Protein AF-A0AA36IZ52-F1 (afdb_monomer_lite)

Radius of gyration: 39.63 Å; chains: 1; bounding box: 119×107×111 Å

Organism: NCBI:txid2562239

Secondary structure (DSSP, 8-state):
------EEEEEEESSHHHHHGGG--TTSEEEEEEEEEESSGGG-EEEEEEEEEE-TTS-HHHHHHHHHHHHHHHHHHHTT-SS-S-SEEEEE-SGGG--HHHHHHHHGGG---SSS----HHHHHHHHHHHHHHHHHHTTTSS---------------SGGGGT----SSHHHHHHHHHSTT-S-SEEEEE-SSS-EEEEEESSHHHHHHHHHHH-TT-EEEEEEEEEESSGGG-EEEEEEEEEE-TT--HHHHHHHHTTHHHHHHHHHTTS-EEEEEEESSGGG--HHHHHHHHHHHT---HHHHTT-TTS--TT-HHHHHHHHHHHHHHHHHHHHHHHHHS---STTHHHHHSS-HHHHHHHHH-TT-S-SEEEEEE-HHHHHHHHHHHHHHTT------------------------------------------------------------------PPPP------------PPP-----------------------PPPP--------SSHHHHHHHHHHHSS------PPTTPPPPPP-EEEEEEEE-SSTT--EEEEEEEEETTEEEEESSGGGTTS--SEEEE-TT-EEEE-SSSEEEEE-SSSTT-EEEEES--HHHHHHTTPPP-SS-PPPHHHHHHHHHHHHHHHHHHHHHHHHHHHHHHHHHHHHHHH-

Structure (mmCIF, N/CA/C/O backbone):
data_AF-A0AA36IZ52-F1
#
_entry.id   AF-A0AA36IZ52-F1
#
loop_
_atom_site.group_PDB
_atom_site.id
_atom_site.type_symbol
_atom_site.label_atom_id
_atom_site.label_alt_id
_atom_site.label_comp_id
_atom_site.label_asym_id
_atom_site.label_entity_id
_atom_site.label_seq_id
_atom_site.pdbx_PDB_ins_code
_atom_site.Cartn_x
_atom_site.Cartn_y
_atom_site.Cartn_z
_atom_site.occupancy
_atom_site.B_iso_or_equiv
_atom_site.auth_seq_id
_atom_site.auth_comp_id
_atom_site.auth_asym_id
_atom_site.auth_atom_id
_atom_site.pdbx_PDB_model_num
ATOM 1 N N . MET A 1 1 ? 22.861 14.437 -36.946 1.00 50.12 1 MET A N 1
ATOM 2 C CA . MET A 1 1 ? 21.780 13.453 -36.730 1.00 50.12 1 MET A CA 1
ATOM 3 C C . MET A 1 1 ? 21.902 13.009 -35.288 1.00 50.12 1 MET A C 1
ATOM 5 O O . MET A 1 1 ? 22.989 12.574 -34.932 1.00 50.12 1 MET A O 1
ATOM 9 N N . ALA A 1 2 ? 20.878 13.218 -34.458 1.00 58.94 2 ALA A N 1
ATOM 10 C CA . ALA A 1 2 ? 20.906 12.754 -33.072 1.00 58.94 2 ALA A CA 1
ATOM 11 C C . ALA A 1 2 ? 21.004 11.221 -33.069 1.00 58.94 2 ALA A C 1
ATOM 13 O O . ALA A 1 2 ? 20.268 10.556 -33.804 1.00 58.94 2 ALA A O 1
ATOM 14 N N . VAL A 1 3 ? 21.963 10.672 -32.325 1.00 73.56 3 VAL A N 1
ATOM 15 C CA . VAL A 1 3 ? 22.099 9.223 -32.154 1.00 73.56 3 VAL A CA 1
ATOM 16 C C . VAL A 1 3 ? 20.942 8.787 -31.264 1.00 73.56 3 VAL A C 1
ATOM 18 O O . VAL A 1 3 ? 20.841 9.232 -30.128 1.00 73.56 3 VAL A O 1
ATOM 21 N N . ASN A 1 4 ? 20.034 7.971 -31.797 1.00 85.75 4 ASN A N 1
ATOM 22 C CA . ASN A 1 4 ? 18.935 7.424 -31.010 1.00 85.75 4 ASN A CA 1
ATOM 23 C C . ASN A 1 4 ? 19.501 6.339 -30.082 1.00 85.75 4 ASN A C 1
ATOM 25 O O . ASN A 1 4 ? 19.829 5.242 -30.546 1.00 85.75 4 ASN A O 1
ATOM 29 N N . VAL A 1 5 ? 19.685 6.678 -28.807 1.00 90.62 5 VAL A N 1
ATOM 30 C CA . VAL A 1 5 ? 20.206 5.753 -27.798 1.00 90.62 5 VAL A CA 1
ATOM 31 C C . VAL A 1 5 ? 19.049 4.852 -27.343 1.00 90.62 5 VAL A C 1
ATOM 33 O O . VAL A 1 5 ? 18.013 5.367 -26.927 1.00 90.62 5 VAL A O 1
ATOM 36 N N . PRO A 1 6 ? 19.184 3.518 -27.418 1.00 94.31 6 PRO A N 1
ATOM 37 C CA . PRO A 1 6 ? 18.093 2.572 -27.177 1.00 94.31 6 PRO A CA 1
ATOM 38 C C . PRO A 1 6 ? 17.816 2.406 -25.676 1.00 94.31 6 PRO A C 1
ATOM 40 O O . PRO A 1 6 ? 18.205 1.408 -25.063 1.00 94.31 6 PRO A O 1
ATOM 43 N N . VAL A 1 7 ? 17.171 3.402 -25.077 1.00 95.44 7 VAL A N 1
ATOM 44 C CA . VAL A 1 7 ? 16.873 3.481 -23.642 1.00 95.44 7 VAL A CA 1
ATOM 45 C C . VAL A 1 7 ? 15.382 3.721 -23.445 1.00 95.44 7 VAL A C 1
ATOM 47 O O . VAL A 1 7 ? 14.783 4.528 -24.149 1.00 95.44 7 VAL A O 1
ATOM 50 N N . GLU A 1 8 ? 14.793 3.041 -22.465 1.00 95.06 8 GLU A N 1
ATOM 51 C CA . GLU A 1 8 ? 13.398 3.208 -22.060 1.00 95.06 8 GLU A CA 1
ATOM 52 C C . GLU A 1 8 ? 13.282 3.667 -20.601 1.00 95.06 8 GLU A C 1
ATOM 54 O O . GLU A 1 8 ? 14.152 3.390 -19.767 1.00 95.06 8 GLU A O 1
ATOM 59 N N . VAL A 1 9 ? 12.202 4.390 -20.292 1.00 95.56 9 VAL A N 1
ATOM 60 C CA . VAL A 1 9 ? 11.879 4.829 -18.929 1.00 95.56 9 VAL A CA 1
ATOM 61 C C . VAL A 1 9 ? 11.205 3.676 -18.184 1.00 95.56 9 VAL A C 1
ATOM 63 O O . VAL A 1 9 ? 10.110 3.240 -18.540 1.00 95.56 9 VAL A O 1
ATOM 66 N N . VAL A 1 10 ? 11.861 3.198 -17.127 1.00 94.38 10 VAL A N 1
ATOM 67 C CA . VAL A 1 10 ? 11.378 2.107 -16.264 1.00 94.38 10 VAL A CA 1
ATOM 68 C C . VAL A 1 10 ? 10.447 2.638 -15.180 1.00 94.38 10 VAL A C 1
ATOM 70 O O . VAL A 1 10 ? 9.464 1.993 -14.824 1.00 94.38 10 VAL A O 1
ATOM 73 N N . GLY A 1 11 ? 10.760 3.814 -14.639 1.00 92.81 11 GLY A N 1
ATOM 74 C CA . GLY A 1 11 ? 9.974 4.437 -13.583 1.00 92.81 11 GLY A CA 1
ATOM 75 C C . GLY A 1 11 ? 10.424 5.862 -13.303 1.00 92.81 11 GLY A C 1
ATOM 76 O O . GLY A 1 11 ? 11.542 6.249 -13.632 1.00 92.81 11 GLY A O 1
ATOM 77 N N . ALA A 1 12 ? 9.549 6.643 -12.688 1.00 95.06 12 ALA A N 1
ATOM 78 C CA . ALA A 1 12 ? 9.847 7.982 -12.210 1.00 95.06 12 ALA A CA 1
ATOM 79 C C . ALA A 1 12 ? 8.944 8.301 -11.017 1.00 95.06 12 ALA A C 1
ATOM 81 O O . ALA A 1 12 ? 7.847 7.749 -10.905 1.00 95.06 12 ALA A O 1
ATOM 82 N N . GLY A 1 13 ? 9.387 9.194 -10.136 1.00 92.62 13 GLY A N 1
ATOM 83 C CA . GLY A 1 13 ? 8.596 9.569 -8.970 1.00 92.62 13 GLY A CA 1
ATOM 84 C C . GLY A 1 13 ? 9.159 10.748 -8.188 1.00 92.62 13 GLY A C 1
ATOM 85 O O . GLY A 1 13 ? 10.153 11.367 -8.572 1.00 92.62 13 GLY A O 1
ATOM 86 N N . SER A 1 14 ? 8.479 11.068 -7.087 1.00 92.56 14 SER A N 1
ATOM 87 C CA . SER A 1 14 ? 8.753 12.223 -6.217 1.00 92.56 14 SER A CA 1
ATOM 88 C C . SER A 1 14 ? 9.110 11.819 -4.776 1.00 92.56 14 SER A C 1
ATOM 90 O O . SER A 1 14 ? 9.342 12.661 -3.905 1.00 92.56 14 SER A O 1
ATOM 92 N N . GLY A 1 15 ? 9.106 10.522 -4.481 1.00 91.06 15 GLY A N 1
ATOM 93 C CA . GLY A 1 15 ? 9.368 9.915 -3.181 1.00 91.06 15 GLY A CA 1
ATOM 94 C C . GLY A 1 15 ? 10.845 9.661 -2.885 1.00 91.06 15 GLY A C 1
ATOM 95 O O . GLY A 1 15 ? 11.155 9.144 -1.812 1.00 91.06 15 GLY A O 1
ATOM 96 N N . GLY A 1 16 ? 11.744 10.048 -3.793 1.00 94.69 16 GLY A N 1
ATOM 97 C CA . GLY A 1 16 ? 13.189 9.959 -3.612 1.00 94.69 16 GLY A CA 1
ATOM 98 C C . GLY A 1 16 ? 13.753 8.531 -3.597 1.00 94.69 16 GLY A C 1
ATOM 99 O O . GLY A 1 16 ? 13.174 7.607 -4.156 1.00 94.69 16 GLY A O 1
ATOM 100 N N . ILE A 1 17 ? 14.899 8.349 -2.935 1.00 96.00 17 ILE A N 1
ATOM 101 C CA . ILE A 1 17 ? 15.672 7.105 -2.848 1.00 96.00 17 ILE A CA 1
ATOM 102 C C . ILE A 1 17 ? 14.835 5.953 -2.269 1.00 96.00 17 ILE A C 1
ATOM 104 O O . ILE A 1 17 ? 14.860 4.883 -2.871 1.00 96.00 17 ILE A O 1
ATOM 108 N N . PRO A 1 18 ? 14.040 6.132 -1.188 1.00 92.94 18 PRO A N 1
ATOM 109 C CA . PRO A 1 18 ? 13.196 5.052 -0.672 1.00 92.94 18 PRO A CA 1
ATOM 110 C C . PRO A 1 18 ? 12.128 4.585 -1.666 1.00 92.94 18 PRO A C 1
ATOM 112 O O . PRO A 1 18 ? 11.743 3.419 -1.650 1.00 92.94 18 PRO A O 1
ATOM 115 N N . GLU A 1 19 ? 11.634 5.488 -2.520 1.00 91.25 19 GLU A N 1
ATOM 116 C CA . GLU A 1 19 ? 10.692 5.121 -3.576 1.00 91.25 19 GLU A CA 1
ATOM 117 C C . GLU A 1 19 ? 11.402 4.459 -4.756 1.00 91.25 19 GLU A C 1
ATOM 119 O O . GLU A 1 19 ? 10.864 3.485 -5.263 1.00 91.25 19 GLU A O 1
ATOM 124 N N . LEU A 1 20 ? 12.592 4.929 -5.152 1.00 94.62 20 LEU A N 1
ATOM 125 C CA . LEU A 1 20 ? 13.409 4.360 -6.232 1.00 94.62 20 LEU A CA 1
ATOM 126 C C . LEU A 1 20 ? 13.902 2.938 -5.918 1.00 94.62 20 LEU A C 1
ATOM 128 O O . LEU A 1 20 ? 13.843 2.066 -6.781 1.00 94.62 20 LEU A O 1
ATOM 132 N N . GLN A 1 21 ? 14.399 2.697 -4.703 1.00 95.62 21 GLN A N 1
ATOM 133 C CA . GLN A 1 21 ? 15.048 1.444 -4.295 1.00 95.62 21 GLN A CA 1
ATOM 134 C C . GLN A 1 21 ? 14.290 0.161 -4.706 1.00 95.62 21 GLN A C 1
ATOM 136 O O . GLN A 1 21 ? 14.915 -0.729 -5.286 1.00 95.62 21 GLN A O 1
ATOM 141 N N . PRO A 1 22 ? 12.965 0.023 -4.484 1.00 89.94 22 PRO A N 1
ATOM 142 C CA . PRO A 1 22 ? 12.225 -1.177 -4.884 1.00 89.94 22 PRO A CA 1
ATOM 143 C C . PRO A 1 22 ? 12.062 -1.369 -6.402 1.00 89.94 22 PRO A C 1
ATOM 145 O O . PRO A 1 22 ? 11.641 -2.456 -6.804 1.00 89.94 22 PRO A O 1
ATOM 148 N N . TRP A 1 23 ? 12.355 -0.358 -7.230 1.00 91.12 23 TRP A N 1
ATOM 149 C CA . TRP A 1 23 ? 12.321 -0.453 -8.700 1.00 91.12 23 TRP A CA 1
ATOM 150 C C . TRP A 1 23 ? 13.611 -0.997 -9.304 1.00 91.12 23 TRP A C 1
ATOM 152 O O . TRP A 1 23 ? 13.655 -1.291 -10.499 1.00 91.12 23 TRP A O 1
ATOM 162 N N . ILE A 1 24 ? 14.653 -1.131 -8.488 1.00 95.44 24 ILE A N 1
ATOM 163 C CA . ILE A 1 24 ? 15.939 -1.636 -8.936 1.00 95.44 24 ILE A CA 1
ATOM 164 C C . ILE A 1 24 ? 15.824 -3.124 -9.251 1.00 95.44 24 ILE A C 1
ATOM 166 O O . ILE A 1 24 ? 15.463 -3.936 -8.396 1.00 95.44 24 ILE A O 1
ATOM 170 N N . ASP A 1 25 ? 16.172 -3.474 -10.484 1.00 93.88 25 ASP A N 1
ATOM 171 C CA . ASP A 1 25 ? 16.283 -4.853 -10.930 1.00 93.88 25 ASP A CA 1
ATOM 172 C C . ASP A 1 25 ? 17.750 -5.285 -10.929 1.00 93.88 25 ASP A C 1
ATOM 174 O O . ASP A 1 25 ? 18.542 -4.943 -11.804 1.00 93.88 25 ASP A O 1
ATOM 178 N N . GLU A 1 26 ? 18.111 -6.106 -9.947 1.00 96.44 26 GLU A N 1
ATOM 179 C CA . GLU A 1 26 ? 19.465 -6.644 -9.807 1.00 96.44 26 GLU A CA 1
ATOM 180 C C . GLU A 1 26 ? 19.853 -7.610 -10.941 1.00 96.44 26 GLU A C 1
ATOM 182 O O . GLU A 1 26 ? 21.019 -7.994 -11.040 1.00 96.44 26 GLU A O 1
ATOM 187 N N . ALA A 1 27 ? 18.907 -8.030 -11.791 1.00 94.69 27 ALA A N 1
ATOM 188 C CA . ALA A 1 27 ? 19.161 -8.876 -12.955 1.00 94.69 27 ALA A CA 1
ATOM 189 C C . ALA A 1 27 ? 19.466 -8.086 -14.245 1.00 94.69 27 ALA A C 1
ATOM 191 O O . ALA A 1 27 ? 19.781 -8.696 -15.274 1.00 94.69 27 ALA A O 1
ATOM 192 N N . SER A 1 28 ? 19.433 -6.752 -14.210 1.00 95.81 28 SER A N 1
ATOM 193 C CA . SER A 1 28 ? 19.731 -5.891 -15.357 1.00 95.81 28 SER A CA 1
ATOM 194 C C . SER A 1 28 ? 20.721 -4.773 -15.009 1.00 95.81 28 SER A C 1
ATOM 196 O O . SER A 1 28 ? 21.138 -4.602 -13.864 1.00 95.81 28 SER A O 1
ATOM 198 N N . VAL A 1 29 ? 21.183 -4.067 -16.043 1.00 97.81 29 VAL A N 1
ATOM 199 C CA . VAL A 1 29 ? 21.906 -2.801 -15.889 1.00 97.81 29 VAL A CA 1
ATOM 200 C C . VAL A 1 29 ? 20.894 -1.690 -16.102 1.00 97.81 29 VAL A C 1
ATOM 202 O O . VAL A 1 29 ? 20.170 -1.707 -17.098 1.00 97.81 29 VAL A O 1
ATOM 205 N N . GLN A 1 30 ? 20.845 -0.749 -15.170 1.00 98.06 30 GLN A N 1
ATOM 206 C CA . GLN A 1 30 ? 19.921 0.377 -15.188 1.00 98.06 30 GLN A CA 1
ATOM 207 C C . GLN A 1 30 ? 20.683 1.673 -14.898 1.00 98.06 30 GLN A C 1
ATOM 209 O O . GLN A 1 30 ? 21.801 1.665 -14.373 1.00 98.06 30 GLN A O 1
ATOM 214 N N . TRP A 1 31 ? 20.065 2.803 -15.211 1.00 98.31 31 TRP A N 1
ATOM 215 C CA . TRP A 1 31 ? 20.600 4.125 -14.896 1.00 98.31 31 TRP A CA 1
ATOM 216 C C . TRP A 1 31 ? 19.523 4.948 -14.222 1.00 98.31 31 TRP A C 1
ATOM 218 O O . TRP A 1 31 ? 18.383 4.920 -14.666 1.00 98.31 31 TRP A O 1
ATOM 228 N N . ALA A 1 32 ? 19.855 5.694 -13.178 1.00 98.00 32 ALA A N 1
ATOM 229 C CA . ALA A 1 32 ? 18.903 6.584 -12.535 1.00 98.00 32 ALA A CA 1
ATOM 230 C C . ALA A 1 32 ? 19.427 8.014 -12.461 1.00 98.00 32 ALA A C 1
ATOM 232 O O . ALA A 1 32 ? 20.626 8.252 -12.302 1.00 98.00 32 ALA A O 1
ATOM 233 N N . LEU A 1 33 ? 18.506 8.965 -12.543 1.00 97.44 33 LEU A N 1
ATOM 234 C CA . LEU A 1 33 ? 18.729 10.343 -12.142 1.00 97.44 33 LEU A CA 1
ATOM 235 C C . LEU A 1 33 ? 18.057 10.567 -10.795 1.00 97.44 33 LEU A C 1
ATOM 237 O O . LEU A 1 33 ? 16.925 10.140 -10.587 1.00 97.44 33 LEU A O 1
ATOM 241 N N . LEU A 1 34 ? 18.758 11.234 -9.885 1.00 96.75 34 LEU A N 1
ATOM 242 C CA . LEU A 1 34 ? 18.268 11.577 -8.552 1.00 96.75 34 LEU A CA 1
ATOM 243 C C . LEU A 1 34 ? 18.496 13.062 -8.299 1.00 96.75 34 LEU A C 1
ATOM 245 O O . LEU A 1 34 ? 19.601 13.550 -8.526 1.00 96.75 34 LEU A O 1
ATOM 249 N N . GLN A 1 35 ? 17.476 13.766 -7.816 1.00 94.88 35 GLN A N 1
ATOM 250 C CA . GLN A 1 35 ? 17.561 15.178 -7.462 1.00 94.88 35 GLN A CA 1
ATOM 251 C C . GLN A 1 35 ? 17.293 15.377 -5.972 1.00 94.88 35 GLN A C 1
ATOM 253 O O . GLN A 1 35 ? 16.331 14.848 -5.415 1.00 94.88 35 GLN A O 1
ATOM 258 N N . PHE A 1 36 ? 18.131 16.179 -5.325 1.00 93.50 36 PHE A N 1
ATOM 259 C CA . PHE A 1 36 ? 17.885 16.678 -3.974 1.00 93.50 36 PHE A CA 1
ATOM 260 C C . PHE A 1 36 ? 18.494 18.055 -3.787 1.00 93.50 36 PHE A C 1
ATOM 262 O O . PHE A 1 36 ? 19.393 18.461 -4.517 1.00 93.50 36 PHE A O 1
ATOM 269 N N . SER A 1 37 ? 17.992 18.784 -2.805 1.00 91.00 37 SER A N 1
ATOM 270 C CA . SER A 1 37 ? 18.479 20.108 -2.456 1.00 91.00 37 SER A CA 1
ATOM 271 C C . SER A 1 37 ? 19.480 20.007 -1.313 1.00 91.00 37 SER A C 1
ATOM 273 O O . SER A 1 37 ? 19.224 19.354 -0.305 1.00 91.00 37 SER A O 1
ATOM 275 N N . VAL A 1 38 ? 20.619 20.675 -1.469 1.00 89.12 38 VAL A N 1
ATOM 276 C CA . VAL A 1 38 ? 21.610 20.867 -0.406 1.00 89.12 38 VAL A CA 1
ATOM 277 C C . VAL A 1 38 ? 21.587 22.335 0.005 1.00 89.12 38 VAL A C 1
ATOM 279 O O . VAL A 1 38 ? 21.582 23.212 -0.859 1.00 89.12 38 VAL A O 1
ATOM 282 N N . GLY A 1 39 ? 21.573 22.602 1.311 1.00 86.50 39 GLY A N 1
ATOM 283 C CA . GLY A 1 39 ? 21.450 23.953 1.864 1.00 86.50 39 GLY A CA 1
ATOM 284 C C . GLY A 1 39 ? 20.000 24.375 2.130 1.00 86.50 39 GLY A C 1
ATOM 285 O O . GLY A 1 39 ? 19.054 23.671 1.784 1.00 86.50 39 GLY A O 1
ATOM 286 N N . GLN A 1 40 ? 19.832 25.541 2.753 1.00 79.75 40 GLN A N 1
ATOM 287 C CA . GLN A 1 40 ? 18.531 26.126 3.093 1.00 79.75 40 GLN A CA 1
ATOM 288 C C . GLN A 1 40 ? 18.404 27.553 2.545 1.00 79.75 40 GLN A C 1
ATOM 290 O O . GLN A 1 40 ? 19.399 28.216 2.246 1.00 79.75 40 GLN A O 1
ATOM 295 N N . GLY A 1 41 ? 17.166 28.037 2.413 1.00 85.62 41 GLY A N 1
ATOM 296 C CA . GLY A 1 41 ? 16.875 29.410 1.994 1.00 85.62 41 GLY A CA 1
ATOM 297 C C . GLY A 1 41 ? 17.461 29.757 0.622 1.00 85.62 41 GLY A C 1
ATOM 298 O O . GLY A 1 41 ? 17.374 28.979 -0.325 1.00 85.62 41 GLY A O 1
ATOM 299 N N . THR A 1 42 ? 18.092 30.927 0.514 1.00 83.69 42 THR A N 1
ATOM 300 C CA . THR A 1 42 ? 18.734 31.397 -0.729 1.00 83.69 42 THR A CA 1
ATOM 301 C C . THR A 1 42 ? 19.975 30.589 -1.113 1.00 83.69 42 THR A C 1
ATOM 303 O O . THR A 1 42 ? 20.491 30.746 -2.223 1.00 83.69 42 THR A O 1
ATOM 306 N N . TRP A 1 43 ? 20.461 29.722 -0.220 1.00 83.06 43 TRP A N 1
ATOM 307 C CA . TRP A 1 43 ? 21.614 28.846 -0.436 1.00 83.06 43 TRP A CA 1
ATOM 308 C C . TRP A 1 43 ? 21.202 27.423 -0.803 1.00 83.06 43 TRP A C 1
ATOM 310 O O . TRP A 1 43 ? 22.071 26.605 -1.090 1.00 83.06 43 TRP A O 1
ATOM 320 N N . ALA A 1 44 ? 19.899 27.121 -0.843 1.00 87.19 44 ALA A N 1
ATOM 321 C CA . ALA A 1 44 ? 19.423 25.856 -1.374 1.00 87.19 44 ALA A CA 1
ATOM 322 C C . ALA A 1 44 ? 19.867 25.724 -2.839 1.00 87.19 44 ALA A C 1
ATOM 324 O O . ALA A 1 44 ? 19.606 26.592 -3.682 1.00 87.19 44 ALA A O 1
ATOM 325 N N . ARG A 1 45 ? 20.589 24.649 -3.140 1.00 88.44 45 ARG A N 1
ATOM 326 C CA . ARG A 1 45 ? 21.030 24.297 -4.490 1.00 88.44 45 ARG A CA 1
ATOM 327 C C . ARG A 1 45 ? 20.538 22.900 -4.797 1.00 88.44 45 ARG A C 1
ATOM 329 O O . ARG A 1 45 ? 20.803 21.971 -4.038 1.00 88.44 45 ARG A O 1
ATOM 336 N N . GLN A 1 46 ? 19.834 22.755 -5.912 1.00 91.19 46 GLN A N 1
ATOM 337 C CA . GLN A 1 46 ? 19.489 21.438 -6.418 1.00 91.19 46 GLN A CA 1
ATOM 338 C C . GLN A 1 46 ? 20.743 20.758 -6.954 1.00 91.19 46 GLN A C 1
ATOM 340 O O . GLN A 1 46 ? 21.525 21.342 -7.704 1.00 91.19 46 GLN A O 1
ATOM 345 N N . ARG A 1 47 ? 20.930 19.514 -6.540 1.00 93.50 47 ARG A N 1
ATOM 346 C CA . ARG A 1 47 ? 22.018 18.640 -6.938 1.00 93.50 47 ARG A CA 1
ATOM 347 C C . ARG A 1 47 ? 21.415 17.437 -7.641 1.00 93.50 47 ARG A C 1
ATOM 349 O O . ARG A 1 47 ? 20.444 16.854 -7.166 1.00 93.50 47 ARG A O 1
ATOM 356 N N . THR A 1 48 ? 22.013 17.092 -8.770 1.00 95.25 48 THR A N 1
ATOM 357 C CA . THR A 1 48 ? 21.612 15.964 -9.614 1.00 95.25 48 THR A CA 1
ATOM 358 C C . THR A 1 48 ? 22.694 14.901 -9.567 1.00 95.25 48 THR A C 1
ATOM 360 O O . THR A 1 48 ? 23.855 15.197 -9.861 1.00 95.25 48 THR A O 1
ATOM 363 N N . LEU A 1 49 ? 22.315 13.673 -9.228 1.00 96.56 49 LEU A N 1
ATOM 364 C CA . LEU A 1 49 ? 23.176 12.500 -9.299 1.00 96.56 49 LEU A CA 1
ATOM 365 C C . LEU A 1 49 ? 22.813 11.636 -10.489 1.00 96.56 49 LEU A C 1
ATOM 367 O O . LEU A 1 49 ? 21.634 11.410 -10.761 1.00 96.56 49 LEU A O 1
ATOM 371 N N . PHE A 1 50 ? 23.844 11.081 -11.111 1.00 97.75 50 PHE A N 1
ATOM 372 C CA . PHE A 1 50 ? 23.721 9.945 -12.005 1.00 97.75 50 PHE A CA 1
ATOM 373 C C . PHE A 1 50 ? 24.076 8.667 -11.241 1.00 97.75 50 PHE A C 1
ATOM 375 O O . PHE A 1 50 ? 25.162 8.555 -10.670 1.00 97.75 50 PHE A O 1
ATOM 382 N N . LEU A 1 51 ? 23.166 7.700 -11.222 1.00 98.12 51 LEU A N 1
ATOM 383 C CA . LEU A 1 51 ? 23.360 6.409 -10.576 1.00 98.12 51 LEU A CA 1
ATOM 384 C C . LEU A 1 51 ? 23.434 5.318 -11.645 1.00 98.12 51 LEU A C 1
ATOM 386 O O . LEU A 1 51 ? 22.467 5.074 -12.356 1.00 98.12 51 LEU A O 1
ATOM 390 N N . HIS A 1 52 ? 24.578 4.655 -11.752 1.00 98.44 52 HIS A N 1
ATOM 391 C CA . HIS A 1 52 ? 24.786 3.487 -12.597 1.00 98.44 52 HIS A CA 1
ATOM 392 C C . HIS A 1 52 ? 24.538 2.223 -11.773 1.00 98.44 52 HIS A C 1
ATOM 394 O O . HIS A 1 52 ? 25.301 1.903 -10.861 1.00 98.44 52 HIS A O 1
ATOM 400 N N . ILE A 1 53 ? 23.455 1.518 -12.072 1.00 98.50 53 ILE A N 1
ATOM 401 C CA . ILE A 1 53 ? 23.030 0.331 -11.338 1.00 98.50 53 ILE A CA 1
ATOM 402 C C . ILE A 1 53 ? 23.481 -0.888 -12.134 1.00 98.50 53 ILE A C 1
ATOM 404 O O . ILE A 1 53 ? 22.896 -1.239 -13.156 1.00 98.50 53 ILE A O 1
ATOM 408 N N . ASN A 1 54 ? 24.545 -1.526 -11.669 1.00 98.06 54 ASN A N 1
ATOM 409 C CA . ASN A 1 54 ? 25.176 -2.662 -12.317 1.00 98.06 54 ASN A CA 1
ATOM 410 C C . ASN A 1 54 ? 24.783 -3.954 -11.591 1.00 98.06 54 ASN A C 1
ATOM 412 O O . ASN A 1 54 ? 25.577 -4.525 -10.838 1.00 98.06 54 ASN A O 1
ATOM 416 N N . GLY A 1 55 ? 23.528 -4.374 -11.790 1.00 97.38 55 GLY A N 1
ATOM 417 C CA . GLY A 1 55 ? 22.886 -5.451 -11.042 1.00 97.38 55 GLY A CA 1
ATOM 418 C C . GLY A 1 55 ? 23.748 -6.710 -10.938 1.00 97.38 55 GLY A C 1
ATOM 419 O O . GLY A 1 55 ? 24.184 -7.275 -11.949 1.00 97.38 55 GLY A O 1
ATOM 420 N N . GLU A 1 56 ? 24.006 -7.174 -9.714 1.00 96.94 56 GLU A N 1
ATOM 421 C CA . GLU A 1 56 ? 24.923 -8.294 -9.463 1.00 96.94 56 GLU A CA 1
ATOM 422 C C . GLU A 1 56 ? 24.447 -9.617 -10.093 1.00 96.94 56 GLU A C 1
ATOM 424 O O . GLU A 1 56 ? 25.267 -10.418 -10.555 1.00 96.94 56 GLU A O 1
ATOM 429 N N . LYS A 1 57 ? 23.128 -9.800 -10.226 1.00 96.12 57 LYS A N 1
ATOM 430 C CA . LYS A 1 57 ? 22.494 -10.968 -10.863 1.00 96.12 57 LYS A CA 1
ATOM 431 C C . LYS A 1 57 ? 22.412 -10.842 -12.391 1.00 96.12 57 LYS A C 1
ATOM 433 O O . LYS A 1 57 ? 21.966 -11.779 -13.053 1.00 96.12 57 LYS A O 1
ATOM 438 N N . CYS A 1 58 ? 22.845 -9.719 -12.972 1.00 96.25 58 CYS A N 1
ATOM 439 C CA . CYS A 1 58 ? 22.856 -9.526 -14.418 1.00 96.25 58 CYS A CA 1
ATOM 440 C C . CYS A 1 58 ? 23.885 -10.447 -15.108 1.00 96.25 58 CYS A C 1
ATOM 442 O O . CYS A 1 58 ? 25.070 -10.418 -14.760 1.00 96.25 58 CYS A O 1
ATOM 444 N N . PRO A 1 59 ? 23.496 -11.245 -16.123 1.00 95.75 59 PRO A N 1
ATOM 445 C CA . PRO A 1 59 ? 24.436 -12.096 -16.848 1.00 95.75 59 PRO A CA 1
ATOM 446 C C . PRO A 1 59 ? 25.581 -11.288 -17.470 1.00 95.75 59 PRO A C 1
ATOM 448 O O . PRO A 1 59 ? 25.338 -10.29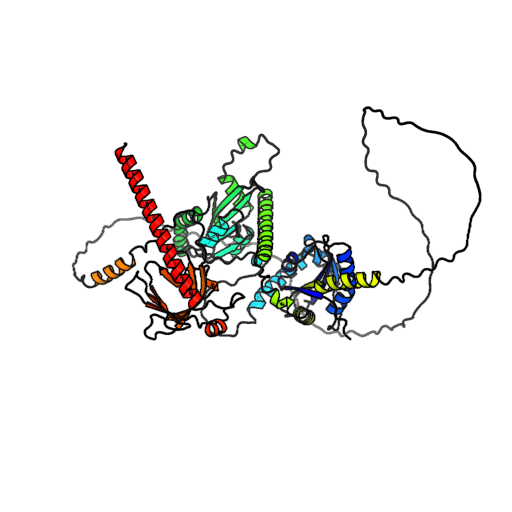1 -18.146 1.00 95.75 59 PRO A O 1
ATOM 451 N N . ALA A 1 60 ? 26.827 -11.755 -17.330 1.00 96.31 60 ALA A N 1
ATOM 452 C CA . ALA A 1 60 ? 28.029 -11.004 -17.723 1.00 96.31 60 ALA A CA 1
ATOM 453 C C . ALA A 1 60 ? 27.993 -10.449 -19.163 1.00 96.31 60 ALA A C 1
ATOM 455 O O . ALA A 1 60 ? 28.402 -9.317 -19.408 1.00 96.31 60 ALA A O 1
ATOM 456 N N . VAL A 1 61 ? 27.461 -11.219 -20.120 1.00 94.00 61 VAL A N 1
ATOM 457 C CA . VAL A 1 61 ? 27.331 -10.780 -21.522 1.00 94.00 61 VAL A CA 1
ATOM 458 C C . VAL A 1 61 ? 26.268 -9.691 -21.686 1.00 94.00 61 VAL A C 1
ATOM 460 O O . VAL A 1 61 ? 26.474 -8.754 -22.455 1.00 94.00 61 VAL A O 1
ATOM 463 N N . ALA A 1 62 ? 25.131 -9.806 -20.994 1.00 92.81 62 ALA A N 1
ATOM 464 C CA . ALA A 1 62 ? 24.081 -8.788 -21.021 1.00 92.81 62 ALA A CA 1
ATOM 465 C C . ALA A 1 62 ? 24.576 -7.494 -20.361 1.00 92.81 62 ALA A C 1
ATOM 467 O O . ALA A 1 62 ? 24.464 -6.426 -20.958 1.00 92.81 62 ALA A O 1
ATOM 468 N N . ARG A 1 63 ? 25.234 -7.626 -19.203 1.00 96.19 63 ARG A N 1
ATOM 469 C CA . ARG A 1 63 ? 25.895 -6.542 -18.474 1.00 96.19 63 ARG A CA 1
ATOM 470 C C . ARG A 1 63 ? 26.910 -5.798 -19.339 1.00 96.19 63 ARG A C 1
ATOM 472 O O . ARG A 1 63 ? 26.818 -4.586 -19.473 1.00 96.19 63 ARG A O 1
ATOM 479 N N . GLY A 1 64 ? 27.837 -6.515 -19.980 1.00 96.62 64 GLY A N 1
ATOM 480 C CA . GLY A 1 64 ? 28.847 -5.905 -20.850 1.00 96.62 64 GLY A CA 1
ATOM 481 C C . GLY A 1 64 ? 28.230 -5.095 -21.993 1.00 96.62 64 GLY A C 1
ATOM 482 O O . GLY A 1 64 ? 28.661 -3.980 -22.252 1.00 96.62 64 GLY A O 1
ATOM 483 N N . ARG A 1 65 ? 27.167 -5.614 -22.623 1.00 93.50 65 ARG A N 1
ATOM 484 C CA . ARG A 1 65 ? 26.453 -4.906 -23.699 1.00 93.50 65 ARG A CA 1
ATOM 485 C C . ARG A 1 65 ? 25.723 -3.664 -23.213 1.00 93.50 65 ARG A C 1
ATOM 487 O O . ARG A 1 65 ? 25.729 -2.669 -23.921 1.00 93.50 65 ARG A O 1
ATOM 494 N N . ALA A 1 66 ? 25.063 -3.733 -22.062 1.00 95.56 66 ALA A N 1
ATOM 495 C CA . ALA A 1 66 ? 24.383 -2.573 -21.507 1.00 95.56 66 ALA A CA 1
ATOM 496 C C . ALA A 1 66 ? 25.394 -1.503 -21.067 1.00 95.56 66 ALA A C 1
ATOM 498 O O . ALA A 1 66 ? 25.203 -0.335 -21.374 1.00 95.56 66 ALA A O 1
ATOM 499 N N . ASN A 1 67 ? 26.525 -1.901 -20.475 1.00 97.31 67 ASN A N 1
ATOM 500 C CA . ASN A 1 67 ? 27.594 -0.979 -20.089 1.00 97.31 67 ASN A CA 1
ATOM 501 C C . ASN A 1 67 ? 28.228 -0.243 -21.285 1.00 97.31 67 ASN A C 1
ATOM 503 O O . ASN A 1 67 ? 28.689 0.882 -21.114 1.00 97.31 67 ASN A O 1
ATOM 507 N N . GLU A 1 68 ? 28.227 -0.830 -22.492 1.00 95.81 68 GLU A N 1
ATOM 508 C CA . GLU A 1 68 ? 28.631 -0.121 -23.722 1.00 95.81 68 GLU A CA 1
ATOM 509 C C . GLU A 1 68 ? 27.754 1.117 -23.989 1.00 95.81 68 GLU A C 1
ATOM 511 O O . GLU A 1 68 ? 28.243 2.085 -24.564 1.00 95.81 68 GLU A O 1
ATOM 516 N N . LEU A 1 69 ? 26.489 1.115 -23.547 1.00 96.25 69 LEU A N 1
ATOM 517 C CA . LEU A 1 69 ? 25.568 2.241 -23.716 1.00 96.25 69 LEU A CA 1
ATOM 518 C C . LEU A 1 69 ? 25.772 3.340 -22.670 1.00 96.25 69 LEU A C 1
ATOM 520 O O . LEU A 1 69 ? 25.309 4.454 -22.884 1.00 96.25 69 LEU A O 1
ATOM 524 N N . THR A 1 70 ? 26.458 3.082 -21.550 1.00 96.94 70 THR A N 1
ATOM 525 C CA . THR A 1 70 ? 26.505 4.015 -20.408 1.00 96.94 70 THR A CA 1
ATOM 526 C C . THR A 1 70 ? 27.017 5.407 -20.792 1.00 96.94 70 THR A C 1
ATOM 528 O O . THR A 1 70 ? 26.483 6.400 -20.303 1.00 96.94 70 THR A O 1
ATOM 531 N N . ALA A 1 71 ? 28.007 5.509 -21.685 1.00 95.81 71 ALA A N 1
ATOM 532 C CA . ALA A 1 71 ? 28.513 6.803 -22.154 1.00 95.81 71 ALA A CA 1
ATOM 533 C C . ALA A 1 71 ? 27.471 7.569 -22.990 1.00 95.81 71 ALA A C 1
ATOM 535 O O . ALA A 1 71 ? 27.286 8.771 -22.795 1.00 95.81 71 ALA A O 1
ATOM 536 N N . GLU A 1 72 ? 26.757 6.865 -23.870 1.00 95.06 72 GLU A N 1
ATOM 537 C CA . GLU A 1 72 ? 25.688 7.428 -24.701 1.00 95.06 72 GLU A CA 1
ATOM 538 C C . GLU A 1 72 ? 24.478 7.831 -23.849 1.00 95.06 72 GLU A C 1
ATOM 540 O O . GLU A 1 72 ? 23.942 8.922 -24.026 1.00 95.06 72 GLU A O 1
ATOM 545 N N . VAL A 1 73 ? 24.094 7.005 -22.865 1.00 95.88 73 VAL A N 1
ATOM 546 C CA . VAL A 1 73 ? 23.032 7.328 -21.900 1.00 95.88 73 VAL A CA 1
ATOM 547 C C . VAL A 1 73 ? 23.413 8.557 -21.090 1.00 95.88 73 VAL A C 1
ATOM 549 O O . VAL A 1 73 ? 22.600 9.464 -20.951 1.00 95.88 73 VAL A O 1
ATOM 552 N N . GLN A 1 74 ? 24.648 8.633 -20.580 1.00 95.69 74 GLN A N 1
ATOM 553 C CA . GLN A 1 74 ? 25.103 9.837 -19.895 1.00 95.69 74 GLN A CA 1
ATOM 554 C C . GLN A 1 74 ? 24.960 11.044 -20.813 1.00 95.69 74 GLN A C 1
ATOM 556 O O . GLN A 1 74 ? 24.309 11.995 -20.408 1.00 95.69 74 GLN A O 1
ATOM 561 N N . GLN A 1 75 ? 25.493 11.004 -22.036 1.00 93.44 75 GLN A N 1
ATOM 562 C CA . GLN A 1 75 ? 25.388 12.120 -22.974 1.00 93.44 75 GLN A CA 1
ATOM 563 C C . GLN A 1 75 ? 23.931 12.536 -23.227 1.00 93.44 75 GLN A C 1
ATOM 565 O O . GLN A 1 75 ? 23.614 13.710 -23.050 1.00 93.44 75 GLN A O 1
ATOM 570 N N . LEU A 1 76 ? 23.041 11.589 -23.538 1.00 93.44 76 LEU A N 1
ATOM 571 C CA . LEU A 1 76 ? 21.609 11.839 -23.735 1.00 93.44 76 LEU A CA 1
ATOM 572 C C . LEU A 1 76 ? 20.988 12.539 -22.518 1.00 93.44 76 LEU A C 1
ATOM 574 O O . LEU A 1 76 ? 20.302 13.550 -22.642 1.00 93.44 76 LEU A O 1
ATOM 578 N N . LEU A 1 77 ? 21.285 12.040 -21.318 1.00 93.94 77 LEU A N 1
ATOM 579 C CA . LEU A 1 77 ? 20.787 12.598 -20.063 1.00 93.94 77 LEU A CA 1
ATOM 580 C C . LEU A 1 77 ? 21.476 13.918 -19.667 1.00 93.94 77 LEU A C 1
ATOM 582 O O . LEU A 1 77 ? 21.010 14.569 -18.729 1.00 93.94 77 LEU A O 1
ATOM 586 N N . ARG A 1 78 ? 22.548 14.340 -20.359 1.00 91.81 78 ARG A N 1
ATOM 587 C CA . ARG A 1 78 ? 23.177 15.670 -20.226 1.00 91.81 78 ARG A CA 1
ATOM 588 C C . ARG A 1 78 ? 22.653 16.683 -21.240 1.00 91.81 78 ARG A C 1
ATOM 590 O O . ARG A 1 78 ? 22.630 17.872 -20.934 1.00 91.81 78 ARG A O 1
ATOM 597 N N . GLU A 1 79 ? 22.250 16.241 -22.429 1.00 84.62 79 GLU A N 1
ATOM 598 C CA . GLU A 1 79 ? 21.843 17.127 -23.523 1.00 84.62 79 GLU A CA 1
ATOM 599 C C . GLU A 1 79 ? 20.666 18.038 -23.115 1.00 84.62 79 GLU A C 1
ATOM 601 O O . GLU A 1 79 ? 19.755 17.633 -22.385 1.00 84.62 79 GLU A O 1
ATOM 606 N N . GLY A 1 80 ? 20.714 19.309 -23.538 1.00 72.25 80 GLY A N 1
ATOM 607 C CA . GLY A 1 80 ? 19.684 20.319 -23.255 1.00 72.25 80 GLY A CA 1
ATOM 608 C C . GLY A 1 80 ? 19.886 21.178 -21.995 1.00 72.25 80 GLY A C 1
ATOM 609 O O . GLY A 1 80 ? 18.919 21.790 -21.546 1.00 72.25 80 GLY A O 1
ATOM 610 N N . PHE A 1 81 ? 21.092 21.236 -21.414 1.00 70.62 81 PHE A N 1
ATOM 611 C CA . PHE A 1 81 ? 21.405 22.125 -20.284 1.00 70.62 81 PHE A CA 1
ATOM 612 C C . PHE A 1 81 ? 22.738 22.868 -20.478 1.00 70.62 81 PHE A C 1
ATOM 614 O O . PHE A 1 81 ? 23.745 22.266 -20.848 1.00 70.62 81 PHE A O 1
ATOM 621 N N . GLU A 1 82 ? 22.751 24.173 -20.200 1.00 63.53 82 GLU A N 1
ATOM 622 C CA . GLU A 1 82 ? 23.961 25.003 -20.168 1.00 63.53 82 GLU A CA 1
ATOM 623 C C . GLU A 1 82 ? 24.614 24.891 -18.773 1.00 63.53 82 GLU A C 1
ATOM 625 O O . GLU A 1 82 ? 24.397 25.730 -17.902 1.00 63.53 82 GLU A O 1
ATOM 630 N N . GLY A 1 83 ? 25.360 23.810 -18.506 1.00 71.69 83 GLY A N 1
ATOM 631 C CA . GLY A 1 83 ? 26.067 23.621 -17.227 1.00 71.69 83 GLY A CA 1
ATOM 632 C C . GLY A 1 83 ? 26.576 22.198 -16.961 1.00 71.69 83 GLY A C 1
ATOM 633 O O . GLY A 1 83 ? 26.415 21.300 -17.789 1.00 71.69 83 GLY A O 1
ATOM 634 N N . GLU A 1 84 ? 27.192 21.979 -15.790 1.00 67.31 84 GLU A N 1
ATOM 635 C CA . GLU A 1 84 ? 27.566 20.639 -15.311 1.00 67.31 84 GLU A CA 1
ATOM 636 C C . GLU A 1 84 ? 26.305 19.797 -15.080 1.00 67.31 84 GLU A C 1
ATOM 638 O O . GLU A 1 84 ? 25.553 19.992 -14.128 1.00 67.31 84 GLU A O 1
ATOM 643 N N . ALA A 1 85 ? 26.050 18.862 -15.991 1.00 72.94 85 ALA A N 1
ATOM 644 C CA . ALA A 1 85 ? 24.794 18.124 -16.030 1.00 72.94 85 ALA A CA 1
ATOM 645 C C . ALA A 1 85 ? 24.581 17.159 -14.845 1.00 72.94 85 ALA A C 1
ATOM 647 O O . ALA A 1 85 ? 23.440 16.928 -14.443 1.00 72.94 85 ALA A O 1
ATOM 648 N N . PHE A 1 86 ? 25.657 16.626 -14.257 1.00 92.56 86 PHE A N 1
ATOM 649 C CA . PHE A 1 86 ? 25.611 15.804 -13.045 1.00 92.56 86 PHE A CA 1
ATOM 650 C C . PHE A 1 86 ? 26.657 16.303 -12.058 1.00 92.56 86 PHE A C 1
ATOM 652 O O . PHE A 1 86 ? 27.794 16.555 -12.443 1.00 92.56 86 PHE A O 1
ATOM 659 N N . HIS A 1 87 ? 26.285 16.379 -10.786 1.00 93.25 87 HIS A N 1
ATOM 660 C CA . HIS A 1 87 ? 27.192 16.795 -9.718 1.00 93.25 87 HIS A CA 1
ATOM 661 C C . HIS A 1 87 ? 28.061 15.638 -9.222 1.00 93.25 87 HIS A C 1
ATOM 663 O O . HIS A 1 87 ? 29.188 15.843 -8.789 1.00 93.25 87 HIS A O 1
ATOM 669 N N . ALA A 1 88 ? 27.538 14.413 -9.290 1.00 95.19 88 ALA A N 1
ATOM 670 C CA . ALA A 1 88 ? 28.305 13.202 -9.051 1.00 95.19 88 ALA A CA 1
ATOM 671 C C . ALA A 1 88 ? 27.716 12.024 -9.835 1.00 95.19 88 ALA A C 1
ATOM 673 O O . ALA A 1 88 ? 26.529 11.999 -10.175 1.00 95.19 88 ALA A O 1
ATOM 674 N N . SER A 1 89 ? 28.574 11.043 -10.104 1.00 96.62 89 SER A N 1
ATOM 675 C CA . SER A 1 89 ? 28.230 9.775 -10.740 1.00 96.62 89 SER A CA 1
ATOM 676 C C . SER A 1 89 ? 28.625 8.642 -9.802 1.00 96.62 89 SER A C 1
ATOM 678 O O . SER A 1 89 ? 29.792 8.538 -9.427 1.00 96.62 89 SER A O 1
ATOM 680 N N . LEU A 1 90 ? 27.674 7.792 -9.429 1.00 97.62 90 LEU A N 1
ATOM 681 C CA . LEU A 1 90 ? 27.900 6.667 -8.524 1.00 97.62 90 LEU A CA 1
ATOM 682 C C . LEU A 1 90 ? 27.572 5.347 -9.214 1.00 97.62 90 LEU A C 1
ATOM 684 O O . LEU A 1 90 ? 26.601 5.268 -9.956 1.00 97.62 90 LEU A O 1
ATOM 688 N N . GLU A 1 91 ? 28.350 4.305 -8.928 1.00 98.00 91 GLU A N 1
ATOM 689 C CA . GLU A 1 91 ? 28.022 2.925 -9.303 1.00 98.00 91 GLU A CA 1
ATOM 690 C C . GLU A 1 91 ? 27.588 2.129 -8.068 1.00 98.00 91 GLU A C 1
ATOM 692 O O . GLU A 1 91 ? 28.221 2.238 -7.007 1.00 98.00 91 GLU A O 1
ATOM 697 N N . VAL A 1 92 ? 26.514 1.352 -8.218 1.00 98.12 92 VAL A N 1
ATOM 698 C CA . VAL A 1 92 ? 25.931 0.454 -7.206 1.00 98.12 92 VAL A CA 1
ATOM 699 C C . VAL A 1 92 ? 25.586 -0.893 -7.837 1.00 98.12 92 VAL A C 1
ATOM 701 O O . VAL A 1 92 ? 25.279 -0.948 -9.027 1.00 98.12 92 VAL A O 1
ATOM 704 N N . LYS A 1 93 ? 25.636 -1.984 -7.067 1.00 97.56 93 LYS A N 1
ATOM 705 C CA . LYS A 1 93 ? 25.399 -3.350 -7.586 1.00 97.56 93 LYS A CA 1
ATOM 706 C C . LYS A 1 93 ? 24.120 -4.006 -7.087 1.00 97.56 93 LYS A C 1
ATOM 708 O O . LYS A 1 93 ? 23.566 -4.872 -7.767 1.00 97.56 93 LYS A O 1
ATOM 713 N N . THR A 1 94 ? 23.669 -3.612 -5.905 1.00 96.62 94 THR A N 1
ATOM 714 C CA . THR A 1 94 ? 22.517 -4.203 -5.223 1.00 96.62 94 THR A CA 1
ATOM 715 C C . THR A 1 94 ? 21.520 -3.120 -4.842 1.00 96.62 94 THR A C 1
ATOM 717 O O . THR A 1 94 ? 21.876 -1.951 -4.673 1.00 96.62 94 THR A O 1
ATOM 720 N N . SER A 1 95 ? 20.252 -3.499 -4.695 1.00 96.06 95 SER A N 1
ATOM 721 C CA . SER A 1 95 ? 19.228 -2.574 -4.198 1.00 96.06 95 SER A CA 1
ATOM 722 C C . SER A 1 95 ? 19.513 -2.131 -2.754 1.00 96.06 95 SER A C 1
ATOM 724 O O . SER A 1 95 ? 19.206 -1.001 -2.382 1.00 96.06 95 SER A O 1
ATOM 726 N N . GLU A 1 96 ? 20.175 -2.971 -1.955 1.00 95.62 96 GLU A N 1
ATOM 727 C CA . GLU A 1 96 ? 20.582 -2.685 -0.571 1.00 95.62 96 GLU A CA 1
ATOM 728 C C . GLU A 1 96 ? 21.635 -1.571 -0.467 1.00 95.62 96 GLU A C 1
ATOM 730 O O . GLU A 1 96 ? 21.665 -0.839 0.519 1.00 95.62 96 GLU A O 1
ATOM 735 N N . GLU A 1 97 ? 22.462 -1.379 -1.499 1.00 96.81 97 GLU A N 1
ATOM 736 C CA . GLU A 1 97 ? 23.400 -0.253 -1.568 1.00 96.81 97 GLU A CA 1
ATOM 737 C C . GLU A 1 97 ? 22.697 1.089 -1.829 1.00 96.81 97 GLU A C 1
ATOM 739 O O . GLU A 1 97 ? 23.272 2.148 -1.560 1.00 96.81 97 GLU A O 1
ATOM 744 N N . VAL A 1 98 ? 21.465 1.074 -2.344 1.00 97.12 98 VAL A N 1
ATOM 745 C CA . VAL A 1 98 ? 20.702 2.277 -2.703 1.00 97.12 98 VAL A CA 1
ATOM 746 C C . VAL A 1 98 ? 19.871 2.751 -1.517 1.00 97.12 98 VAL A C 1
ATOM 748 O O . VAL A 1 98 ? 18.643 2.736 -1.521 1.00 97.12 98 VAL A O 1
ATOM 751 N N . THR A 1 99 ? 20.577 3.188 -0.477 1.00 96.75 99 THR A N 1
ATOM 752 C CA . THR A 1 99 ? 19.997 3.839 0.703 1.00 96.75 99 THR A CA 1
ATOM 753 C C . THR A 1 99 ? 20.366 5.316 0.742 1.00 96.75 99 THR A C 1
ATOM 755 O O . THR A 1 99 ? 21.405 5.733 0.224 1.00 96.75 99 THR A O 1
ATOM 758 N N . THR A 1 100 ? 19.515 6.122 1.383 1.00 95.56 100 THR A N 1
ATOM 759 C CA . THR A 1 100 ? 19.755 7.559 1.581 1.00 95.56 100 THR A CA 1
ATOM 760 C C . THR A 1 100 ? 21.117 7.810 2.225 1.00 95.56 100 THR A C 1
ATOM 762 O O . THR A 1 100 ? 21.897 8.613 1.721 1.00 95.56 100 THR A O 1
ATOM 765 N N . GLU A 1 101 ? 21.430 7.079 3.296 1.00 94.88 101 GLU A N 1
ATOM 766 C CA . GLU A 1 101 ? 22.689 7.219 4.026 1.00 94.88 101 GLU A CA 1
ATOM 767 C C . GLU A 1 101 ? 23.901 6.890 3.144 1.00 94.88 101 GLU A C 1
ATOM 769 O O . GLU A 1 101 ? 24.826 7.698 3.045 1.00 94.88 101 GLU A O 1
ATOM 774 N N . ASN A 1 102 ? 23.889 5.739 2.462 1.00 96.56 102 ASN A N 1
ATOM 775 C CA . ASN A 1 102 ? 25.030 5.301 1.660 1.00 96.56 102 ASN A CA 1
ATOM 776 C C . ASN A 1 102 ? 25.285 6.240 0.474 1.00 96.56 102 ASN A C 1
ATOM 778 O O . ASN A 1 102 ? 26.429 6.624 0.219 1.00 96.56 102 ASN A O 1
ATOM 782 N N . LEU A 1 103 ? 24.227 6.659 -0.230 1.00 96.50 103 LEU A N 1
ATOM 783 C CA . LEU A 1 103 ? 24.369 7.583 -1.352 1.00 96.50 103 LEU A CA 1
ATOM 784 C C . LEU A 1 103 ? 24.852 8.957 -0.879 1.00 96.50 103 LEU A C 1
ATOM 786 O O . LEU A 1 103 ? 25.857 9.440 -1.391 1.00 96.50 103 LEU A O 1
ATOM 790 N N . LEU A 1 104 ? 24.226 9.565 0.133 1.00 94.31 104 LEU A N 1
ATOM 791 C CA . LEU A 1 104 ? 24.641 10.887 0.620 1.00 94.31 104 LEU A CA 1
ATOM 792 C C . LEU A 1 104 ? 26.072 10.879 1.166 1.00 94.31 104 LEU A C 1
ATOM 794 O O . LEU A 1 104 ? 26.838 11.796 0.874 1.00 94.31 104 LEU A O 1
ATOM 798 N N . LYS A 1 105 ? 26.472 9.816 1.872 1.00 94.75 105 LYS A N 1
ATOM 799 C CA . LYS A 1 105 ? 27.850 9.633 2.348 1.00 94.75 105 LYS A CA 1
ATOM 800 C C . LYS A 1 105 ? 28.862 9.610 1.201 1.00 94.75 105 LYS A C 1
ATOM 802 O O . LYS A 1 105 ? 29.933 10.198 1.328 1.00 94.75 105 LYS A O 1
ATOM 807 N N . ARG A 1 106 ? 28.535 8.956 0.080 1.00 95.62 106 ARG A N 1
ATOM 808 C CA . ARG A 1 106 ? 29.410 8.883 -1.106 1.00 95.62 106 ARG A CA 1
ATOM 809 C C . ARG A 1 106 ? 29.451 10.183 -1.901 1.00 95.62 106 ARG A C 1
ATOM 811 O O . ARG A 1 106 ? 30.449 10.436 -2.566 1.00 95.62 106 ARG A O 1
ATOM 818 N N . VAL A 1 107 ? 28.392 10.989 -1.849 1.00 93.88 107 VAL A N 1
ATOM 819 C CA . VAL A 1 107 ? 28.318 12.255 -2.593 1.00 93.88 107 VAL A CA 1
ATOM 820 C C . VAL A 1 107 ? 28.911 13.423 -1.809 1.00 93.88 107 VAL A C 1
ATOM 822 O O . VAL A 1 107 ? 29.429 14.350 -2.419 1.00 93.88 107 VAL A O 1
ATOM 825 N N . LEU A 1 108 ? 28.897 13.370 -0.475 1.00 91.25 108 LEU A N 1
ATOM 826 C CA . LEU A 1 108 ? 29.404 14.436 0.394 1.00 91.25 108 LEU A CA 1
ATOM 827 C C . LEU A 1 108 ? 30.759 15.032 -0.052 1.00 91.25 108 LEU A C 1
ATOM 829 O O . LEU A 1 108 ? 30.851 16.257 -0.102 1.00 91.25 108 LEU A O 1
ATOM 833 N N . PRO A 1 109 ? 31.780 14.240 -0.451 1.00 90.81 109 PRO A N 1
ATOM 834 C CA . PRO A 1 109 ? 33.075 14.787 -0.872 1.00 90.81 109 PRO A CA 1
ATOM 835 C C . PRO A 1 109 ? 33.021 15.650 -2.141 1.00 90.81 109 PRO A C 1
ATOM 837 O O . PRO A 1 109 ? 33.929 16.439 -2.379 1.00 90.81 109 PRO A O 1
ATOM 840 N N . PHE A 1 110 ? 31.978 15.503 -2.960 1.00 88.44 110 PHE A N 1
ATOM 841 C CA . PHE A 1 110 ? 31.780 16.276 -4.187 1.00 88.44 110 PHE A CA 1
ATOM 842 C C . PHE A 1 110 ? 31.095 17.625 -3.933 1.00 88.44 110 PHE A C 1
ATOM 844 O O . PHE A 1 110 ? 31.008 18.453 -4.838 1.00 88.44 110 PHE A O 1
ATOM 851 N N . PHE A 1 111 ? 30.606 17.873 -2.714 1.00 84.75 111 PHE A N 1
ATOM 852 C CA . PHE A 1 111 ? 30.002 19.144 -2.336 1.00 84.75 111 PHE A CA 1
ATOM 853 C C . PHE A 1 111 ? 31.003 19.988 -1.546 1.00 84.75 111 PHE A C 1
ATOM 855 O O . PHE A 1 111 ? 31.021 19.974 -0.318 1.00 84.75 111 PHE A O 1
ATOM 862 N N . THR A 1 112 ? 31.829 20.756 -2.256 1.00 73.69 112 THR A N 1
ATOM 863 C CA . THR A 1 112 ? 32.585 21.852 -1.645 1.00 73.69 112 THR A CA 1
ATOM 864 C C . THR A 1 112 ? 31.616 22.965 -1.260 1.00 73.69 112 THR A C 1
ATOM 866 O O . THR A 1 112 ? 30.899 23.506 -2.104 1.00 73.69 112 THR A O 1
ATOM 869 N N . VAL A 1 113 ? 31.564 23.287 0.031 1.00 67.94 113 VAL A N 1
ATOM 870 C CA . VAL A 1 113 ? 30.838 24.455 0.528 1.00 67.94 113 VAL A CA 1
ATOM 871 C C . VAL A 1 113 ? 31.840 25.401 1.158 1.00 67.94 113 VAL A C 1
ATOM 873 O O . VAL A 1 113 ? 32.587 25.033 2.064 1.00 67.94 113 VAL A O 1
ATOM 876 N N . ASP A 1 114 ? 31.866 26.619 0.626 1.00 63.62 114 ASP A N 1
ATOM 877 C CA . ASP A 1 114 ? 32.718 27.703 1.088 1.00 63.62 114 ASP A CA 1
ATOM 878 C C . ASP A 1 114 ? 32.188 28.209 2.441 1.00 63.62 114 ASP A C 1
ATOM 880 O O . ASP A 1 114 ? 31.358 29.111 2.515 1.00 63.62 114 ASP A O 1
ATOM 884 N N . GLY A 1 115 ? 32.608 27.558 3.526 1.00 63.28 115 GLY A N 1
ATOM 885 C CA . GLY A 1 115 ? 32.197 27.873 4.896 1.00 63.28 115 GLY A CA 1
ATOM 886 C C . GLY A 1 115 ? 32.335 26.639 5.782 1.00 63.28 115 GLY A C 1
ATOM 887 O O . GLY A 1 115 ? 31.633 25.655 5.589 1.00 63.28 115 GLY A O 1
ATOM 888 N N . SER A 1 116 ? 33.296 26.661 6.704 1.00 48.22 116 SER A N 1
ATOM 889 C CA . SER A 1 116 ? 33.939 25.492 7.321 1.00 48.22 116 SER A CA 1
ATOM 890 C C . SER A 1 116 ? 33.124 24.734 8.381 1.00 48.22 116 SER A C 1
ATOM 892 O O . SER A 1 116 ? 33.651 24.421 9.450 1.00 48.22 116 SER A O 1
ATOM 894 N N . GLU A 1 117 ? 31.874 24.387 8.104 1.00 66.38 117 GLU A N 1
ATOM 895 C CA . GLU A 1 117 ? 31.145 23.405 8.906 1.00 66.38 117 GLU A CA 1
ATOM 896 C C . GLU A 1 117 ? 30.876 22.176 8.042 1.00 66.38 117 GLU A C 1
ATOM 898 O O . GLU A 1 117 ? 30.105 22.208 7.084 1.00 66.38 117 GLU A O 1
ATOM 903 N N . ALA A 1 118 ? 31.582 21.082 8.339 1.00 70.44 118 ALA A N 1
ATOM 904 C CA . ALA A 1 118 ? 31.398 19.818 7.643 1.00 70.44 118 ALA A CA 1
ATOM 905 C C . ALA A 1 118 ? 29.950 19.347 7.836 1.00 70.44 118 ALA A C 1
ATOM 907 O O . ALA A 1 118 ? 29.562 18.971 8.943 1.00 70.44 118 ALA A O 1
ATOM 908 N N . TYR A 1 119 ? 29.149 19.357 6.767 1.00 82.50 119 TYR A N 1
ATOM 909 C CA . TYR A 1 119 ? 27.810 18.776 6.810 1.00 82.50 119 TYR A CA 1
ATOM 910 C C . TYR A 1 119 ? 27.911 17.317 7.249 1.00 82.50 119 TYR A C 1
ATOM 912 O O . TYR A 1 119 ? 28.564 16.498 6.599 1.00 82.50 119 TYR A O 1
ATOM 920 N N . SER A 1 120 ? 27.255 16.976 8.355 1.00 89.06 120 SER A N 1
ATOM 921 C CA . SER A 1 120 ? 27.122 15.579 8.742 1.00 89.06 120 SER A CA 1
ATOM 922 C C . SER A 1 120 ? 26.153 14.875 7.787 1.00 89.06 120 SER A C 1
ATOM 924 O O . SER A 1 120 ? 25.188 15.466 7.292 1.00 89.06 120 SER A O 1
ATOM 926 N N . VAL A 1 121 ? 26.379 13.582 7.543 1.00 88.94 121 VAL A N 1
ATOM 927 C CA . VAL A 1 121 ? 25.462 12.749 6.742 1.00 88.94 121 VAL A CA 1
ATOM 928 C C . VAL A 1 121 ? 24.045 12.782 7.329 1.00 88.94 121 VAL A C 1
ATOM 930 O O . VAL A 1 121 ? 23.073 12.860 6.583 1.00 88.94 121 VAL A O 1
ATOM 933 N N . GLN A 1 122 ? 23.929 12.819 8.660 1.00 87.69 122 GLN A N 1
ATOM 934 C CA . GLN A 1 122 ? 22.654 12.919 9.375 1.00 87.69 122 GLN A CA 1
ATOM 935 C C . GLN A 1 122 ? 21.900 14.216 9.058 1.00 87.69 122 GLN A C 1
ATOM 937 O O . GLN A 1 122 ? 20.685 14.193 8.864 1.00 87.69 122 GLN A O 1
ATOM 942 N N . TRP A 1 123 ? 22.607 15.348 8.967 1.00 88.81 123 TRP A N 1
ATOM 943 C CA . TRP A 1 123 ? 21.987 16.622 8.612 1.00 88.81 123 TRP A CA 1
ATOM 944 C C . TRP A 1 123 ? 21.432 16.589 7.184 1.00 88.81 123 TRP A C 1
ATOM 946 O O . TRP A 1 123 ? 20.274 16.949 6.965 1.00 88.81 123 TRP A O 1
ATOM 956 N N . LEU A 1 124 ? 22.219 16.084 6.224 1.00 89.38 124 LEU A N 1
ATOM 957 C CA . LEU A 1 124 ? 21.762 15.925 4.839 1.00 89.38 124 LEU A CA 1
ATOM 958 C C . LEU A 1 124 ? 20.575 14.966 4.739 1.00 89.38 124 LEU A C 1
ATOM 960 O O . LEU A 1 124 ? 19.636 15.237 3.995 1.00 89.38 124 LEU A O 1
ATOM 964 N N . GLN A 1 125 ? 20.590 13.877 5.506 1.00 91.38 125 GLN A N 1
ATOM 965 C CA . GLN A 1 125 ? 19.483 12.931 5.555 1.00 91.38 125 GLN A CA 1
ATOM 966 C C . GLN A 1 125 ? 18.199 13.596 6.067 1.00 91.38 125 GLN A C 1
ATOM 968 O O . GLN A 1 125 ? 17.152 13.457 5.438 1.00 91.38 125 GLN A O 1
ATOM 973 N N . SER A 1 126 ? 18.278 14.381 7.144 1.00 89.75 126 SER A N 1
ATOM 974 C CA . SER A 1 126 ? 17.117 15.108 7.668 1.00 89.75 126 SER A CA 1
ATOM 975 C C . SER A 1 126 ? 16.560 16.114 6.654 1.00 89.75 126 SER A C 1
ATOM 977 O O . SER A 1 126 ? 15.348 16.182 6.444 1.00 89.75 126 SER A O 1
ATOM 979 N N . GLN A 1 127 ? 17.431 16.865 5.970 1.00 88.56 127 GLN A N 1
ATOM 980 C CA . GLN A 1 127 ? 17.015 17.787 4.906 1.00 88.56 127 GLN A CA 1
ATOM 981 C C . GLN A 1 127 ? 16.354 17.058 3.734 1.00 88.56 127 GLN A C 1
ATOM 983 O O . GLN A 1 127 ? 15.324 17.497 3.220 1.00 88.56 127 GLN A O 1
ATOM 988 N N . TYR A 1 128 ? 16.908 15.914 3.345 1.00 92.62 128 TYR A N 1
ATOM 989 C CA . TYR A 1 128 ? 16.365 15.085 2.282 1.00 92.62 128 TYR A CA 1
ATOM 990 C C . TYR A 1 128 ? 14.958 14.559 2.609 1.00 92.62 128 TYR A C 1
ATOM 992 O O . TYR A 1 128 ? 14.042 14.646 1.790 1.00 92.62 128 TYR A O 1
ATOM 1000 N N . GLU A 1 129 ? 14.750 14.077 3.834 1.00 91.00 129 GLU A N 1
ATOM 1001 C CA . GLU A 1 129 ? 13.446 13.609 4.317 1.00 91.00 129 GLU A CA 1
ATOM 1002 C C . GLU A 1 129 ? 12.406 14.741 4.375 1.00 91.00 129 GLU A C 1
ATOM 1004 O O . GLU A 1 129 ? 11.246 14.549 3.982 1.00 91.00 129 GLU A O 1
ATOM 1009 N N . GLN A 1 130 ? 12.817 15.942 4.800 1.00 90.12 130 GLN A N 1
ATOM 1010 C CA . GLN A 1 130 ? 11.972 17.140 4.771 1.00 90.12 130 GLN A CA 1
ATOM 1011 C C . GLN A 1 130 ? 11.565 17.501 3.335 1.00 90.12 130 GLN A C 1
ATOM 1013 O O . GLN A 1 130 ? 10.388 17.766 3.081 1.00 90.12 130 GLN A O 1
ATOM 1018 N N . GLN A 1 131 ? 12.500 17.446 2.381 1.00 89.44 131 GLN A N 1
ATOM 1019 C CA . GLN A 1 131 ? 12.226 17.729 0.971 1.00 89.44 131 GLN A CA 1
ATOM 1020 C C . GLN A 1 131 ? 11.220 16.742 0.368 1.00 89.44 131 GLN A C 1
ATOM 1022 O O . GLN A 1 131 ? 10.265 17.166 -0.284 1.00 89.44 131 GLN A O 1
ATOM 1027 N N . ILE A 1 132 ? 11.391 15.438 0.607 1.00 89.81 132 ILE A N 1
ATOM 1028 C CA . ILE A 1 132 ? 10.441 14.418 0.136 1.00 89.81 132 ILE A CA 1
ATOM 1029 C C . ILE A 1 132 ? 9.051 14.670 0.730 1.00 89.81 132 ILE A C 1
ATOM 1031 O O . ILE A 1 132 ? 8.041 14.587 0.028 1.00 89.81 132 ILE A O 1
ATOM 1035 N N . SER A 1 133 ? 8.988 15.013 2.016 1.00 85.69 133 SER A N 1
ATOM 1036 C CA . SER A 1 133 ? 7.725 15.302 2.702 1.00 85.69 133 SER A CA 1
ATOM 1037 C C . SER A 1 133 ? 7.021 16.535 2.118 1.00 85.69 133 SER A C 1
ATOM 1039 O O . SER A 1 133 ? 5.800 16.528 1.940 1.00 85.69 133 SER A O 1
ATOM 1041 N N . ALA A 1 134 ? 7.778 17.578 1.764 1.00 85.88 134 ALA A N 1
ATOM 1042 C CA . ALA A 1 134 ? 7.257 18.792 1.137 1.00 85.88 134 ALA A CA 1
ATOM 1043 C C . ALA A 1 134 ? 6.790 18.565 -0.314 1.00 85.88 134 ALA A C 1
ATOM 1045 O O . ALA A 1 134 ? 5.711 19.022 -0.691 1.00 85.88 134 ALA A O 1
ATOM 1046 N N . ALA A 1 135 ? 7.541 17.808 -1.121 1.00 81.19 135 ALA A N 1
ATOM 1047 C CA . ALA A 1 135 ? 7.157 17.489 -2.502 1.00 81.19 135 ALA A CA 1
ATOM 1048 C C . ALA A 1 135 ? 5.805 16.751 -2.564 1.00 81.19 135 ALA A C 1
ATOM 1050 O O . ALA A 1 135 ? 4.953 17.013 -3.420 1.00 81.19 135 ALA A O 1
ATOM 1051 N N . LYS A 1 136 ? 5.560 15.876 -1.585 1.00 75.25 136 LYS A N 1
ATOM 1052 C CA . LYS A 1 136 ? 4.312 15.113 -1.479 1.00 75.25 136 LYS A CA 1
ATOM 1053 C C . LYS A 1 136 ? 3.109 15.957 -1.078 1.00 75.25 136 LYS A C 1
ATOM 1055 O O . LYS A 1 136 ? 1.999 15.687 -1.532 1.00 75.25 136 LYS A O 1
ATOM 1060 N N . THR A 1 137 ? 3.302 16.985 -0.254 1.00 79.19 137 THR A N 1
ATOM 1061 C CA . THR A 1 137 ? 2.213 17.908 0.101 1.00 79.19 137 THR A CA 1
ATOM 1062 C C . THR A 1 137 ? 1.931 18.913 -1.017 1.00 79.19 137 THR A C 1
ATOM 1064 O O . THR A 1 137 ? 0.766 19.212 -1.280 1.00 79.19 137 THR A O 1
ATOM 1067 N N . GLY A 1 138 ? 2.964 19.375 -1.730 1.00 70.31 138 GLY A N 1
ATOM 1068 C CA . GLY A 1 138 ? 2.840 20.336 -2.832 1.00 70.31 138 GLY A CA 1
ATOM 1069 C C . GLY A 1 138 ? 2.061 19.810 -4.042 1.00 70.31 138 GLY A C 1
ATOM 1070 O O . GLY A 1 138 ? 1.216 20.523 -4.582 1.00 70.31 138 GLY A O 1
ATOM 1071 N N . THR A 1 139 ? 2.260 18.539 -4.408 1.00 60.69 139 THR A N 1
ATOM 1072 C CA . THR A 1 139 ? 1.642 17.914 -5.599 1.00 60.69 139 THR A CA 1
ATOM 1073 C C . THR A 1 139 ? 0.105 17.895 -5.549 1.00 60.69 139 THR A C 1
ATOM 1075 O O . THR A 1 139 ? -0.556 17.842 -6.581 1.00 60.69 139 THR A O 1
ATOM 1078 N N . ARG A 1 140 ? -0.501 18.009 -4.360 1.00 53.59 140 ARG A N 1
ATOM 1079 C CA . ARG A 1 140 ? -1.966 18.051 -4.214 1.00 53.59 140 ARG A CA 1
ATOM 1080 C C . ARG A 1 140 ? -2.580 19.436 -4.360 1.00 53.59 140 ARG A C 1
ATOM 1082 O O . ARG A 1 140 ? -3.787 19.535 -4.555 1.00 53.59 140 ARG A O 1
ATOM 1089 N N . LYS A 1 141 ? -1.787 20.502 -4.238 1.00 51.78 141 LYS A N 1
ATOM 1090 C CA . LYS A 1 141 ? -2.313 21.873 -4.194 1.00 51.78 141 LYS A CA 1
ATOM 1091 C C . LYS A 1 141 ? -2.384 22.536 -5.575 1.00 51.78 141 LYS A C 1
ATOM 1093 O O . LYS A 1 141 ? -3.106 23.513 -5.721 1.00 51.78 141 LYS A O 1
ATOM 1098 N N . SER A 1 142 ? -1.679 22.017 -6.584 1.00 49.06 142 SER A N 1
ATOM 1099 C CA . SER A 1 142 ? -1.551 22.658 -7.904 1.00 49.06 142 SER A CA 1
ATOM 1100 C C . SER A 1 142 ? -2.571 22.214 -8.965 1.00 49.06 142 SER A C 1
ATOM 1102 O O . SER A 1 142 ? -2.628 22.835 -10.022 1.00 49.06 142 SER A O 1
ATOM 1104 N N . THR A 1 143 ? -3.410 21.203 -8.709 1.00 44.59 143 THR A N 1
ATOM 1105 C CA . THR A 1 143 ? -4.416 20.713 -9.682 1.00 44.59 143 THR A CA 1
ATOM 1106 C C . THR A 1 143 ? -5.874 20.955 -9.276 1.00 44.59 143 THR A C 1
ATOM 1108 O O . THR A 1 143 ? -6.782 20.602 -10.029 1.00 44.59 143 THR A O 1
ATOM 1111 N N . ALA A 1 144 ? -6.133 21.602 -8.136 1.00 38.38 144 ALA A N 1
ATOM 1112 C CA . ALA A 1 144 ? -7.485 21.958 -7.710 1.00 38.38 144 ALA A CA 1
ATOM 1113 C C . ALA A 1 144 ? -7.852 23.386 -8.155 1.00 38.38 144 ALA A C 1
ATOM 1115 O O . ALA A 1 144 ? -7.385 24.371 -7.583 1.00 38.38 144 ALA A O 1
ATOM 1116 N N . ALA A 1 145 ? -8.708 23.496 -9.174 1.00 34.59 145 ALA A N 1
ATOM 1117 C CA . ALA A 1 145 ? -9.419 24.734 -9.494 1.00 34.59 145 ALA A CA 1
ATOM 1118 C C . ALA A 1 145 ? -10.367 25.128 -8.333 1.00 34.59 145 ALA A C 1
ATOM 1120 O O . ALA A 1 145 ? -10.911 24.240 -7.671 1.00 34.59 145 ALA A O 1
ATOM 1121 N N . PRO A 1 146 ? -10.593 26.429 -8.066 1.00 46.59 146 PRO A N 1
ATOM 1122 C CA . PRO A 1 146 ? -11.367 26.870 -6.909 1.00 46.59 146 PRO A CA 1
ATOM 1123 C C . PRO A 1 146 ? -12.878 26.714 -7.151 1.00 46.59 146 PRO A C 1
ATOM 1125 O O . PRO A 1 146 ? -13.460 27.454 -7.942 1.00 46.59 146 PRO A O 1
ATOM 1128 N N . ALA A 1 147 ? -13.531 25.788 -6.443 1.00 39.56 147 ALA A N 1
ATOM 1129 C CA . ALA A 1 147 ? -14.990 25.736 -6.333 1.00 39.56 147 ALA A CA 1
ATOM 1130 C C . ALA A 1 147 ? -15.434 25.303 -4.919 1.00 39.56 147 ALA A C 1
ATOM 1132 O O . ALA A 1 147 ? -15.148 24.191 -4.492 1.00 39.56 147 ALA A O 1
ATOM 1133 N N . SER A 1 148 ? -16.110 26.245 -4.246 1.00 40.97 148 SER A N 1
ATOM 1134 C CA . SER A 1 148 ? -17.003 26.203 -3.067 1.00 40.97 148 SER A CA 1
ATOM 1135 C C . SER A 1 148 ? -16.728 25.266 -1.878 1.00 40.97 148 SER A C 1
ATOM 1137 O O . SER A 1 148 ? -16.669 24.046 -1.995 1.00 40.97 148 SER A O 1
ATOM 1139 N N . GLU A 1 149 ? -16.720 25.891 -0.701 1.00 42.19 149 GLU A N 1
ATOM 1140 C CA . GLU A 1 149 ? -16.519 25.351 0.644 1.00 42.19 149 GLU A CA 1
ATOM 1141 C C . GLU A 1 149 ? -17.655 24.436 1.152 1.00 42.19 149 GLU A C 1
ATOM 1143 O O . GLU A 1 149 ? -18.819 24.829 1.182 1.00 42.19 149 GLU A O 1
ATOM 1148 N N . ALA A 1 150 ? -17.277 23.259 1.664 1.00 32.66 150 ALA A N 1
ATOM 1149 C CA . ALA A 1 150 ? -17.832 22.627 2.867 1.00 32.66 150 ALA A CA 1
ATOM 1150 C C . ALA A 1 150 ? -16.774 21.655 3.451 1.00 32.66 150 ALA A C 1
ATOM 1152 O O . ALA A 1 150 ? -16.065 21.009 2.674 1.00 32.66 150 ALA A O 1
ATOM 1153 N N . PRO A 1 151 ? -16.612 21.544 4.786 1.00 48.16 151 PRO A N 1
ATOM 1154 C CA . PRO A 1 151 ? -15.517 20.788 5.390 1.00 48.16 151 PRO A CA 1
ATOM 1155 C C . PRO A 1 151 ? -15.941 19.348 5.708 1.00 48.16 151 PRO A C 1
ATOM 1157 O O . PRO A 1 151 ? -17.034 19.162 6.224 1.00 48.16 151 PRO A O 1
ATOM 1160 N N . ILE A 1 152 ? -15.078 18.358 5.433 1.00 30.12 152 ILE A N 1
ATOM 1161 C CA . ILE A 1 152 ? -14.828 17.129 6.225 1.00 30.12 152 ILE A CA 1
ATOM 1162 C C . ILE A 1 152 ? -13.675 16.318 5.572 1.00 30.12 152 ILE A C 1
ATOM 1164 O O . ILE A 1 152 ? -13.766 15.890 4.426 1.00 30.12 152 ILE A O 1
ATOM 1168 N N . SER A 1 153 ? -12.646 16.063 6.395 1.00 37.50 153 SER A N 1
ATOM 1169 C CA . SER A 1 153 ? -11.808 14.847 6.514 1.00 37.50 153 SER A CA 1
ATOM 1170 C C . SER A 1 153 ? -10.540 14.585 5.664 1.00 37.50 153 SER A C 1
ATOM 1172 O O . SER A 1 153 ? -10.559 14.463 4.442 1.00 37.50 153 SER A O 1
ATOM 1174 N N . ALA A 1 154 ? -9.464 14.351 6.439 1.00 38.66 154 ALA A N 1
ATOM 1175 C CA . ALA A 1 154 ? -8.276 13.506 6.242 1.00 38.66 154 ALA A CA 1
ATOM 1176 C C . ALA A 1 154 ? -7.260 13.856 5.135 1.00 38.66 154 ALA A C 1
ATOM 1178 O O . ALA A 1 154 ? -7.215 13.296 4.036 1.00 38.66 154 ALA A O 1
ATOM 1179 N N . THR A 1 155 ? -6.318 14.722 5.509 1.00 33.38 155 THR A N 1
ATOM 1180 C CA . THR A 1 155 ? -5.139 15.115 4.728 1.00 33.38 155 THR A CA 1
ATOM 1181 C C . THR A 1 155 ? -4.040 14.040 4.796 1.00 33.38 155 THR A C 1
ATOM 1183 O O . THR A 1 155 ? -3.202 14.044 5.693 1.00 33.38 155 THR A O 1
ATOM 1186 N N . LYS A 1 156 ? -4.015 13.114 3.828 1.00 39.53 156 LYS A N 1
ATOM 1187 C CA . LYS A 1 156 ? -3.030 12.009 3.748 1.00 39.53 156 LYS A CA 1
ATOM 1188 C C . LYS A 1 156 ? -1.583 12.525 3.570 1.00 39.53 156 LYS A C 1
ATOM 1190 O O . LYS A 1 156 ? -1.336 13.283 2.632 1.00 39.53 156 LYS A O 1
ATOM 1195 N N . ARG A 1 157 ? -0.620 12.098 4.395 1.00 36.78 157 ARG A N 1
ATOM 1196 C CA . ARG A 1 157 ? 0.822 12.420 4.269 1.00 36.78 157 ARG A CA 1
ATOM 1197 C C . ARG A 1 157 ? 1.586 11.198 3.738 1.00 36.78 157 ARG A C 1
ATOM 1199 O O . ARG A 1 157 ? 1.570 10.151 4.368 1.00 36.78 157 ARG A O 1
ATOM 1206 N N . GLY A 1 158 ? 2.271 11.319 2.599 1.00 32.06 158 GLY A N 1
ATOM 1207 C CA . GLY A 1 158 ? 2.987 10.196 1.984 1.00 32.06 158 GLY A CA 1
ATOM 1208 C C . GLY A 1 158 ? 4.396 10.003 2.558 1.00 32.06 158 GLY A C 1
ATOM 1209 O O . GLY A 1 158 ? 5.249 10.878 2.509 1.00 32.06 158 GLY A O 1
ATOM 1210 N N . THR A 1 159 ? 4.709 8.814 3.043 1.00 35.91 159 THR A N 1
ATOM 1211 C CA . THR A 1 159 ? 6.085 8.322 3.279 1.00 35.91 159 THR A CA 1
ATOM 1212 C C . THR A 1 159 ? 6.120 6.863 2.747 1.00 35.91 159 THR A C 1
ATOM 1214 O O . THR A 1 159 ? 5.174 6.492 2.058 1.00 35.91 159 THR A O 1
ATOM 1217 N N . MET A 1 160 ? 7.154 6.035 2.973 1.00 40.44 160 MET A N 1
ATOM 1218 C CA . MET A 1 160 ? 7.232 4.611 2.520 1.00 40.44 160 MET A CA 1
ATOM 1219 C C . MET A 1 160 ? 5.944 3.776 2.783 1.00 40.44 160 MET A C 1
ATOM 1221 O O . MET A 1 160 ? 5.672 2.778 2.122 1.00 40.44 160 MET A O 1
ATOM 1225 N N . TYR A 1 161 ? 5.127 4.267 3.712 1.00 49.12 161 TYR A N 1
ATOM 1226 C CA . TYR A 1 161 ? 3.739 3.958 4.052 1.00 49.12 161 TYR A CA 1
ATOM 1227 C C . TYR A 1 161 ? 2.739 3.903 2.866 1.00 49.12 161 TYR A C 1
ATOM 1229 O O . TYR A 1 161 ? 1.783 3.134 2.924 1.00 49.12 161 TYR A O 1
ATOM 1237 N N . GLU A 1 162 ? 2.947 4.617 1.750 1.00 50.25 162 GLU A N 1
ATOM 1238 C CA . GLU A 1 162 ? 1.966 4.661 0.639 1.00 50.25 162 GLU A CA 1
ATOM 1239 C C . GLU A 1 162 ? 1.892 3.368 -0.194 1.00 50.25 162 GLU A C 1
ATOM 1241 O O . GLU A 1 162 ? 0.849 3.075 -0.775 1.00 50.25 162 GLU A O 1
ATOM 1246 N N . LEU A 1 163 ? 2.940 2.536 -0.193 1.00 48.94 163 LEU A N 1
ATOM 1247 C CA . LEU A 1 163 ? 2.887 1.216 -0.840 1.00 48.94 163 LEU A CA 1
ATOM 1248 C C . LEU A 1 163 ? 1.974 0.227 -0.090 1.00 48.94 163 LEU A C 1
ATOM 1250 O O . LEU A 1 163 ? 1.614 -0.808 -0.649 1.00 48.94 163 LEU A O 1
ATOM 1254 N N . CYS A 1 164 ? 1.598 0.538 1.157 1.00 50.28 164 CYS A N 1
ATOM 1255 C CA . CYS A 1 164 ? 0.878 -0.369 2.057 1.00 50.28 164 CYS A CA 1
ATOM 1256 C C . CYS A 1 164 ? -0.477 0.175 2.536 1.00 50.28 164 CYS A C 1
ATOM 1258 O O . CYS A 1 164 ? -1.183 -0.519 3.270 1.00 50.28 164 CYS A O 1
ATOM 1260 N N . HIS A 1 165 ? -0.886 1.371 2.097 1.00 58.59 165 HIS A N 1
ATOM 1261 C CA . HIS A 1 165 ? -2.251 1.857 2.300 1.00 58.59 165 HIS A CA 1
ATOM 1262 C C . HIS A 1 165 ? -3.203 1.146 1.338 1.00 58.59 165 HIS A C 1
ATOM 1264 O O . HIS A 1 165 ? -3.731 1.711 0.380 1.00 58.59 165 HIS A O 1
ATOM 1270 N N . THR A 1 166 ? -3.451 -0.128 1.618 1.00 63.75 166 THR A N 1
ATOM 1271 C CA . THR A 1 166 ? -4.690 -0.762 1.197 1.00 63.75 166 THR A CA 1
ATOM 1272 C C . THR A 1 166 ? -5.835 0.009 1.836 1.00 63.75 166 THR A C 1
ATOM 1274 O O . THR A 1 166 ? -6.034 -0.050 3.046 1.00 63.75 166 THR A O 1
ATOM 1277 N N . SER A 1 167 ? -6.570 0.778 1.035 1.00 76.31 167 SER A N 1
ATOM 1278 C CA . SER A 1 167 ? -7.804 1.392 1.506 1.00 76.31 167 SER A CA 1
ATOM 1279 C C . SER A 1 167 ? -8.832 0.290 1.740 1.00 76.31 167 SER A C 1
ATOM 1281 O O . SER A 1 167 ? -9.220 -0.406 0.798 1.00 76.31 167 SER A O 1
ATOM 1283 N N . PHE A 1 168 ? -9.275 0.134 2.981 1.00 86.31 168 PHE A N 1
ATOM 1284 C CA . PHE A 1 168 ? -10.350 -0.786 3.323 1.00 86.31 168 PHE A CA 1
ATOM 1285 C C . PHE A 1 168 ? -11.707 -0.116 3.130 1.00 86.31 168 PHE A C 1
ATOM 1287 O O . PHE A 1 168 ? -11.867 1.075 3.385 1.00 86.31 168 PHE A O 1
ATOM 1294 N N . LYS A 1 169 ? -12.692 -0.885 2.659 1.00 81.12 169 LYS A N 1
ATOM 1295 C CA . LYS A 1 169 ? -14.044 -0.370 2.390 1.00 81.12 169 LYS A CA 1
ATOM 1296 C C . LYS A 1 169 ? -14.834 -0.126 3.671 1.00 81.12 169 LYS A C 1
ATOM 1298 O O . LYS A 1 169 ? -15.729 0.709 3.688 1.00 81.12 169 LYS A O 1
ATOM 1303 N N . SER A 1 170 ? -14.514 -0.878 4.718 1.00 93.31 170 SER A N 1
ATOM 1304 C CA . SER A 1 170 ? -15.148 -0.796 6.027 1.00 93.31 170 SER A CA 1
ATOM 1305 C C . SER A 1 170 ? -14.112 -0.983 7.132 1.00 93.31 170 SER A C 1
ATOM 1307 O O . SER A 1 170 ? -13.078 -1.625 6.920 1.00 93.31 170 SER A O 1
ATOM 1309 N N . GLY A 1 171 ? -14.403 -0.502 8.345 1.00 94.06 171 GLY A N 1
ATOM 1310 C CA . GLY A 1 171 ? -13.531 -0.788 9.485 1.00 94.06 171 GLY A CA 1
ATOM 1311 C C . GLY A 1 171 ? -13.479 -2.260 9.858 1.00 94.06 171 GLY A C 1
ATOM 1312 O O . GLY A 1 171 ? -12.471 -2.707 10.390 1.00 94.06 171 GLY A O 1
ATOM 1313 N N . ARG A 1 172 ? -14.495 -3.054 9.499 1.00 95.69 172 ARG A N 1
ATOM 1314 C CA . ARG A 1 172 ? -14.439 -4.513 9.665 1.00 95.69 172 ARG A CA 1
ATOM 1315 C C . ARG A 1 172 ? -13.391 -5.157 8.760 1.00 95.69 172 ARG A C 1
ATOM 1317 O O . ARG A 1 172 ? -12.740 -6.102 9.191 1.00 95.69 172 ARG A O 1
ATOM 1324 N N . ASP A 1 173 ? -13.210 -4.660 7.538 1.00 95.56 173 ASP A N 1
ATOM 1325 C CA . ASP A 1 173 ? -12.185 -5.185 6.629 1.00 95.56 173 ASP A CA 1
ATOM 1326 C C . ASP A 1 173 ? -10.780 -4.806 7.112 1.00 95.56 173 ASP A C 1
ATOM 1328 O O . ASP A 1 173 ? -9.889 -5.652 7.118 1.00 95.56 173 ASP A O 1
ATOM 1332 N N . ALA A 1 174 ? -10.607 -3.576 7.609 1.00 96.19 174 ALA A N 1
ATOM 1333 C CA . ALA A 1 174 ? -9.363 -3.151 8.254 1.00 96.19 174 ALA A CA 1
ATOM 1334 C C . ALA A 1 174 ? -9.053 -3.983 9.508 1.00 96.19 174 ALA A C 1
ATOM 1336 O O . ALA A 1 174 ? -7.931 -4.449 9.687 1.00 96.19 174 ALA A O 1
ATOM 1337 N N . LEU A 1 175 ? -10.059 -4.234 10.351 1.00 97.31 175 LEU A N 1
ATOM 1338 C CA . LEU A 1 175 ? -9.924 -5.079 11.535 1.00 97.31 175 LEU A CA 1
ATOM 1339 C C . LEU A 1 175 ? -9.500 -6.504 11.169 1.00 97.31 175 LEU A C 1
ATOM 1341 O O . LEU A 1 175 ? -8.578 -7.044 11.777 1.00 97.31 175 LEU A O 1
ATOM 1345 N N . LYS A 1 176 ? -10.125 -7.099 10.146 1.00 97.12 176 LYS A N 1
ATOM 1346 C CA . LYS A 1 176 ? -9.727 -8.413 9.625 1.00 97.12 176 LYS A CA 1
ATOM 1347 C C . LYS A 1 176 ? -8.290 -8.408 9.113 1.00 97.12 176 LYS A C 1
ATOM 1349 O O . LYS A 1 176 ? -7.560 -9.348 9.400 1.00 97.12 176 LYS A O 1
ATOM 1354 N N . ALA A 1 177 ? -7.873 -7.352 8.419 1.00 95.88 177 ALA A N 1
ATOM 1355 C CA . ALA A 1 177 ? -6.510 -7.234 7.913 1.00 95.88 177 ALA A CA 1
ATOM 1356 C C . ALA A 1 177 ? -5.454 -7.152 9.026 1.00 95.88 177 ALA A C 1
ATOM 1358 O O . ALA A 1 177 ? -4.350 -7.661 8.847 1.00 95.88 177 ALA A O 1
ATOM 1359 N N . VAL A 1 178 ? -5.787 -6.551 10.174 1.00 97.56 178 VAL A N 1
ATOM 1360 C CA . VAL A 1 178 ? -4.931 -6.587 11.372 1.00 97.56 178 VAL A CA 1
ATOM 1361 C C . VAL A 1 178 ? -4.974 -7.963 12.038 1.00 97.56 178 VAL A C 1
ATOM 1363 O O . VAL A 1 178 ? -3.937 -8.483 12.447 1.00 97.56 178 VAL A O 1
ATOM 1366 N N . ALA A 1 179 ? -6.158 -8.569 12.136 1.00 97.69 179 ALA A N 1
ATOM 1367 C CA . ALA A 1 179 ? -6.371 -9.852 12.799 1.00 97.69 179 ALA A CA 1
ATOM 1368 C C . ALA A 1 179 ? -5.751 -11.045 12.054 1.00 97.69 179 ALA A C 1
ATOM 1370 O O . ALA A 1 179 ? -5.323 -12.000 12.695 1.00 97.69 179 ALA A O 1
ATOM 1371 N N . GLU A 1 180 ? -5.666 -11.014 10.728 1.00 96.44 180 GLU A N 1
ATOM 1372 C CA . GLU A 1 180 ? -5.089 -12.100 9.936 1.00 96.44 180 GLU A CA 1
ATOM 1373 C C . GLU A 1 180 ? -3.591 -12.295 10.250 1.00 96.44 180 GLU A C 1
ATOM 1375 O O . GLU A 1 180 ? -2.849 -11.315 10.356 1.00 96.44 180 GLU A O 1
ATOM 1380 N N . PRO A 1 181 ? -3.091 -13.533 10.415 1.00 93.56 181 PRO A N 1
ATOM 1381 C CA . PRO A 1 181 ? -1.657 -13.777 10.538 1.00 93.56 181 PRO A CA 1
ATOM 1382 C C . PRO A 1 181 ? -0.916 -13.285 9.291 1.00 93.56 181 PRO A C 1
ATOM 1384 O O . PRO A 1 181 ? -1.232 -13.704 8.184 1.00 93.56 181 PRO A O 1
ATOM 1387 N N . MET A 1 182 ? 0.073 -12.403 9.467 1.00 92.56 182 MET A N 1
ATOM 1388 C CA . MET A 1 182 ? 0.766 -11.727 8.354 1.00 92.56 182 MET A CA 1
ATOM 1389 C C . MET A 1 182 ? -0.167 -10.928 7.426 1.00 92.56 182 MET A C 1
ATOM 1391 O O . MET A 1 182 ? 0.173 -10.669 6.274 1.00 92.56 182 MET A O 1
ATOM 1395 N N . GLY A 1 183 ? -1.329 -10.514 7.937 1.00 93.75 183 GLY A N 1
ATOM 1396 C CA . GLY A 1 183 ? -2.269 -9.680 7.207 1.00 93.75 183 GLY A CA 1
ATOM 1397 C C . GLY A 1 183 ? -1.675 -8.330 6.807 1.00 93.75 183 GLY A C 1
ATOM 1398 O O . GLY A 1 183 ? -0.642 -7.892 7.331 1.00 93.75 183 GLY A O 1
ATOM 1399 N N . ALA A 1 184 ? -2.363 -7.666 5.876 1.00 91.38 184 ALA A N 1
ATOM 1400 C CA . ALA A 1 184 ? -1.888 -6.459 5.203 1.00 91.38 184 ALA A CA 1
ATOM 1401 C C . ALA A 1 184 ? -1.515 -5.313 6.154 1.00 91.38 184 ALA A C 1
ATOM 1403 O O . ALA A 1 184 ? -0.634 -4.532 5.806 1.00 91.38 184 ALA A O 1
ATOM 1404 N N . TRP A 1 185 ? -2.157 -5.230 7.324 1.00 95.44 185 TRP A N 1
ATOM 1405 C CA . TRP A 1 185 ? -1.827 -4.300 8.406 1.00 95.44 185 TRP A CA 1
ATOM 1406 C C . TRP A 1 185 ? -1.437 -5.074 9.662 1.00 95.44 185 TRP A C 1
ATOM 1408 O O . TRP A 1 185 ? -1.901 -6.189 9.873 1.00 95.44 185 TRP A O 1
ATOM 1418 N N . ASN A 1 186 ? -0.595 -4.487 10.509 1.00 97.25 186 ASN A N 1
ATOM 1419 C CA . ASN A 1 186 ? -0.300 -4.995 11.849 1.00 97.25 186 ASN A CA 1
ATOM 1420 C C . ASN A 1 186 ? -0.772 -4.051 12.957 1.00 97.25 186 ASN A C 1
ATOM 1422 O O . ASN A 1 186 ? -0.640 -4.387 14.128 1.00 97.25 186 ASN A O 1
ATOM 1426 N N . TRP A 1 187 ? -1.365 -2.909 12.619 1.00 98.25 187 TRP A N 1
ATOM 1427 C CA . TRP A 1 187 ? -2.065 -2.063 13.575 1.00 98.25 187 TRP A CA 1
ATOM 1428 C C . TRP A 1 187 ? -3.185 -1.279 12.886 1.00 98.25 187 TRP A C 1
ATOM 1430 O O . TRP A 1 187 ? -3.119 -1.024 11.682 1.00 98.25 187 TRP A O 1
ATOM 1440 N N . ALA A 1 188 ? -4.206 -0.897 13.650 1.00 98.06 188 ALA A N 1
ATOM 1441 C CA . ALA A 1 188 ? -5.214 0.073 13.230 1.00 98.06 188 ALA A CA 1
ATOM 1442 C C . ALA A 1 188 ? -5.829 0.779 14.442 1.00 98.06 188 ALA A C 1
ATOM 1444 O O . ALA A 1 188 ? -5.944 0.174 15.512 1.00 98.06 188 ALA A O 1
ATOM 1445 N N . PHE A 1 189 ? -6.258 2.027 14.251 1.00 98.25 189 PHE A N 1
ATOM 1446 C CA . PHE A 1 189 ? -7.102 2.780 15.175 1.00 98.25 189 PHE A CA 1
ATOM 1447 C C . PHE A 1 189 ? -8.507 2.981 14.613 1.00 98.25 189 PHE A C 1
ATOM 1449 O O . PHE A 1 189 ? -8.707 3.164 13.412 1.00 98.25 189 PHE A O 1
ATOM 1456 N N . PHE A 1 190 ? -9.478 2.998 15.518 1.00 98.12 190 PHE A N 1
ATOM 1457 C CA . PHE A 1 190 ? -10.893 3.160 15.238 1.00 98.12 190 PHE A CA 1
ATOM 1458 C C . PHE A 1 190 ? -11.525 4.160 16.208 1.00 98.12 190 PHE A C 1
ATOM 1460 O O . PHE A 1 190 ? -11.108 4.257 17.363 1.00 98.12 190 PHE A O 1
ATOM 1467 N N . THR A 1 191 ? -12.571 4.857 15.774 1.00 96.88 191 THR A N 1
ATOM 1468 C CA . THR A 1 191 ? -13.453 5.604 16.683 1.00 96.88 191 THR A CA 1
ATOM 1469 C C . THR A 1 191 ? -14.634 4.742 17.124 1.00 96.88 191 THR A C 1
ATOM 1471 O O . THR A 1 191 ? -15.042 3.806 16.429 1.00 96.88 191 THR A O 1
ATOM 1474 N N . ALA A 1 192 ? -15.195 5.046 18.298 1.00 92.62 192 ALA A N 1
ATOM 1475 C CA . ALA A 1 192 ? -16.456 4.447 18.726 1.00 92.62 192 ALA A CA 1
ATOM 1476 C C . ALA A 1 192 ? -17.634 5.067 17.962 1.00 92.62 192 ALA A C 1
ATOM 1478 O O . ALA A 1 192 ? -17.729 6.287 17.815 1.00 92.62 192 ALA A O 1
ATOM 1479 N N . GLY A 1 193 ? -18.553 4.217 17.514 1.00 89.56 193 GLY A N 1
ATOM 1480 C CA . GLY A 1 193 ? -19.753 4.603 16.782 1.00 89.56 193 GLY A CA 1
ATOM 1481 C C . GLY A 1 193 ? -20.706 3.423 16.606 1.00 89.56 193 GLY A C 1
ATOM 1482 O O . GLY A 1 193 ? -20.469 2.326 17.117 1.00 89.56 193 GLY A O 1
ATOM 1483 N N . THR A 1 194 ? -21.800 3.642 15.877 1.00 84.81 194 THR A N 1
ATOM 1484 C CA . THR A 1 194 ? -22.669 2.548 15.405 1.00 84.81 194 THR A CA 1
ATOM 1485 C C . THR A 1 194 ? -21.930 1.645 14.417 1.00 84.81 194 THR A C 1
ATOM 1487 O O . THR A 1 194 ? -22.136 0.433 14.408 1.00 84.81 194 THR A O 1
ATOM 1490 N N . GLU A 1 195 ? -21.026 2.233 13.632 1.00 91.38 195 GLU A N 1
ATOM 1491 C CA . GLU A 1 195 ? -20.145 1.545 12.698 1.00 91.38 195 GLU A CA 1
ATOM 1492 C C . GLU A 1 195 ? -18.676 1.742 13.083 1.00 91.38 195 GLU A C 1
ATOM 1494 O O . GLU A 1 195 ? -18.262 2.815 13.529 1.00 91.38 195 GLU A O 1
ATOM 1499 N N . LEU A 1 196 ? -17.881 0.686 12.888 1.00 94.69 196 LEU A N 1
ATOM 1500 C CA . LEU A 1 196 ? -16.445 0.709 13.136 1.00 94.69 196 LEU A CA 1
ATOM 1501 C C . LEU A 1 196 ? -15.777 1.585 12.068 1.00 94.69 196 LEU A C 1
ATOM 1503 O O . LEU A 1 196 ? -15.612 1.156 10.924 1.00 94.69 196 LEU A O 1
ATOM 1507 N N . THR A 1 197 ? -15.425 2.813 12.438 1.00 95.69 197 THR A N 1
ATOM 1508 C CA . THR A 1 197 ? -14.805 3.785 11.531 1.00 95.69 197 THR A CA 1
ATOM 1509 C C . THR A 1 197 ? -13.298 3.764 11.733 1.00 95.69 197 THR A C 1
ATOM 1511 O O . THR A 1 197 ? -12.826 3.947 12.852 1.00 95.69 197 THR A O 1
ATOM 1514 N N . VAL A 1 198 ? -12.546 3.514 10.660 1.00 96.69 198 VAL A N 1
ATOM 1515 C CA . VAL A 1 198 ? -11.075 3.518 10.689 1.00 96.69 198 VAL A CA 1
ATOM 1516 C C . VAL A 1 198 ? -10.587 4.955 10.775 1.00 96.69 198 VAL A C 1
ATOM 1518 O O . VAL A 1 198 ? -10.981 5.779 9.952 1.00 96.69 198 VAL A O 1
ATOM 1521 N N . VAL A 1 199 ? -9.712 5.227 11.736 1.00 95.94 199 VAL A N 1
ATOM 1522 C CA . VAL A 1 199 ? -8.950 6.478 11.794 1.00 95.94 199 VAL A CA 1
ATOM 1523 C C . VAL A 1 199 ? -7.715 6.346 10.918 1.00 95.94 199 VAL A C 1
ATOM 1525 O O . VAL A 1 199 ? -7.560 7.095 9.959 1.00 95.94 199 VAL A O 1
ATOM 1528 N N . ASP A 1 200 ? -6.889 5.335 11.193 1.00 95.38 200 ASP A N 1
ATOM 1529 C CA . ASP A 1 200 ? -5.712 5.004 10.390 1.00 95.38 200 ASP A CA 1
ATOM 1530 C C . ASP A 1 200 ? -5.243 3.563 10.675 1.00 95.38 200 ASP A C 1
ATOM 1532 O O . ASP A 1 200 ? -5.734 2.910 11.603 1.00 95.38 200 ASP A O 1
ATOM 1536 N N . GLY A 1 201 ? -4.301 3.058 9.882 1.00 95.62 201 GLY A N 1
ATOM 1537 C CA . GLY A 1 201 ? -3.673 1.755 10.078 1.00 95.62 201 GLY A CA 1
ATOM 1538 C C . GLY A 1 201 ? -2.568 1.466 9.065 1.00 95.62 201 GLY A C 1
ATOM 1539 O O . GLY A 1 201 ? -2.500 2.067 7.989 1.00 95.62 201 GLY A O 1
ATOM 1540 N N . GLY A 1 202 ? -1.691 0.521 9.404 1.00 94.00 202 GLY A N 1
ATOM 1541 C CA . GLY A 1 202 ? -0.491 0.274 8.612 1.00 94.00 202 GLY A CA 1
ATOM 1542 C C . GLY A 1 202 ? 0.344 -0.921 9.063 1.00 94.00 202 GLY A C 1
ATOM 1543 O O . GLY A 1 202 ? -0.121 -1.808 9.779 1.00 94.00 202 GLY A O 1
ATOM 1544 N N . ILE A 1 203 ? 1.596 -0.957 8.595 1.00 93.50 203 ILE A N 1
ATOM 1545 C CA . ILE A 1 203 ? 2.576 -2.039 8.834 1.00 93.50 203 ILE A CA 1
ATOM 1546 C C . ILE A 1 203 ? 3.767 -1.602 9.702 1.00 93.50 203 ILE A C 1
ATOM 1548 O O . ILE A 1 203 ? 4.670 -2.391 9.992 1.00 93.50 203 ILE A O 1
ATOM 1552 N N . GLY A 1 204 ? 3.820 -0.328 10.081 1.00 90.75 204 GLY A N 1
ATOM 1553 C CA . GLY A 1 204 ? 4.879 0.286 10.874 1.00 90.75 204 GLY A CA 1
ATOM 1554 C C . GLY A 1 204 ? 4.795 -0.011 12.370 1.00 90.75 204 GLY A C 1
ATOM 1555 O O . GLY A 1 204 ? 5.689 0.400 13.105 1.00 90.75 204 GLY A O 1
ATOM 1556 N N . SER A 1 205 ? 3.792 -0.777 12.810 1.00 96.69 205 SER A N 1
ATOM 1557 C CA . SER A 1 205 ? 3.602 -1.194 14.200 1.00 96.69 205 SER A CA 1
ATOM 1558 C C . SER A 1 205 ? 3.583 0.000 15.176 1.00 96.69 205 SER A C 1
ATOM 1560 O O . SER A 1 205 ? 2.965 1.022 14.885 1.00 96.69 205 SER A O 1
ATOM 1562 N N . VAL A 1 206 ? 4.228 -0.125 16.340 1.00 97.38 206 VAL A N 1
ATOM 1563 C CA . VAL A 1 206 ? 4.134 0.823 17.463 1.00 97.38 206 VAL A CA 1
ATOM 1564 C C . VAL A 1 206 ? 4.509 2.258 17.082 1.00 97.38 206 VAL A C 1
ATOM 1566 O O . VAL A 1 206 ? 3.834 3.184 17.520 1.00 97.38 206 VAL A O 1
ATOM 1569 N N . ASP A 1 207 ? 5.551 2.470 16.276 1.00 95.25 207 ASP A N 1
ATOM 1570 C CA . ASP A 1 207 ? 6.015 3.829 15.962 1.00 95.25 207 ASP A CA 1
ATOM 1571 C C . ASP A 1 207 ? 5.051 4.577 15.034 1.00 95.25 207 ASP A C 1
ATOM 1573 O O . ASP A 1 207 ? 4.781 5.761 15.236 1.00 95.25 207 ASP A O 1
ATOM 1577 N N . GLU A 1 208 ? 4.478 3.880 14.050 1.00 93.94 208 GLU A N 1
ATOM 1578 C CA . GLU A 1 208 ? 3.457 4.454 13.170 1.00 93.94 208 GLU A CA 1
ATOM 1579 C C . GLU A 1 208 ? 2.151 4.702 13.935 1.00 93.94 208 GLU A C 1
ATOM 1581 O O . GLU A 1 208 ? 1.569 5.783 13.839 1.00 93.94 208 GLU A O 1
ATOM 1586 N N . MET A 1 209 ? 1.747 3.745 14.774 1.00 97.69 209 MET A N 1
ATOM 1587 C CA . MET A 1 209 ? 0.580 3.881 15.639 1.00 97.69 209 MET A CA 1
ATOM 1588 C C . MET A 1 209 ? 0.730 5.059 16.617 1.00 97.69 209 MET A C 1
ATOM 1590 O O . MET A 1 209 ? -0.205 5.841 16.784 1.00 97.69 209 MET A O 1
ATOM 1594 N N . ARG A 1 210 ? 1.915 5.256 17.215 1.00 97.81 210 ARG A N 1
ATOM 1595 C CA . ARG A 1 210 ? 2.219 6.415 18.074 1.00 97.81 210 ARG A CA 1
ATOM 1596 C C . ARG A 1 210 ? 2.046 7.729 17.325 1.00 97.81 210 ARG A C 1
ATOM 1598 O O . ARG A 1 210 ? 1.370 8.621 17.827 1.00 97.81 210 ARG A O 1
ATOM 1605 N N . LYS A 1 211 ? 2.603 7.828 16.118 1.00 93.50 211 LYS A N 1
ATOM 1606 C CA . LYS A 1 211 ? 2.477 9.024 15.280 1.00 93.50 211 LYS A CA 1
ATOM 1607 C C . LYS A 1 211 ? 1.017 9.327 14.932 1.00 93.50 211 LYS A C 1
ATOM 1609 O O . LYS A 1 211 ? 0.598 10.477 15.011 1.00 93.50 211 LYS A O 1
ATOM 1614 N N . CYS A 1 212 ? 0.224 8.302 14.612 1.00 95.88 212 CYS A N 1
ATOM 1615 C CA . CYS A 1 212 ? -1.214 8.471 14.408 1.00 95.88 212 CYS A CA 1
ATOM 1616 C C . CYS A 1 212 ? -1.889 9.035 15.665 1.00 95.88 212 CYS A C 1
ATOM 1618 O O . CYS A 1 212 ? -2.698 9.950 15.565 1.00 95.88 212 CYS A O 1
ATOM 1620 N N . TYR A 1 213 ? -1.556 8.531 16.852 1.00 97.62 213 TYR A N 1
ATOM 1621 C CA . TYR A 1 213 ? -2.126 9.048 18.094 1.00 97.62 213 TYR A CA 1
ATOM 1622 C C . TYR A 1 213 ? -1.747 10.523 18.348 1.00 97.62 213 TYR A C 1
ATOM 1624 O O . TYR A 1 213 ? -2.603 11.313 18.743 1.00 97.62 213 TYR A O 1
ATOM 1632 N N . GLU A 1 214 ? -0.510 10.928 18.040 1.00 96.12 214 GLU A N 1
ATOM 1633 C CA . GLU A 1 214 ? -0.049 12.329 18.128 1.00 96.12 214 GLU A CA 1
ATOM 1634 C C . GLU A 1 214 ? -0.817 13.277 17.204 1.00 96.12 214 GLU A C 1
ATOM 1636 O O . GLU A 1 214 ? -1.124 14.407 17.590 1.00 96.12 214 GLU A O 1
ATOM 1641 N N . ASP A 1 215 ? -1.154 12.812 16.000 1.00 95.00 215 ASP A N 1
ATOM 1642 C CA . ASP A 1 215 ? -1.917 13.582 15.017 1.00 95.00 215 ASP A CA 1
ATOM 1643 C C . ASP A 1 215 ? -3.412 13.740 15.415 1.00 95.00 215 ASP A C 1
ATOM 1645 O O . ASP A 1 215 ? -4.101 14.589 14.845 1.00 95.00 215 ASP A O 1
ATOM 1649 N N . HIS A 1 216 ? -3.907 13.010 16.431 1.00 96.81 216 HIS A N 1
ATOM 1650 C CA . HIS A 1 216 ? -5.314 13.025 16.882 1.00 96.81 216 HIS A CA 1
ATOM 1651 C C . HIS A 1 216 ? -5.480 13.386 18.378 1.00 96.81 216 HIS A C 1
ATOM 1653 O O . HIS A 1 216 ? -6.117 12.659 19.146 1.00 96.81 216 HIS A O 1
ATOM 1659 N N . PRO A 1 217 ? -4.985 14.554 18.837 1.00 97.44 217 PRO A N 1
ATOM 1660 C CA . PRO A 1 217 ? -5.007 14.913 20.256 1.00 97.44 217 PRO A CA 1
ATOM 1661 C C . PRO A 1 217 ? -6.419 15.188 20.802 1.00 97.44 217 PRO A C 1
ATOM 1663 O O . PRO A 1 217 ? -6.588 15.290 22.013 1.00 97.44 217 PRO A O 1
ATOM 1666 N N . GLY A 1 218 ? -7.424 15.363 19.938 1.00 96.94 218 GLY A N 1
ATOM 1667 C CA . GLY A 1 218 ? -8.808 15.684 20.306 1.00 96.94 218 GLY A CA 1
ATOM 1668 C C . GLY A 1 218 ? -9.770 14.496 20.304 1.00 96.94 218 GLY A C 1
ATOM 1669 O O . GLY A 1 218 ? -10.971 14.711 20.459 1.00 96.94 218 GLY A O 1
ATOM 1670 N N . GLU A 1 219 ? -9.279 13.268 20.123 1.00 97.75 219 GLU A N 1
ATOM 1671 C CA . GLU A 1 219 ? -10.118 12.083 19.913 1.00 97.75 219 GLU A CA 1
ATOM 1672 C C . GLU A 1 219 ? -9.860 10.980 20.950 1.00 97.75 219 GLU A C 1
ATOM 1674 O O . GLU A 1 219 ? -8.807 10.928 21.586 1.00 97.75 219 GLU A O 1
ATOM 1679 N N . VAL A 1 220 ? -10.844 10.093 21.134 1.00 98.00 220 VAL A N 1
ATOM 1680 C CA . VAL A 1 220 ? -10.673 8.826 21.862 1.00 98.00 220 VAL A CA 1
ATOM 1681 C C . VAL A 1 220 ? -10.637 7.709 20.831 1.00 98.00 220 VAL A C 1
ATOM 1683 O O . VAL A 1 220 ? -11.591 7.535 20.070 1.00 98.00 220 VAL A O 1
ATOM 1686 N N . LEU A 1 221 ? -9.529 6.978 20.809 1.00 98.25 221 LEU A N 1
ATOM 1687 C CA . LEU A 1 221 ? -9.218 5.963 19.817 1.00 98.25 221 LEU A CA 1
ATOM 1688 C C . LEU A 1 221 ? -9.194 4.576 20.460 1.00 98.25 221 LEU A C 1
ATOM 1690 O O . LEU A 1 221 ? -8.676 4.379 21.561 1.00 98.25 221 LEU A O 1
ATOM 1694 N N . PHE A 1 222 ? -9.705 3.599 19.723 1.00 98.56 222 PHE A N 1
ATOM 1695 C CA . PHE A 1 222 ? -9.665 2.182 20.057 1.00 98.56 222 PHE A CA 1
ATOM 1696 C C . PHE A 1 222 ? -8.803 1.481 19.023 1.00 98.56 222 PHE A C 1
ATOM 1698 O O . PHE A 1 222 ? -9.078 1.563 17.832 1.00 98.56 222 PHE A O 1
ATOM 1705 N N . GLY A 1 223 ? -7.732 0.837 19.457 1.00 98.31 223 GLY A N 1
ATOM 1706 C CA . GLY A 1 223 ? -6.725 0.263 18.585 1.00 98.31 223 GLY A CA 1
ATOM 1707 C C . GLY A 1 223 ? -6.579 -1.234 18.769 1.00 98.31 223 GLY A C 1
ATOM 1708 O O . GLY A 1 223 ? -6.741 -1.759 19.872 1.00 98.31 223 GLY A O 1
ATOM 1709 N N . LEU A 1 224 ? -6.221 -1.909 17.683 1.00 98.56 224 LEU A N 1
ATOM 1710 C CA . LEU A 1 224 ? -5.734 -3.281 17.714 1.00 98.56 224 LEU A CA 1
ATOM 1711 C C . LEU A 1 224 ? -4.319 -3.299 17.139 1.00 98.56 224 LEU A C 1
ATOM 1713 O O . LEU A 1 224 ? -4.100 -2.816 16.030 1.00 98.56 224 LEU A O 1
ATOM 1717 N N . LEU A 1 225 ? -3.377 -3.864 17.889 1.00 98.50 225 LEU A N 1
ATOM 1718 C CA . LEU A 1 225 ? -1.975 -4.004 17.500 1.00 98.50 225 LEU A CA 1
ATOM 1719 C C . LEU A 1 225 ? -1.593 -5.486 17.474 1.00 98.50 225 LEU A C 1
ATOM 1721 O O . LEU A 1 225 ? -1.716 -6.177 18.483 1.00 98.50 225 LEU A O 1
ATOM 1725 N N . ARG A 1 226 ? -1.104 -5.967 16.332 1.00 98.31 226 ARG A N 1
ATOM 1726 C CA . ARG A 1 226 ? -0.559 -7.312 16.126 1.00 98.31 226 ARG A CA 1
ATOM 1727 C C . ARG A 1 226 ? 0.960 -7.293 16.303 1.00 98.31 226 ARG A C 1
ATOM 1729 O O . ARG A 1 226 ? 1.661 -6.500 15.680 1.00 98.31 226 ARG A O 1
ATOM 1736 N N . LEU A 1 227 ? 1.471 -8.223 17.103 1.00 97.81 227 LEU A N 1
ATOM 1737 C CA . LEU A 1 227 ? 2.897 -8.426 17.357 1.00 97.81 227 LEU A CA 1
ATOM 1738 C C . LEU A 1 227 ? 3.269 -9.870 17.017 1.00 97.81 227 LEU A C 1
ATOM 1740 O O . LEU A 1 227 ? 2.655 -10.806 17.532 1.00 97.81 227 LEU A O 1
ATOM 1744 N N . GLY A 1 228 ? 4.265 -10.052 16.152 1.00 96.56 228 GLY A N 1
ATOM 1745 C CA . GLY A 1 228 ? 4.841 -11.360 15.839 1.00 96.56 228 GLY A CA 1
ATOM 1746 C C . GLY A 1 228 ? 6.101 -11.632 16.658 1.00 96.56 228 GLY A C 1
ATOM 1747 O O . GLY A 1 228 ? 6.894 -10.723 16.886 1.00 96.56 228 GLY A O 1
ATOM 1748 N N . PHE A 1 229 ? 6.299 -12.884 17.064 1.00 95.25 229 PHE A N 1
ATOM 1749 C CA . PHE A 1 229 ? 7.484 -13.357 17.781 1.00 95.25 229 PHE A CA 1
ATOM 1750 C C . PHE A 1 229 ? 7.981 -14.665 17.180 1.00 95.25 229 PHE A C 1
ATOM 1752 O O . PHE A 1 229 ? 7.206 -15.611 17.063 1.00 95.25 229 PHE A O 1
ATOM 1759 N N . GLY A 1 230 ? 9.267 -14.739 16.843 1.00 91.19 230 GLY A N 1
ATOM 1760 C CA . GLY A 1 230 ? 9.839 -15.892 16.144 1.00 91.19 230 GLY A CA 1
ATOM 1761 C C . GLY A 1 230 ? 9.573 -15.870 14.635 1.00 91.19 230 GLY A C 1
ATOM 1762 O O . GLY A 1 230 ? 8.954 -14.946 14.114 1.00 91.19 230 GLY A O 1
ATOM 1763 N N . GLU A 1 231 ? 10.065 -16.895 13.942 1.00 87.38 231 GLU A N 1
ATOM 1764 C CA . GLU A 1 231 ? 10.090 -16.979 12.475 1.00 87.38 231 GLU A CA 1
ATOM 1765 C C . GLU A 1 231 ? 9.435 -18.284 11.993 1.00 87.38 231 GLU A C 1
ATOM 1767 O O . GLU A 1 231 ? 9.441 -19.310 12.692 1.00 87.38 231 GLU A O 1
ATOM 1772 N N . GLY A 1 232 ? 8.862 -18.256 10.786 1.00 88.50 232 GLY A N 1
ATOM 1773 C CA . GLY A 1 232 ? 8.273 -19.432 10.145 1.00 88.50 232 GLY A CA 1
ATOM 1774 C C . GLY A 1 232 ? 7.252 -20.175 11.019 1.00 88.50 232 GLY A C 1
ATOM 1775 O O . GLY A 1 232 ? 6.271 -19.607 11.492 1.00 88.50 232 GLY A O 1
ATOM 1776 N N . ARG A 1 233 ? 7.467 -21.481 11.236 1.00 86.75 233 ARG A N 1
ATOM 1777 C CA . ARG A 1 233 ? 6.518 -22.357 11.958 1.00 86.75 233 ARG A CA 1
ATOM 1778 C C . ARG A 1 233 ? 6.458 -22.121 13.468 1.00 86.75 233 ARG A C 1
ATOM 1780 O O . ARG A 1 233 ? 5.507 -22.564 14.101 1.00 86.75 233 ARG A O 1
ATOM 1787 N N . LEU A 1 234 ? 7.469 -21.472 14.043 1.00 87.19 234 LEU A N 1
ATOM 1788 C CA . LEU A 1 234 ? 7.521 -21.162 15.475 1.00 87.19 234 LEU A CA 1
ATOM 1789 C C . LEU A 1 234 ? 7.003 -19.751 15.776 1.00 87.19 234 LEU A C 1
ATOM 1791 O O . LEU A 1 234 ? 7.075 -19.305 16.922 1.00 87.19 234 LEU A O 1
ATOM 1795 N N . ARG A 1 235 ? 6.476 -19.054 14.760 1.00 92.06 235 ARG A N 1
ATOM 1796 C CA . ARG A 1 235 ? 5.922 -17.714 14.896 1.00 92.06 235 ARG A CA 1
ATOM 1797 C C . ARG A 1 235 ? 4.70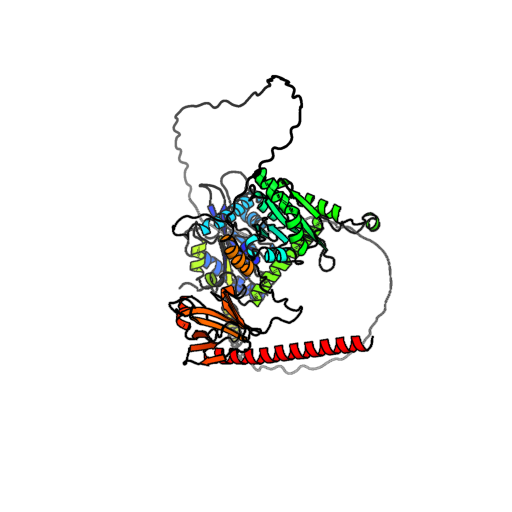4 -17.728 15.818 1.00 92.06 235 ARG A C 1
ATOM 1799 O O . ARG A 1 235 ? 3.743 -18.463 15.602 1.00 92.06 235 ARG A O 1
ATOM 1806 N N . ARG A 1 236 ? 4.735 -16.883 16.844 1.00 94.31 236 ARG A N 1
ATOM 1807 C CA . ARG A 1 236 ? 3.629 -16.633 17.770 1.00 94.31 236 ARG A CA 1
ATOM 1808 C C . ARG A 1 236 ? 3.115 -15.225 17.545 1.00 94.31 236 ARG A C 1
ATOM 1810 O O . ARG A 1 236 ? 3.897 -14.279 17.533 1.00 94.31 236 ARG A O 1
ATOM 1817 N N . THR A 1 237 ? 1.804 -15.092 17.412 1.00 97.00 237 THR A N 1
ATOM 1818 C CA . THR A 1 237 ? 1.150 -13.795 17.249 1.00 97.00 237 THR A CA 1
ATOM 1819 C C . THR A 1 237 ? 0.440 -13.419 18.541 1.00 97.00 237 THR A C 1
ATOM 1821 O O . THR A 1 237 ? -0.279 -14.235 19.119 1.00 97.00 237 THR A O 1
ATOM 1824 N N . LYS A 1 238 ? 0.655 -12.192 19.006 1.00 97.75 238 LYS A N 1
ATOM 1825 C CA . LYS A 1 238 ? -0.034 -11.603 20.156 1.00 97.75 238 LYS A CA 1
ATOM 1826 C C . LYS A 1 238 ? -0.751 -10.340 19.708 1.00 97.75 238 LYS A C 1
ATOM 1828 O O . LYS A 1 238 ? -0.236 -9.605 18.869 1.00 97.75 238 LYS A O 1
ATOM 1833 N N . TYR A 1 239 ? -1.925 -10.102 20.277 1.00 98.38 239 TYR A N 1
ATOM 1834 C CA . TYR A 1 239 ? -2.723 -8.917 19.982 1.00 98.38 239 TYR A CA 1
ATOM 1835 C C . TYR A 1 239 ? -2.852 -8.058 21.231 1.00 98.38 239 TYR A C 1
ATOM 1837 O O . TYR A 1 239 ? -3.092 -8.582 22.320 1.00 98.38 239 TYR A O 1
ATOM 1845 N N . VAL A 1 240 ? -2.691 -6.751 21.073 1.00 98.56 240 VAL A N 1
ATOM 1846 C CA . VAL A 1 240 ? -2.840 -5.774 22.150 1.00 98.56 240 VAL A CA 1
ATOM 1847 C C . VAL A 1 240 ? -4.013 -4.868 21.816 1.00 98.56 240 VAL A C 1
ATOM 1849 O O . VAL A 1 240 ? -4.037 -4.249 20.751 1.00 98.56 240 VAL A O 1
ATOM 1852 N N . PHE A 1 241 ? -4.987 -4.810 22.720 1.00 98.62 241 PHE A N 1
ATOM 1853 C CA . PHE A 1 241 ? -6.056 -3.824 22.663 1.00 98.62 241 PHE A CA 1
ATOM 1854 C C . PHE A 1 241 ? -5.560 -2.516 23.278 1.00 98.62 241 PHE A C 1
ATOM 1856 O O . PHE A 1 241 ? -5.008 -2.503 24.380 1.00 98.62 241 PHE A O 1
ATOM 1863 N N . ILE A 1 242 ? -5.726 -1.417 22.549 1.00 98.62 242 ILE A N 1
ATOM 1864 C CA . ILE A 1 242 ? -5.237 -0.097 22.943 1.00 98.62 242 ILE A CA 1
ATOM 1865 C C . ILE A 1 242 ? -6.430 0.844 23.079 1.00 98.62 242 ILE A C 1
ATOM 1867 O O . ILE A 1 242 ? -7.161 1.067 22.123 1.00 98.62 242 ILE A O 1
ATOM 1871 N N . HIS A 1 243 ? -6.605 1.438 24.253 1.00 98.50 243 HIS A N 1
ATOM 1872 C CA . HIS A 1 243 ? -7.562 2.511 24.494 1.00 98.50 243 HIS A CA 1
ATOM 1873 C C . HIS A 1 243 ? -6.790 3.816 24.706 1.00 98.50 243 HIS A C 1
ATOM 1875 O O . HIS A 1 243 ? -6.185 4.020 25.758 1.00 98.50 243 HIS A O 1
ATOM 1881 N N . ALA A 1 244 ? -6.772 4.684 23.696 1.00 98.38 244 ALA A N 1
ATOM 1882 C CA . ALA A 1 244 ? -6.003 5.922 23.710 1.00 98.38 244 ALA A CA 1
ATOM 1883 C C . ALA A 1 244 ? -6.929 7.136 23.826 1.00 98.38 244 ALA A C 1
ATOM 1885 O O . ALA A 1 244 ? -7.842 7.315 23.026 1.00 98.38 244 ALA A O 1
ATOM 1886 N N . THR A 1 245 ? -6.695 7.985 24.823 1.00 98.38 245 THR A N 1
ATOM 1887 C CA . THR A 1 245 ? -7.450 9.225 25.033 1.00 98.38 245 THR A CA 1
ATOM 1888 C C . THR A 1 245 ? -6.561 10.413 24.701 1.00 98.38 245 THR A C 1
ATOM 1890 O O . THR A 1 245 ? -5.554 10.631 25.368 1.00 98.38 245 THR A O 1
ATOM 1893 N N . GLY A 1 246 ? -6.910 11.195 23.682 1.00 97.19 246 GLY A N 1
ATOM 1894 C CA . GLY A 1 246 ? -6.170 12.402 23.324 1.00 97.19 246 GLY A CA 1
ATOM 1895 C C . GLY A 1 246 ? -6.162 13.449 24.446 1.00 97.19 246 GLY A C 1
ATOM 1896 O O . GLY A 1 246 ? -7.158 13.656 25.147 1.00 97.19 246 GLY A O 1
ATOM 1897 N N . GLU A 1 247 ? -5.038 14.149 24.607 1.00 97.19 247 GLU A N 1
ATOM 1898 C CA . GLU A 1 247 ? -4.834 15.134 25.681 1.00 97.19 247 GLU A CA 1
ATOM 1899 C C . GLU A 1 247 ? -5.837 16.300 25.639 1.00 97.19 247 GLU A C 1
ATOM 1901 O O . GLU A 1 247 ? -6.185 16.870 26.675 1.00 97.19 247 GLU A O 1
ATOM 1906 N N . LYS A 1 248 ? -6.342 16.635 24.446 1.00 97.50 248 LYS A N 1
ATOM 1907 C CA . LYS A 1 248 ? -7.300 17.722 24.199 1.00 97.50 248 LYS A CA 1
ATOM 1908 C C . LYS A 1 248 ? -8.760 17.257 24.235 1.00 97.50 248 LYS A C 1
ATOM 1910 O O . LYS A 1 248 ? -9.654 18.065 23.992 1.00 97.50 248 LYS A O 1
ATOM 1915 N N . VAL A 1 249 ? -9.037 15.987 24.550 1.00 97.56 249 VAL A N 1
ATOM 1916 C CA . VAL A 1 249 ? -10.414 15.498 24.724 1.00 97.56 249 VAL A CA 1
ATOM 1917 C C . VAL A 1 249 ? -11.003 16.089 26.007 1.00 97.56 249 VAL A C 1
ATOM 1919 O O . VAL A 1 249 ? -10.518 15.815 27.111 1.00 97.56 249 VAL A O 1
ATOM 1922 N N . GLY A 1 250 ? -12.085 16.860 25.870 1.00 97.69 250 GLY A N 1
ATOM 1923 C CA . GLY A 1 250 ? -12.816 17.436 27.001 1.00 97.69 250 GLY A CA 1
ATOM 1924 C C . GLY A 1 250 ? -13.400 16.371 27.938 1.00 97.69 250 GLY A C 1
ATOM 1925 O O . GLY A 1 250 ? -13.788 15.289 27.498 1.00 97.69 250 GLY A O 1
ATOM 1926 N N . ALA A 1 251 ? -13.500 16.683 29.234 1.00 97.50 251 ALA A N 1
ATOM 1927 C CA . ALA A 1 251 ? -13.872 15.722 30.281 1.00 97.50 251 ALA A CA 1
ATOM 1928 C C . ALA A 1 251 ? -15.198 14.979 30.012 1.00 97.50 251 ALA A C 1
ATOM 1930 O O . ALA A 1 251 ? -15.276 13.768 30.211 1.00 97.50 251 ALA A O 1
ATOM 1931 N N . VAL A 1 252 ? -16.219 15.676 29.499 1.00 96.81 252 VAL A N 1
ATOM 1932 C CA . VAL A 1 252 ? -17.527 15.074 29.179 1.00 96.81 252 VAL A CA 1
ATOM 1933 C C . VAL A 1 252 ? -17.423 14.087 28.012 1.00 96.81 252 VAL A C 1
ATOM 1935 O O . VAL A 1 252 ? -17.901 12.958 28.109 1.00 96.81 252 VAL A O 1
ATOM 1938 N N . ALA A 1 253 ? -16.763 14.484 26.917 1.00 96.00 253 ALA A N 1
ATOM 1939 C CA . ALA A 1 253 ? -16.552 13.611 25.761 1.00 96.00 253 ALA A CA 1
ATOM 1940 C C . ALA A 1 253 ? -15.706 12.385 26.134 1.00 96.00 253 ALA A C 1
ATOM 1942 O O . ALA A 1 253 ? -16.030 11.273 25.723 1.00 96.00 253 ALA A O 1
ATOM 1943 N N . ARG A 1 254 ? -14.683 12.585 26.976 1.00 96.88 254 ARG A N 1
ATOM 1944 C CA . ARG A 1 254 ? -13.841 11.525 27.536 1.00 96.88 254 ARG A CA 1
ATOM 1945 C C . ARG A 1 254 ? -14.663 10.513 28.325 1.00 96.88 254 ARG A C 1
ATOM 1947 O O . ARG A 1 254 ? -14.562 9.329 28.045 1.00 96.88 254 ARG A O 1
ATOM 1954 N N . GLY A 1 255 ? -15.498 10.967 29.263 1.00 96.81 255 GLY A N 1
ATOM 1955 C CA . GLY A 1 255 ? -16.346 10.081 30.067 1.00 96.81 255 GLY A CA 1
ATOM 1956 C C . GLY A 1 255 ? -17.321 9.266 29.214 1.00 96.81 255 GLY A C 1
ATOM 1957 O O . GLY A 1 255 ? -17.431 8.056 29.392 1.00 96.81 255 GLY A O 1
ATOM 1958 N N . ARG A 1 256 ? -17.971 9.908 28.233 1.00 97.12 256 ARG A N 1
ATOM 1959 C CA . ARG A 1 256 ? -18.910 9.237 27.322 1.00 97.12 256 ARG A CA 1
ATOM 1960 C C . ARG A 1 256 ? -18.224 8.188 26.446 1.00 97.12 256 ARG A C 1
ATOM 1962 O O . ARG A 1 256 ? -18.725 7.080 26.333 1.00 97.12 256 ARG A O 1
ATOM 1969 N N . LEU A 1 257 ? -17.097 8.528 25.818 1.00 95.75 257 LEU A N 1
ATOM 1970 C CA . LEU A 1 257 ? -16.398 7.609 24.915 1.00 95.75 257 LEU A CA 1
ATOM 1971 C C . LEU A 1 257 ? -15.659 6.502 25.678 1.00 95.75 257 LEU A C 1
ATOM 1973 O O . LEU A 1 257 ? -15.641 5.369 25.214 1.00 95.75 257 LEU A O 1
ATOM 1977 N N . ALA A 1 258 ? -15.134 6.776 26.876 1.00 95.50 258 ALA A N 1
ATOM 1978 C CA . ALA A 1 258 ? -14.548 5.743 27.732 1.00 95.50 258 ALA A CA 1
ATOM 1979 C C . ALA A 1 258 ? -15.576 4.673 28.146 1.00 95.50 258 ALA A C 1
ATOM 1981 O O . ALA A 1 258 ? -15.208 3.511 28.318 1.00 95.50 258 ALA A O 1
ATOM 1982 N N . ALA A 1 259 ? -16.862 5.030 28.253 1.00 96.94 259 ALA A N 1
ATOM 1983 C CA . ALA A 1 259 ? -17.937 4.074 28.524 1.00 96.94 259 ALA A CA 1
ATOM 1984 C C . ALA A 1 259 ? -18.176 3.080 27.367 1.00 96.94 259 ALA A C 1
ATOM 1986 O O . ALA A 1 259 ? -18.664 1.979 27.611 1.00 96.94 259 ALA A O 1
ATOM 1987 N N . GLU A 1 260 ? -17.779 3.409 26.131 1.00 97.75 260 GLU A N 1
ATOM 1988 C CA . GLU A 1 260 ? -17.866 2.493 24.980 1.00 97.75 260 GLU A CA 1
ATOM 1989 C C . GLU A 1 260 ? -16.743 1.441 24.970 1.00 97.75 260 GLU A C 1
ATOM 1991 O O . GLU A 1 260 ? -16.776 0.511 24.163 1.00 97.75 260 GLU A O 1
ATOM 1996 N N . ARG A 1 261 ? -15.750 1.538 25.867 1.00 97.69 261 ARG A N 1
ATOM 1997 C CA . ARG A 1 261 ? -14.590 0.637 25.876 1.00 97.69 261 ARG A CA 1
ATOM 1998 C C . ARG A 1 261 ? -14.953 -0.851 25.913 1.00 97.69 261 ARG A C 1
ATOM 2000 O O . ARG A 1 261 ? -14.422 -1.555 25.059 1.00 97.69 261 ARG A O 1
ATOM 2007 N N . PRO A 1 262 ? -15.807 -1.362 26.827 1.00 98.19 262 PRO A N 1
ATOM 2008 C CA . PRO A 1 262 ? -16.073 -2.802 26.898 1.00 98.19 262 PRO A CA 1
ATOM 2009 C C . PRO A 1 262 ? -16.650 -3.349 25.589 1.00 98.19 262 PRO A C 1
ATOM 2011 O O . PRO A 1 262 ? -16.254 -4.411 25.119 1.00 98.19 262 PRO A O 1
ATOM 2014 N N . LYS A 1 263 ? -17.529 -2.570 24.954 1.00 97.69 263 LYS A N 1
ATOM 2015 C CA . LYS A 1 263 ? -18.131 -2.894 23.660 1.00 97.69 263 LYS A CA 1
ATOM 2016 C C . LYS A 1 263 ? -17.098 -2.878 22.532 1.00 97.69 263 LYS A C 1
ATOM 2018 O O . LYS A 1 263 ? -17.110 -3.757 21.678 1.00 97.69 263 LYS A O 1
ATOM 2023 N N . MET A 1 264 ? -16.187 -1.905 22.521 1.00 98.06 264 MET A N 1
ATOM 2024 C CA . MET A 1 264 ? -15.106 -1.861 21.531 1.00 98.06 264 MET A CA 1
ATOM 2025 C C . MET A 1 264 ? -14.107 -3.009 21.718 1.00 98.06 264 MET A C 1
ATOM 2027 O O . MET A 1 264 ? -13.671 -3.599 20.732 1.00 98.06 264 MET A O 1
ATOM 2031 N N . GLU A 1 265 ? -13.784 -3.363 22.961 1.00 98.25 265 GLU A N 1
ATOM 2032 C CA . GLU A 1 265 ? -12.932 -4.508 23.296 1.00 98.25 265 GLU A CA 1
ATOM 2033 C C . GLU A 1 265 ? -13.575 -5.830 22.844 1.00 98.25 265 GLU A C 1
ATOM 2035 O O . GLU A 1 265 ? -12.899 -6.653 22.231 1.00 98.25 265 GLU A O 1
ATOM 2040 N N . GLU A 1 266 ? -14.891 -5.996 23.020 1.00 97.88 266 GLU A N 1
ATOM 2041 C CA . GLU A 1 266 ? -15.654 -7.138 22.494 1.00 97.88 266 GLU A CA 1
ATOM 2042 C C . GLU A 1 266 ? -15.633 -7.191 20.955 1.00 97.88 266 GLU A C 1
ATOM 2044 O O . GLU A 1 266 ? -15.342 -8.235 20.365 1.00 97.88 266 GLU A O 1
ATOM 2049 N N . VAL A 1 267 ? -15.887 -6.062 20.282 1.00 97.19 267 VAL A N 1
ATOM 2050 C CA . VAL A 1 267 ? -15.886 -5.988 18.811 1.00 97.19 267 VAL A CA 1
ATOM 2051 C C . VAL A 1 267 ? -14.512 -6.339 18.242 1.00 97.19 267 VAL A C 1
ATOM 2053 O O . VAL A 1 267 ? -14.428 -7.148 17.317 1.00 97.19 267 VAL A O 1
ATOM 2056 N N . LEU A 1 268 ? -13.431 -5.777 18.786 1.00 97.50 268 LEU A N 1
ATOM 2057 C CA . LEU A 1 268 ? -12.069 -6.069 18.328 1.00 97.50 268 LEU A CA 1
ATOM 2058 C C . LEU A 1 268 ? -11.642 -7.498 18.708 1.00 97.50 268 LEU A C 1
ATOM 2060 O O . LEU A 1 268 ? -11.037 -8.199 17.893 1.00 97.50 268 LEU A O 1
ATOM 2064 N N . GLY A 1 269 ? -12.034 -7.956 19.899 1.00 97.50 269 GLY A N 1
ATOM 2065 C CA . GLY A 1 269 ? -11.795 -9.309 20.402 1.00 97.50 269 GLY A CA 1
ATOM 2066 C C . GLY A 1 269 ? -12.516 -10.404 19.611 1.00 97.50 269 GLY A C 1
ATOM 2067 O O . GLY A 1 269 ? -12.044 -11.536 19.552 1.00 97.50 269 GLY A O 1
ATOM 2068 N N . SER A 1 270 ? -13.614 -10.074 18.922 1.00 96.94 270 SER A N 1
ATOM 2069 C CA . SER A 1 270 ? -14.329 -11.024 18.057 1.00 96.94 270 SER A CA 1
ATOM 2070 C C . SER A 1 270 ? -13.505 -11.509 16.854 1.00 96.94 270 SER A C 1
ATOM 2072 O O . SER A 1 270 ? -13.789 -12.574 16.305 1.00 96.94 270 SER A O 1
ATOM 2074 N N . CYS A 1 271 ? -12.490 -10.740 16.438 1.00 95.81 271 CYS A N 1
ATOM 2075 C CA . CYS A 1 271 ? -11.617 -11.075 15.310 1.00 95.81 271 CYS A CA 1
ATOM 2076 C C . CYS A 1 271 ? -10.244 -11.604 15.748 1.00 95.81 271 CYS A C 1
ATOM 2078 O O . CYS A 1 271 ? -9.595 -12.300 14.969 1.00 95.81 271 CYS A O 1
ATOM 2080 N N . ALA A 1 272 ? -9.788 -11.283 16.962 1.00 96.88 272 ALA A N 1
ATOM 2081 C CA . ALA A 1 272 ? -8.458 -11.639 17.444 1.00 96.88 272 ALA A CA 1
ATOM 2082 C C . ALA A 1 272 ? -8.436 -11.905 18.957 1.00 96.88 272 ALA A C 1
ATOM 2084 O O . ALA A 1 272 ? -9.070 -11.201 19.736 1.00 96.88 272 ALA A O 1
ATOM 2085 N N . SER A 1 273 ? -7.631 -12.880 19.391 1.00 96.94 273 SER A N 1
ATOM 2086 C CA . SER A 1 273 ? -7.438 -13.175 20.817 1.00 96.94 273 SER A CA 1
ATOM 2087 C C . SER A 1 273 ? -6.560 -12.106 21.477 1.00 96.94 273 SER A C 1
ATOM 2089 O O . SER A 1 273 ? 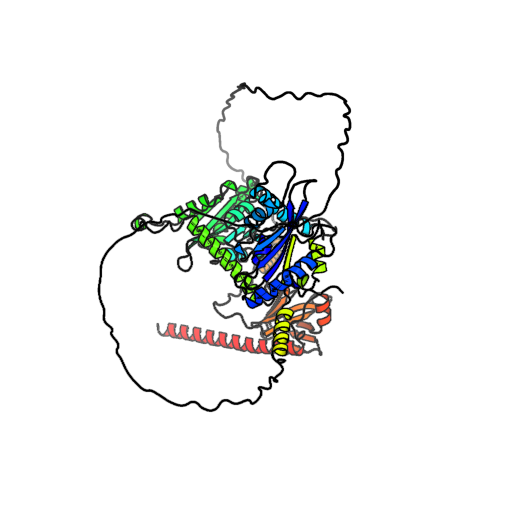-5.327 -12.177 21.417 1.00 96.94 273 SER A O 1
ATOM 2091 N N . ILE A 1 274 ? -7.194 -11.126 22.124 1.00 97.94 274 ILE A N 1
ATOM 2092 C CA . ILE A 1 274 ? -6.512 -10.054 22.858 1.00 97.94 274 ILE A CA 1
ATOM 2093 C C . ILE A 1 274 ? -5.676 -10.673 23.982 1.00 97.94 274 ILE A C 1
ATOM 2095 O O . ILE A 1 274 ? -6.180 -11.368 24.857 1.00 97.94 274 ILE A O 1
ATOM 2099 N N . SER A 1 275 ? -4.366 -10.459 23.910 1.00 97.00 275 SER A N 1
ATOM 2100 C CA . SER A 1 275 ? -3.385 -10.973 24.866 1.00 97.00 275 SER A CA 1
ATOM 2101 C C . SER A 1 275 ? -3.101 -9.976 25.982 1.00 97.00 275 SER A C 1
ATOM 2103 O O . SER A 1 275 ? -2.779 -10.390 27.084 1.00 97.00 275 SER A O 1
ATOM 2105 N N . ALA A 1 276 ? -3.188 -8.676 25.702 1.00 97.75 276 ALA A N 1
ATOM 2106 C CA . ALA A 1 276 ? -2.986 -7.618 26.683 1.00 97.75 276 ALA A CA 1
ATOM 2107 C C . ALA A 1 276 ? -3.840 -6.395 26.335 1.00 97.75 276 ALA A C 1
ATOM 2109 O O . ALA A 1 276 ? -4.137 -6.153 25.164 1.00 97.75 276 ALA A O 1
ATOM 2110 N N . THR A 1 277 ? -4.159 -5.599 27.352 1.00 98.25 277 THR A N 1
ATOM 2111 C CA . THR A 1 277 ? -4.890 -4.336 27.209 1.00 98.25 277 THR A CA 1
ATOM 2112 C C . THR A 1 277 ? -4.036 -3.187 27.746 1.00 98.25 277 THR A C 1
ATOM 2114 O O . THR A 1 277 ? -3.405 -3.307 28.802 1.00 98.25 277 THR A O 1
ATOM 2117 N N . MET A 1 278 ? -3.989 -2.078 27.008 1.00 98.31 278 MET A N 1
ATOM 2118 C CA . MET A 1 278 ? -3.243 -0.868 27.353 1.00 98.31 278 MET A CA 1
ATOM 2119 C C . MET A 1 278 ? -4.141 0.363 27.288 1.00 98.31 278 MET A C 1
ATOM 2121 O O . MET A 1 278 ? -4.922 0.529 26.355 1.00 98.31 278 MET A O 1
ATOM 2125 N N . GLU A 1 279 ? -3.986 1.246 28.269 1.00 98.19 279 GLU A N 1
ATOM 2126 C CA . GLU A 1 279 ? -4.663 2.539 28.332 1.00 98.19 279 GLU A CA 1
ATOM 2127 C C . GLU A 1 279 ? -3.620 3.643 28.227 1.00 98.19 279 GLU A C 1
ATOM 2129 O O . GLU A 1 279 ? -2.629 3.624 28.956 1.00 98.19 279 GLU A O 1
ATOM 2134 N N . LEU A 1 280 ? -3.838 4.583 27.311 1.00 98.06 280 LEU A N 1
ATOM 2135 C CA . LEU A 1 280 ? -2.890 5.645 26.996 1.00 98.06 280 LEU A CA 1
ATOM 2136 C C . LEU A 1 280 ? -3.550 7.006 27.190 1.00 98.06 280 LEU A C 1
ATOM 2138 O O . LEU A 1 280 ? -4.666 7.238 26.718 1.00 98.06 280 LEU A O 1
ATOM 2142 N N . MET A 1 281 ? -2.834 7.904 27.862 1.00 97.38 281 MET A N 1
ATOM 2143 C CA . MET A 1 281 ? -3.228 9.308 28.024 1.00 97.38 281 MET A CA 1
ATOM 2144 C C . MET A 1 281 ? -2.276 10.258 27.292 1.00 97.38 281 MET A C 1
ATOM 2146 O O . MET A 1 281 ? -2.645 11.403 27.041 1.00 97.38 281 MET A O 1
ATOM 2150 N N . ARG A 1 282 ? -1.064 9.792 26.960 1.00 96.94 282 ARG A N 1
ATOM 2151 C CA . ARG A 1 282 ? -0.045 10.525 26.202 1.00 96.94 282 ARG A CA 1
ATOM 2152 C C . ARG A 1 282 ? 0.588 9.621 25.157 1.00 96.94 282 ARG A C 1
ATOM 2154 O O . ARG A 1 282 ? 0.755 8.422 25.386 1.00 96.94 282 ARG A O 1
ATOM 2161 N N . SER A 1 283 ? 1.000 10.183 24.023 1.00 97.00 283 SER A N 1
ATOM 2162 C CA . SER A 1 283 ? 1.681 9.407 22.976 1.00 97.00 283 SER A CA 1
ATOM 2163 C C . SER A 1 283 ? 3.030 8.850 23.430 1.00 97.00 283 SER A C 1
ATOM 2165 O O . SER A 1 283 ? 3.426 7.769 22.993 1.00 97.00 283 SER A O 1
ATOM 2167 N N . SER A 1 284 ? 3.693 9.537 24.367 1.00 97.06 284 SER A N 1
ATOM 2168 C CA . SER A 1 284 ? 4.942 9.099 24.997 1.00 97.06 284 SER A CA 1
ATOM 2169 C C . SER A 1 284 ? 4.832 7.741 25.680 1.00 97.06 284 SER A C 1
ATOM 2171 O O . SER A 1 284 ? 5.840 7.058 25.820 1.00 97.06 284 SER A O 1
ATOM 2173 N N . ASP A 1 285 ? 3.627 7.344 26.093 1.00 97.00 285 ASP A N 1
ATOM 2174 C CA . ASP A 1 285 ? 3.395 6.097 26.822 1.00 97.00 285 ASP A CA 1
ATOM 2175 C C . ASP A 1 285 ? 3.317 4.895 25.862 1.00 97.00 285 ASP A C 1
ATOM 2177 O O . ASP A 1 285 ? 3.531 3.748 26.256 1.00 97.00 285 ASP A O 1
ATOM 2181 N N . LEU A 1 286 ? 3.063 5.141 24.570 1.00 97.94 286 LEU A N 1
ATOM 2182 C CA . LEU A 1 286 ? 3.008 4.113 23.533 1.00 97.94 286 LEU A CA 1
ATOM 2183 C C . LEU A 1 286 ? 4.413 3.781 23.022 1.00 97.94 286 LEU A C 1
ATOM 2185 O O . LEU A 1 286 ? 4.726 4.000 21.854 1.00 97.94 286 LEU A O 1
ATOM 2189 N N . THR A 1 287 ? 5.292 3.276 23.886 1.00 97.62 287 THR A N 1
ATOM 2190 C CA . THR A 1 287 ? 6.637 2.823 23.490 1.00 97.62 287 THR A CA 1
ATOM 2191 C C . THR A 1 287 ? 6.665 1.334 23.168 1.00 97.62 287 THR A C 1
ATOM 2193 O O . THR A 1 287 ? 5.878 0.556 23.706 1.00 97.62 287 THR A O 1
ATOM 2196 N N . LEU A 1 288 ? 7.592 0.914 22.298 1.00 96.69 288 LEU A N 1
ATOM 2197 C CA . LEU A 1 288 ? 7.771 -0.510 21.999 1.00 96.69 288 LEU A CA 1
ATOM 2198 C C . LEU A 1 288 ? 8.093 -1.302 23.273 1.00 96.69 288 LEU A C 1
ATOM 2200 O O . LEU A 1 288 ? 7.557 -2.386 23.470 1.00 96.69 288 LEU A O 1
ATOM 2204 N N . GLN A 1 289 ? 8.919 -0.732 24.152 1.00 95.75 289 GLN A N 1
ATOM 2205 C CA . GLN A 1 289 ? 9.296 -1.348 25.420 1.00 95.75 289 GLN A CA 1
ATOM 2206 C C . GLN A 1 289 ? 8.077 -1.578 26.325 1.00 95.75 289 GLN A C 1
ATOM 2208 O O . GLN A 1 289 ? 7.871 -2.693 26.798 1.00 95.75 289 GLN A O 1
ATOM 2213 N N . GLU A 1 290 ? 7.222 -0.566 26.491 1.00 97.25 290 GLU A N 1
ATOM 2214 C CA . GLU A 1 290 ? 6.042 -0.665 27.356 1.00 97.25 290 GLU A CA 1
ATOM 2215 C C . GLU A 1 290 ? 5.024 -1.683 26.815 1.00 97.25 290 GLU A C 1
ATOM 2217 O O . GLU A 1 290 ? 4.476 -2.489 27.570 1.00 97.25 290 GLU A O 1
ATOM 2222 N N . VAL A 1 291 ? 4.822 -1.710 25.492 1.00 97.44 291 VAL A N 1
ATOM 2223 C CA . VAL A 1 291 ? 3.991 -2.722 24.818 1.00 97.44 291 VAL A CA 1
ATOM 2224 C C . VAL A 1 291 ? 4.547 -4.129 25.057 1.00 97.44 291 VAL A C 1
ATOM 2226 O O . VAL A 1 291 ? 3.804 -5.044 25.420 1.00 97.44 291 VAL A O 1
ATOM 2229 N N . MET A 1 292 ? 5.857 -4.308 24.893 1.00 95.62 292 MET A N 1
ATOM 2230 C CA . MET A 1 292 ? 6.538 -5.586 25.097 1.00 95.62 292 MET A CA 1
ATOM 2231 C C . MET A 1 292 ? 6.420 -6.083 26.538 1.00 95.62 292 MET A C 1
ATOM 2233 O O . MET A 1 292 ? 6.094 -7.250 26.765 1.00 95.62 292 MET A O 1
ATOM 2237 N N . ASP A 1 293 ? 6.613 -5.202 27.514 1.00 94.31 293 ASP A N 1
ATOM 2238 C CA . ASP A 1 293 ? 6.522 -5.552 28.929 1.00 94.31 293 ASP A CA 1
ATOM 2239 C C . ASP A 1 293 ? 5.087 -5.913 29.338 1.00 94.31 293 ASP A C 1
ATOM 2241 O O . ASP A 1 293 ? 4.874 -6.826 30.141 1.00 94.31 293 ASP A O 1
ATOM 2245 N N . ARG A 1 294 ? 4.075 -5.281 28.730 1.00 95.81 294 ARG A N 1
ATOM 2246 C CA . ARG A 1 294 ? 2.660 -5.653 28.904 1.00 95.81 294 ARG A CA 1
ATOM 2247 C C . ARG A 1 294 ? 2.357 -7.040 28.348 1.00 95.81 294 ARG A C 1
ATOM 2249 O O . ARG A 1 294 ? 1.701 -7.830 29.026 1.00 95.81 294 ARG A O 1
ATOM 2256 N N . VAL A 1 295 ? 2.856 -7.348 27.153 1.00 95.44 295 VAL A N 1
ATOM 2257 C CA . VAL A 1 295 ? 2.673 -8.665 26.527 1.00 95.44 295 VAL A CA 1
ATOM 2258 C C . VAL A 1 295 ? 3.364 -9.760 27.333 1.00 95.44 295 VAL A C 1
ATOM 2260 O O . VAL A 1 295 ? 2.756 -10.802 27.552 1.00 95.44 295 VAL A O 1
ATOM 2263 N N . ARG A 1 296 ? 4.587 -9.525 27.828 1.00 92.62 296 ARG A N 1
ATOM 2264 C CA . ARG A 1 296 ? 5.309 -10.480 28.688 1.00 92.62 296 ARG A CA 1
ATOM 2265 C C . ARG A 1 296 ? 4.527 -10.812 29.951 1.00 92.62 296 ARG A C 1
ATOM 2267 O O . ARG A 1 296 ? 4.294 -11.983 30.223 1.00 92.62 296 ARG A O 1
ATOM 2274 N N . ARG A 1 297 ? 4.062 -9.784 30.673 1.00 92.50 297 ARG A N 1
ATOM 2275 C CA . ARG A 1 297 ? 3.271 -9.963 31.903 1.00 92.50 297 ARG A CA 1
ATOM 2276 C C . ARG A 1 297 ? 1.998 -10.772 31.667 1.00 92.50 297 ARG A C 1
ATOM 2278 O O . ARG A 1 297 ? 1.619 -11.568 32.515 1.00 92.50 297 ARG A O 1
ATOM 2285 N N . ALA A 1 298 ? 1.342 -10.571 30.527 1.00 92.94 298 ALA A N 1
ATOM 2286 C CA . ALA A 1 298 ? 0.096 -11.260 30.215 1.00 92.94 298 ALA A CA 1
ATOM 2287 C C . ALA A 1 298 ? 0.294 -12.657 29.604 1.00 92.94 298 ALA A C 1
ATOM 2289 O O . ALA A 1 298 ? -0.615 -13.481 29.641 1.00 92.94 298 ALA A O 1
ATOM 2290 N N . ALA A 1 299 ? 1.466 -12.943 29.033 1.00 88.00 299 ALA A N 1
ATOM 2291 C CA . ALA A 1 299 ? 1.721 -14.205 28.351 1.00 88.00 299 ALA A CA 1
ATOM 2292 C C . ALA A 1 299 ? 1.936 -15.399 29.293 1.00 88.00 299 ALA A C 1
ATOM 2294 O O . ALA A 1 299 ? 2.044 -16.494 28.746 1.00 88.00 299 ALA A O 1
ATOM 2295 N N . VAL A 1 300 ? 1.986 -15.185 30.625 1.00 68.81 300 VAL A N 1
ATOM 2296 C CA . VAL A 1 300 ? 2.225 -16.182 31.698 1.00 68.81 300 VAL A CA 1
ATOM 2297 C C . VAL A 1 300 ? 2.982 -17.387 31.150 1.00 68.81 300 VAL A C 1
ATOM 2299 O O . VAL A 1 300 ? 2.446 -18.481 30.982 1.00 68.81 300 VAL A O 1
ATOM 2302 N N . VAL A 1 301 ? 4.217 -17.134 30.734 1.00 62.16 301 VAL A N 1
ATOM 2303 C CA . VAL A 1 301 ? 5.146 -18.222 30.480 1.00 62.16 301 VAL A CA 1
ATOM 2304 C C . VAL A 1 301 ? 5.618 -18.631 31.864 1.00 62.16 301 VAL A C 1
ATOM 2306 O O . VAL A 1 301 ? 6.050 -17.765 32.622 1.00 62.16 301 VAL A O 1
ATOM 2309 N N . ASP A 1 302 ? 5.491 -19.910 32.216 1.00 56.25 302 ASP A N 1
ATOM 2310 C CA . ASP A 1 302 ? 6.211 -20.471 33.360 1.00 56.25 302 ASP A CA 1
ATOM 2311 C C . ASP A 1 302 ? 7.714 -20.382 33.041 1.00 56.25 302 ASP A C 1
ATOM 2313 O O . ASP A 1 302 ? 8.332 -21.348 32.585 1.00 56.25 302 ASP A O 1
ATOM 2317 N N . ASP A 1 303 ? 8.292 -19.188 33.193 1.00 57.28 303 ASP A N 1
ATOM 2318 C CA . ASP A 1 303 ? 9.709 -18.914 32.942 1.00 57.28 303 ASP A CA 1
ATOM 2319 C C . ASP A 1 303 ? 10.581 -19.831 33.825 1.00 57.28 303 ASP A C 1
ATOM 2321 O O . ASP A 1 303 ? 11.619 -20.322 33.380 1.00 57.28 303 ASP A O 1
ATOM 2325 N N . ASP A 1 304 ? 10.068 -20.221 34.997 1.00 62.12 304 ASP A N 1
ATOM 2326 C CA . ASP A 1 304 ? 10.662 -21.188 35.927 1.00 62.12 304 ASP A CA 1
ATOM 2327 C C . ASP A 1 304 ? 10.947 -22.570 35.293 1.00 62.12 304 ASP A C 1
ATOM 2329 O O . ASP A 1 304 ? 11.836 -23.302 35.742 1.00 62.12 304 ASP A O 1
ATOM 2333 N N . VAL A 1 305 ? 10.201 -22.960 34.249 1.00 60.38 305 VAL A N 1
ATOM 2334 C CA . VAL A 1 305 ? 10.408 -24.229 33.524 1.00 60.38 305 VAL A CA 1
ATOM 2335 C C . VAL A 1 305 ? 11.444 -24.070 32.405 1.00 60.38 305 VAL A C 1
ATOM 2337 O O . VAL A 1 305 ? 12.160 -25.026 32.099 1.00 60.38 305 VAL A O 1
ATOM 2340 N N . LEU A 1 306 ? 11.561 -22.874 31.819 1.00 58.28 306 LEU A N 1
ATOM 2341 C CA . LEU A 1 306 ? 12.483 -22.582 30.715 1.00 58.28 306 LEU A CA 1
ATOM 2342 C C . LEU A 1 306 ? 13.895 -22.199 31.182 1.00 58.28 306 LEU A C 1
ATOM 2344 O O . LEU A 1 306 ? 14.845 -22.381 30.424 1.00 58.28 306 LEU A O 1
ATOM 2348 N N . ASP A 1 307 ? 14.068 -21.773 32.436 1.00 56.91 307 ASP A N 1
ATOM 2349 C CA . ASP A 1 307 ? 15.370 -21.389 33.009 1.00 56.91 307 ASP A CA 1
ATOM 2350 C C . ASP A 1 307 ? 16.425 -22.514 33.026 1.00 56.91 307 ASP A C 1
ATOM 2352 O O . ASP A 1 307 ? 17.623 -22.265 33.213 1.00 56.91 307 ASP A O 1
ATOM 2356 N N . ARG A 1 308 ? 16.020 -23.774 32.811 1.00 62.03 308 ARG A N 1
ATOM 2357 C CA . ARG A 1 308 ? 16.963 -24.901 32.715 1.00 62.03 308 ARG A CA 1
ATOM 2358 C C . ARG A 1 308 ? 17.704 -24.955 31.377 1.00 62.03 308 ARG A C 1
ATOM 2360 O O . ARG A 1 308 ? 18.817 -25.479 31.348 1.00 62.03 308 ARG A O 1
ATOM 2367 N N . ASP A 1 309 ? 17.161 -24.348 30.323 1.00 64.31 309 ASP A N 1
ATOM 2368 C CA . ASP A 1 309 ? 17.810 -24.237 29.017 1.00 64.31 309 ASP A CA 1
ATOM 2369 C C . ASP A 1 309 ? 18.416 -22.836 28.851 1.00 64.31 309 ASP A C 1
ATOM 2371 O O . ASP A 1 309 ? 17.874 -21.961 28.178 1.00 64.31 309 ASP A O 1
ATOM 2375 N N . ARG A 1 310 ? 19.613 -22.633 29.426 1.00 57.00 310 ARG A N 1
ATOM 2376 C CA . ARG A 1 310 ? 20.433 -21.394 29.357 1.00 57.00 310 ARG A CA 1
ATOM 2377 C C . ARG A 1 310 ? 20.748 -20.864 27.939 1.00 57.00 310 ARG A C 1
ATOM 2379 O O . ARG A 1 310 ? 21.516 -19.915 27.806 1.00 57.00 310 ARG A O 1
ATOM 2386 N N . GLY A 1 311 ? 20.217 -21.479 26.883 1.00 57.38 311 GLY A N 1
ATOM 2387 C CA . GLY A 1 311 ? 20.505 -21.156 25.488 1.00 57.38 311 GLY A CA 1
ATOM 2388 C C . GLY A 1 311 ? 19.350 -20.550 24.689 1.00 57.38 311 GLY A C 1
ATOM 2389 O O . GLY A 1 311 ? 19.606 -20.065 23.589 1.00 57.38 311 GLY A O 1
ATOM 2390 N N . THR A 1 312 ? 18.101 -20.558 25.171 1.00 59.09 312 THR A N 1
ATOM 2391 C CA . THR A 1 312 ? 16.991 -19.995 24.383 1.00 59.09 312 THR A CA 1
ATOM 2392 C C . THR A 1 312 ? 16.780 -18.515 24.713 1.00 59.09 312 THR A C 1
ATOM 2394 O O . THR A 1 312 ? 16.354 -18.210 25.827 1.00 59.09 312 THR A O 1
ATOM 2397 N N . PRO A 1 313 ? 17.058 -17.575 23.783 1.00 62.25 313 PRO A N 1
ATOM 2398 C CA . PRO A 1 313 ? 16.771 -16.158 23.998 1.00 62.25 313 PRO A CA 1
ATOM 2399 C C . PRO A 1 313 ? 15.287 -15.957 24.323 1.00 62.25 313 PRO A C 1
ATOM 2401 O O . PRO A 1 313 ? 14.439 -16.667 23.777 1.00 62.25 313 PRO A O 1
ATOM 2404 N N . SER A 1 314 ? 14.983 -14.991 25.202 1.00 78.56 314 SER A N 1
ATOM 2405 C CA . SER A 1 314 ? 13.609 -14.655 25.606 1.00 78.56 314 SER A CA 1
ATOM 2406 C C . SER A 1 314 ? 12.709 -14.579 24.374 1.00 78.56 314 SER A C 1
ATOM 2408 O O . SER A 1 314 ? 12.917 -13.752 23.486 1.00 78.56 314 SER A O 1
ATOM 2410 N N . VAL A 1 315 ? 11.712 -15.466 24.295 1.00 84.75 315 VAL A N 1
ATOM 2411 C CA . VAL A 1 315 ? 10.871 -15.595 23.092 1.00 84.75 315 VAL A CA 1
ATOM 2412 C C . VAL A 1 315 ? 10.117 -14.295 22.791 1.00 84.75 315 VAL A C 1
ATOM 2414 O O . VAL A 1 315 ? 9.813 -13.995 21.639 1.00 84.75 315 VAL A O 1
ATOM 2417 N N . PHE A 1 316 ? 9.874 -13.491 23.824 1.00 90.06 316 PHE A N 1
ATOM 2418 C CA . PHE A 1 316 ? 9.250 -12.178 23.744 1.00 90.06 316 PHE A CA 1
ATOM 2419 C C . PHE A 1 316 ? 10.295 -11.064 23.921 1.00 90.06 316 PHE A C 1
ATOM 2421 O O . PHE A 1 316 ? 10.117 -10.163 24.741 1.00 90.06 316 PHE A O 1
ATOM 2428 N N . SER A 1 317 ? 11.417 -11.117 23.197 1.00 90.56 317 SER A N 1
ATOM 2429 C CA . SER A 1 317 ? 12.409 -10.030 23.160 1.00 90.56 317 SER A CA 1
ATOM 2430 C C . SER A 1 317 ? 12.088 -8.976 22.090 1.00 90.56 317 SER A C 1
ATOM 2432 O O . SER A 1 317 ? 11.316 -9.224 21.159 1.00 90.56 317 SER A O 1
ATOM 2434 N N . VAL A 1 318 ? 12.685 -7.785 22.218 1.00 91.56 318 VAL A N 1
ATOM 2435 C CA . VAL A 1 318 ? 12.557 -6.708 21.219 1.00 91.56 318 VAL A CA 1
ATOM 2436 C C . VAL A 1 318 ? 13.182 -7.143 19.892 1.00 91.56 318 VAL A C 1
ATOM 2438 O O . VAL A 1 318 ? 12.608 -6.912 18.832 1.00 91.56 318 VAL A O 1
ATOM 2441 N N . GLU A 1 319 ? 14.313 -7.844 19.940 1.00 90.75 319 GLU A N 1
ATOM 2442 C CA . GLU A 1 319 ? 15.009 -8.360 18.761 1.00 90.75 319 GLU A CA 1
ATOM 2443 C C . GLU A 1 319 ? 14.185 -9.444 18.053 1.00 90.75 319 GLU A C 1
ATOM 2445 O O . GLU A 1 319 ? 14.124 -9.477 16.823 1.00 90.75 319 GLU A O 1
ATOM 2450 N N . ALA A 1 320 ? 13.527 -10.331 18.812 1.00 91.44 320 ALA A N 1
ATOM 2451 C CA . ALA A 1 320 ? 12.629 -11.342 18.257 1.00 91.44 320 ALA A CA 1
ATOM 2452 C C . ALA A 1 320 ? 11.439 -10.696 17.529 1.00 91.44 320 ALA A C 1
ATOM 2454 O O . ALA A 1 320 ? 11.079 -11.129 16.433 1.00 91.44 320 ALA A O 1
ATOM 2455 N N . PHE A 1 321 ? 10.874 -9.632 18.104 1.00 95.44 321 PHE A N 1
ATOM 2456 C CA . PHE A 1 321 ? 9.823 -8.843 17.468 1.00 95.44 321 PHE A CA 1
ATOM 2457 C C . PHE A 1 321 ? 10.310 -8.130 16.199 1.00 95.44 321 PHE A C 1
ATOM 2459 O O . PHE A 1 321 ? 9.663 -8.217 15.158 1.00 95.44 321 PHE A O 1
ATOM 2466 N N . GLN A 1 322 ? 11.461 -7.454 16.248 1.00 91.81 322 GLN A N 1
ATOM 2467 C CA . GLN A 1 322 ? 12.007 -6.729 15.095 1.00 91.81 322 GLN A CA 1
ATOM 2468 C C . GLN A 1 322 ? 12.275 -7.658 13.906 1.00 91.81 322 GLN A C 1
ATOM 2470 O O . GLN A 1 322 ? 11.937 -7.306 12.774 1.00 91.81 322 GLN A O 1
ATOM 2475 N N . ARG A 1 323 ? 12.808 -8.863 14.151 1.00 91.31 323 ARG A N 1
ATOM 2476 C CA . ARG A 1 323 ? 12.984 -9.887 13.107 1.00 91.31 323 ARG A CA 1
ATOM 2477 C C . ARG A 1 323 ? 11.649 -10.336 12.517 1.00 91.31 323 ARG A C 1
ATOM 2479 O O . ARG A 1 323 ? 11.485 -10.322 11.298 1.00 91.31 323 ARG A O 1
ATOM 2486 N N . ALA A 1 324 ? 10.665 -10.637 13.363 1.00 94.44 324 ALA A N 1
ATOM 2487 C CA . ALA A 1 324 ? 9.327 -11.020 12.915 1.00 94.44 324 ALA A CA 1
ATOM 2488 C C . ALA A 1 324 ? 8.616 -9.896 12.130 1.00 94.44 324 ALA A C 1
ATOM 2490 O O . ALA A 1 324 ? 7.853 -10.180 11.199 1.00 94.44 324 ALA A O 1
ATOM 2491 N N . LEU A 1 325 ? 8.866 -8.630 12.481 1.00 93.81 325 LEU A N 1
ATOM 2492 C CA . LEU A 1 325 ? 8.365 -7.449 11.776 1.00 93.81 325 LEU A CA 1
ATOM 2493 C C . LEU A 1 325 ? 9.040 -7.277 10.409 1.00 93.81 325 LEU A C 1
ATOM 2495 O O . LEU A 1 325 ? 8.362 -6.983 9.427 1.00 93.81 325 LEU A O 1
ATOM 2499 N N . GLN A 1 326 ? 10.357 -7.475 10.317 1.00 87.81 326 GLN A N 1
ATOM 2500 C CA . GLN A 1 326 ? 11.079 -7.465 9.040 1.00 87.81 326 GLN A CA 1
ATOM 2501 C C . GLN A 1 326 ? 10.595 -8.584 8.110 1.00 87.81 326 GLN A C 1
ATOM 2503 O O . GLN A 1 326 ? 10.384 -8.335 6.924 1.00 87.81 326 GLN A O 1
ATOM 2508 N N . GLU A 1 327 ? 10.357 -9.785 8.646 1.00 92.75 327 GLU A N 1
ATOM 2509 C CA . GLU A 1 327 ? 9.767 -10.905 7.903 1.00 92.75 327 GLU A CA 1
ATOM 2510 C C . GLU A 1 327 ? 8.372 -10.545 7.362 1.00 92.75 327 GLU A C 1
ATOM 2512 O O . GLU A 1 327 ? 8.110 -10.755 6.179 1.00 92.75 327 GLU A O 1
ATOM 2517 N N . GLU A 1 328 ? 7.504 -9.929 8.179 1.00 92.94 328 GLU A N 1
ATOM 2518 C CA . GLU A 1 328 ? 6.185 -9.436 7.738 1.00 92.94 328 GLU A CA 1
ATOM 2519 C C . GLU A 1 328 ? 6.303 -8.405 6.611 1.00 92.94 328 GLU A C 1
ATOM 2521 O O . GLU A 1 328 ? 5.646 -8.536 5.577 1.00 92.94 328 GLU A O 1
ATOM 2526 N N . LYS A 1 329 ? 7.177 -7.403 6.773 1.00 87.44 329 LYS A N 1
ATOM 2527 C CA . LYS A 1 329 ? 7.412 -6.373 5.750 1.00 87.44 329 LYS A CA 1
ATOM 2528 C C . LYS A 1 329 ? 7.901 -6.988 4.442 1.00 87.44 329 LYS A C 1
ATOM 2530 O O . LYS A 1 329 ? 7.406 -6.635 3.373 1.00 87.44 329 LYS A O 1
ATOM 2535 N N . LYS A 1 330 ? 8.851 -7.923 4.519 1.00 85.31 330 LYS A N 1
ATOM 2536 C CA . LYS A 1 330 ? 9.396 -8.624 3.355 1.00 85.31 330 LYS A CA 1
ATOM 2537 C C . LYS A 1 330 ? 8.325 -9.450 2.649 1.00 85.31 330 LYS A C 1
ATOM 2539 O O . LYS A 1 330 ? 8.142 -9.279 1.448 1.00 85.31 330 LYS A O 1
ATOM 2544 N N . ALA A 1 331 ? 7.587 -10.276 3.389 1.00 89.25 331 ALA A N 1
ATOM 2545 C CA . ALA A 1 331 ? 6.510 -11.090 2.837 1.00 89.25 331 ALA A CA 1
ATOM 2546 C C . ALA A 1 331 ? 5.456 -10.224 2.139 1.00 89.25 331 ALA A C 1
ATOM 2548 O O . ALA A 1 331 ? 5.032 -10.545 1.031 1.00 89.25 331 ALA A O 1
ATOM 2549 N N . ARG A 1 332 ? 5.099 -9.076 2.730 1.00 86.94 332 ARG A N 1
ATOM 2550 C CA . ARG A 1 332 ? 4.143 -8.151 2.123 1.00 86.94 332 ARG A CA 1
ATOM 2551 C C . ARG A 1 332 ? 4.678 -7.499 0.852 1.00 86.94 332 ARG A C 1
ATOM 2553 O O . ARG A 1 332 ? 3.949 -7.387 -0.129 1.00 86.94 332 ARG A O 1
ATOM 2560 N N . MET A 1 333 ? 5.943 -7.084 0.836 1.00 78.94 333 MET A N 1
ATOM 2561 C CA . MET A 1 333 ? 6.570 -6.565 -0.383 1.00 78.94 333 MET A CA 1
ATOM 2562 C C . MET A 1 333 ? 6.615 -7.622 -1.488 1.00 78.94 333 MET A C 1
ATOM 2564 O O . MET A 1 333 ? 6.338 -7.308 -2.644 1.00 78.94 333 MET A O 1
ATOM 2568 N N . ASP A 1 334 ? 6.926 -8.870 -1.144 1.00 82.75 334 ASP A N 1
ATOM 2569 C CA . ASP A 1 334 ? 6.947 -9.977 -2.097 1.00 82.75 334 ASP A CA 1
ATOM 2570 C C . ASP A 1 334 ? 5.540 -10.321 -2.600 1.00 82.75 334 ASP A C 1
ATOM 2572 O O . ASP A 1 334 ? 5.369 -10.580 -3.790 1.00 82.75 334 ASP A O 1
ATOM 2576 N N . GLU A 1 335 ? 4.517 -10.223 -1.750 1.00 85.56 335 GLU A N 1
ATOM 2577 C CA . GLU A 1 335 ? 3.117 -10.343 -2.154 1.00 85.56 335 GLU A CA 1
ATOM 2578 C C . GLU A 1 335 ? 2.708 -9.209 -3.098 1.00 85.56 335 GLU A C 1
ATOM 2580 O O . GLU A 1 335 ? 2.140 -9.478 -4.151 1.00 85.56 335 GLU A O 1
ATOM 2585 N N . ILE A 1 336 ? 3.048 -7.953 -2.794 1.00 78.75 336 ILE A N 1
ATOM 2586 C CA . ILE A 1 336 ? 2.790 -6.811 -3.685 1.00 78.75 336 ILE A CA 1
ATOM 2587 C C . ILE A 1 336 ? 3.495 -7.025 -5.030 1.00 78.75 336 ILE A C 1
ATOM 2589 O O . ILE A 1 336 ? 2.904 -6.799 -6.087 1.00 78.75 336 ILE A O 1
ATOM 2593 N N . ARG A 1 337 ? 4.742 -7.511 -5.024 1.00 77.44 337 ARG A N 1
ATOM 2594 C CA . ARG A 1 337 ? 5.476 -7.877 -6.246 1.00 77.44 337 ARG A CA 1
ATOM 2595 C C . ARG A 1 337 ? 4.781 -9.009 -7.004 1.00 77.44 337 ARG A C 1
ATOM 2597 O O . ARG A 1 337 ? 4.684 -8.943 -8.227 1.00 77.44 337 ARG A O 1
ATOM 2604 N N . ALA A 1 338 ? 4.289 -10.032 -6.312 1.00 80.06 338 ALA A N 1
ATOM 2605 C CA . ALA A 1 338 ? 3.589 -11.160 -6.917 1.00 80.06 338 ALA A CA 1
ATOM 2606 C C . ALA A 1 338 ? 2.226 -10.750 -7.494 1.00 80.06 338 ALA A C 1
ATOM 2608 O O . ALA A 1 338 ? 1.936 -11.092 -8.637 1.00 80.06 338 ALA A O 1
ATOM 2609 N N . GLN A 1 339 ? 1.436 -9.962 -6.762 1.00 77.06 339 GLN A N 1
ATOM 2610 C CA . GLN A 1 339 ? 0.173 -9.381 -7.222 1.00 77.06 339 GLN A CA 1
ATOM 2611 C C . GLN A 1 339 ? 0.388 -8.500 -8.454 1.00 77.06 339 GLN A C 1
ATOM 2613 O O . GLN A 1 339 ? -0.377 -8.584 -9.412 1.00 77.06 339 GLN A O 1
ATOM 2618 N N . ARG A 1 340 ? 1.467 -7.708 -8.484 1.00 69.81 340 ARG A N 1
ATOM 2619 C CA . ARG A 1 340 ? 1.859 -6.931 -9.673 1.00 69.81 340 ARG A CA 1
ATOM 2620 C C . ARG A 1 340 ? 2.198 -7.820 -10.870 1.00 69.81 340 ARG A C 1
ATOM 2622 O O . ARG A 1 340 ? 1.864 -7.472 -11.995 1.00 69.81 340 ARG A O 1
ATOM 2629 N N . ARG A 1 341 ? 2.830 -8.977 -10.648 1.00 75.88 341 ARG A N 1
ATOM 2630 C CA . ARG A 1 341 ? 3.121 -9.948 -11.718 1.00 75.88 341 ARG A CA 1
ATOM 2631 C C . ARG A 1 341 ? 1.862 -10.655 -12.223 1.00 75.88 341 ARG A C 1
ATOM 2633 O O . ARG A 1 341 ? 1.740 -10.871 -13.422 1.00 75.88 341 ARG A O 1
ATOM 2640 N N . SER A 1 342 ? 0.949 -11.037 -11.329 1.00 74.38 342 SER A N 1
ATOM 2641 C CA . SER A 1 342 ? -0.224 -11.855 -11.666 1.00 74.38 342 SER A CA 1
ATOM 2642 C C . SER A 1 342 ? -1.388 -11.054 -12.236 1.00 74.38 342 SER A C 1
ATOM 2644 O O . SER A 1 342 ? -2.105 -11.554 -13.097 1.00 74.38 342 SER A O 1
ATOM 2646 N N . SER A 1 343 ? -1.578 -9.814 -11.788 1.00 66.12 343 SER A N 1
ATOM 2647 C CA . SER A 1 343 ? -2.690 -8.983 -12.252 1.00 66.12 343 SER A CA 1
ATOM 2648 C C . SER A 1 343 ? -2.538 -8.530 -13.705 1.00 66.12 343 SER A C 1
ATOM 2650 O O . SER A 1 343 ? -3.496 -7.995 -14.254 1.00 66.12 343 SER A O 1
ATOM 2652 N N . GLY A 1 344 ? -1.357 -8.682 -14.329 1.00 52.25 344 GLY A N 1
ATOM 2653 C CA . GLY A 1 344 ? -1.058 -8.120 -15.659 1.00 52.25 344 GLY A CA 1
ATOM 2654 C C . GLY A 1 344 ? -1.249 -6.595 -15.739 1.00 52.25 344 GLY A C 1
ATOM 2655 O O . GLY A 1 344 ? -1.047 -5.986 -16.785 1.00 52.25 344 GLY A O 1
ATOM 2656 N N . SER A 1 345 ? -1.636 -5.988 -14.617 1.00 41.91 345 SER A N 1
ATOM 2657 C CA . SER A 1 345 ? -1.936 -4.595 -14.401 1.00 41.91 345 SER A CA 1
ATOM 2658 C C . SER A 1 345 ? -0.669 -4.024 -13.807 1.00 41.91 345 SER A C 1
ATOM 2660 O O . SER A 1 345 ? -0.435 -4.079 -12.597 1.00 41.91 345 SER A O 1
ATOM 2662 N N . ALA A 1 346 ? 0.185 -3.542 -14.705 1.00 40.25 346 ALA A N 1
ATOM 2663 C CA . ALA A 1 346 ? 1.343 -2.745 -14.360 1.00 40.25 346 ALA A CA 1
ATOM 2664 C C . ALA A 1 346 ? 0.961 -1.680 -13.317 1.00 40.25 346 ALA A C 1
ATOM 2666 O O . ALA A 1 346 ? -0.181 -1.222 -13.254 1.00 40.25 346 ALA A O 1
ATOM 2667 N N . ALA A 1 347 ? 1.938 -1.346 -12.478 1.00 41.03 347 ALA A N 1
ATOM 2668 C CA . ALA A 1 347 ? 1.876 -0.359 -11.413 1.00 41.03 347 ALA A CA 1
ATOM 2669 C C . ALA A 1 347 ? 1.039 0.890 -11.757 1.00 41.03 347 ALA A C 1
ATOM 2671 O O . ALA A 1 347 ? 0.936 1.274 -12.923 1.00 41.03 347 ALA A O 1
ATOM 2672 N N . LEU A 1 348 ? 0.512 1.564 -10.723 1.00 49.56 348 LEU A N 1
ATOM 2673 C CA . LEU A 1 348 ? 0.084 2.971 -10.805 1.00 49.56 348 LEU A CA 1
ATOM 2674 C C . LEU A 1 348 ? 0.975 3.746 -11.790 1.00 49.56 348 LEU A C 1
ATOM 2676 O O . LEU A 1 348 ? 2.196 3.591 -11.748 1.00 49.56 348 LEU A O 1
ATOM 2680 N N . PRO A 1 349 ? 0.351 4.494 -12.706 1.00 47.44 349 PRO A N 1
ATOM 2681 C CA . PRO A 1 349 ? 0.482 4.281 -14.139 1.00 47.44 349 PRO A CA 1
ATOM 2682 C C . PRO A 1 349 ? 1.951 4.270 -14.580 1.00 47.44 349 PRO A C 1
ATOM 2684 O O . PRO A 1 349 ? 2.505 5.285 -14.988 1.00 47.44 349 PRO A O 1
ATOM 2687 N N . MET A 1 350 ? 2.566 3.083 -14.577 1.00 51.53 350 MET A N 1
ATOM 2688 C CA . MET A 1 350 ? 3.814 2.843 -15.313 1.00 51.53 350 MET A CA 1
ATOM 2689 C C . MET A 1 350 ? 3.614 3.236 -16.786 1.00 51.53 350 MET A C 1
ATOM 2691 O O . MET A 1 350 ? 4.492 3.830 -17.396 1.00 51.53 350 MET A O 1
ATOM 2695 N N . ALA A 1 351 ? 2.397 3.009 -17.302 1.00 53.44 351 ALA A N 1
ATOM 2696 C CA . ALA A 1 351 ? 1.957 3.460 -18.617 1.00 53.44 351 ALA A CA 1
ATOM 2697 C C . ALA A 1 351 ? 2.116 4.976 -18.830 1.00 53.44 351 ALA A C 1
ATOM 2699 O O . ALA A 1 351 ? 2.477 5.383 -19.924 1.00 53.44 351 ALA A O 1
ATOM 2700 N N . GLU A 1 352 ? 1.930 5.819 -17.806 1.00 71.50 352 GLU A N 1
ATOM 2701 C CA . GLU A 1 352 ? 2.033 7.272 -17.999 1.00 71.50 352 GLU A CA 1
ATOM 2702 C C . GLU A 1 352 ? 3.474 7.724 -18.262 1.00 71.50 352 GLU A C 1
ATOM 2704 O O . GLU A 1 352 ? 3.685 8.693 -18.986 1.00 71.50 352 GLU A O 1
ATOM 2709 N N . TRP A 1 353 ? 4.466 7.032 -17.697 1.00 81.94 353 TRP A N 1
ATOM 2710 C CA . TRP A 1 353 ? 5.874 7.404 -17.857 1.00 81.94 353 TRP A CA 1
ATOM 2711 C C . TRP A 1 353 ? 6.570 6.620 -18.964 1.00 81.94 353 TRP A C 1
ATOM 2713 O O . TRP A 1 353 ? 7.422 7.182 -19.643 1.00 81.94 353 TRP A O 1
ATOM 2723 N N . SER A 1 354 ? 6.191 5.358 -19.183 1.00 77.25 354 SER A N 1
ATOM 2724 C CA . SER A 1 354 ? 6.740 4.531 -20.263 1.00 77.25 354 SER A CA 1
ATOM 2725 C C . SER A 1 354 ? 6.247 4.953 -21.654 1.00 77.25 354 SER A C 1
ATOM 2727 O O . SER A 1 354 ? 6.915 4.655 -22.639 1.00 77.25 354 SER A O 1
ATOM 2729 N N . GLU A 1 355 ? 5.104 5.644 -21.757 1.00 81.75 355 GLU A N 1
ATOM 2730 C CA . GLU A 1 355 ? 4.631 6.235 -23.022 1.00 81.75 355 GLU A CA 1
ATOM 2731 C C . GLU A 1 355 ? 5.316 7.569 -23.357 1.00 81.75 355 GLU A C 1
ATOM 2733 O O . GLU A 1 355 ? 5.348 7.970 -24.523 1.00 81.75 355 GLU A O 1
ATOM 2738 N N . ARG A 1 356 ? 5.869 8.261 -22.353 1.00 89.62 356 ARG A N 1
ATOM 2739 C CA . ARG A 1 356 ? 6.584 9.525 -22.555 1.00 89.62 356 ARG A CA 1
ATOM 2740 C C . ARG A 1 356 ? 7.987 9.257 -23.078 1.00 89.62 356 ARG A C 1
ATOM 2742 O O . ARG A 1 356 ? 8.635 8.275 -22.718 1.00 89.62 356 ARG A O 1
ATOM 2749 N N . SER A 1 357 ? 8.477 10.161 -23.920 1.00 93.38 357 SER A N 1
ATOM 2750 C CA . SER A 1 357 ? 9.847 10.056 -24.411 1.00 93.38 357 SER A CA 1
ATOM 2751 C C . SER A 1 357 ? 10.846 10.329 -23.282 1.00 93.38 357 SER A C 1
ATOM 2753 O O . SER A 1 357 ? 10.541 11.031 -22.311 1.00 93.38 357 SER A O 1
ATOM 2755 N N . VAL A 1 358 ? 12.064 9.796 -23.413 1.00 93.62 358 VAL A N 1
ATOM 2756 C CA . VAL A 1 358 ? 13.148 10.030 -22.447 1.00 93.62 358 VAL A CA 1
ATOM 2757 C C . VAL A 1 358 ? 13.373 11.532 -22.246 1.00 93.62 358 VAL A C 1
ATOM 2759 O O . VAL A 1 358 ? 13.524 11.990 -21.117 1.00 93.62 358 VAL A O 1
ATOM 2762 N N . GLU A 1 359 ? 13.313 12.318 -23.320 1.00 93.12 359 GLU A N 1
ATOM 2763 C CA . GLU A 1 359 ? 13.502 13.770 -23.297 1.00 93.12 359 GLU A CA 1
ATOM 2764 C C . GLU A 1 359 ? 12.410 14.486 -22.495 1.00 93.12 359 GLU A C 1
ATOM 2766 O O . GLU A 1 359 ? 12.711 15.410 -21.737 1.00 93.12 359 GLU A O 1
ATOM 2771 N N . GLU A 1 360 ? 11.151 14.058 -22.623 1.00 92.75 360 GLU A N 1
ATOM 2772 C CA . GLU A 1 360 ? 10.033 14.638 -21.877 1.00 92.75 360 GLU A CA 1
ATOM 2773 C C . GLU A 1 360 ? 10.169 14.365 -20.374 1.00 92.75 360 GLU A C 1
ATOM 2775 O O . GLU A 1 360 ? 10.050 15.284 -19.558 1.00 92.75 360 GLU A O 1
ATOM 2780 N N . VAL A 1 361 ? 10.479 13.123 -19.993 1.00 94.06 361 VAL A N 1
ATOM 2781 C CA . VAL A 1 361 ? 10.643 12.747 -18.580 1.00 94.06 361 VAL A CA 1
ATOM 2782 C C . VAL A 1 361 ? 11.853 13.451 -17.964 1.00 94.06 361 VAL A C 1
ATOM 2784 O O . VAL A 1 361 ? 11.768 13.976 -16.852 1.00 94.06 361 VAL A O 1
ATOM 2787 N N . VAL A 1 362 ? 12.961 13.547 -18.701 1.00 94.06 362 VAL A N 1
ATOM 2788 C CA . VAL A 1 362 ? 14.147 14.304 -18.277 1.00 94.06 362 VAL A CA 1
ATOM 2789 C C . VAL A 1 362 ? 13.834 15.797 -18.150 1.00 94.06 362 VAL A C 1
ATOM 2791 O O . VAL A 1 362 ? 14.284 16.432 -17.196 1.00 94.06 362 VAL A O 1
ATOM 2794 N N . SER A 1 363 ? 13.029 16.366 -19.052 1.00 92.56 363 SER A N 1
ATOM 2795 C CA . SER A 1 363 ? 12.573 17.758 -18.952 1.00 92.56 363 SER A CA 1
ATOM 2796 C C . SER A 1 363 ? 11.766 17.996 -17.672 1.00 92.56 363 SER A C 1
ATOM 2798 O O . SER A 1 363 ? 12.028 18.958 -16.947 1.00 92.56 363 SER A O 1
ATOM 2800 N N . LEU A 1 364 ? 10.845 17.087 -17.336 1.00 91.75 364 LEU A N 1
ATOM 2801 C CA . LEU A 1 364 ? 10.036 17.165 -16.116 1.00 91.75 364 LEU A CA 1
ATOM 2802 C C . LEU A 1 364 ? 10.867 17.012 -14.840 1.00 91.75 364 LEU A C 1
ATOM 2804 O O . LEU A 1 364 ? 10.629 17.739 -13.879 1.00 91.75 364 LEU A O 1
ATOM 2808 N N . PHE A 1 365 ? 11.852 16.115 -14.845 1.00 93.50 365 PHE A N 1
ATOM 2809 C CA . PHE A 1 365 ? 12.792 15.921 -13.740 1.00 93.50 365 PHE A CA 1
ATOM 2810 C C . PHE A 1 365 ? 13.695 17.134 -13.496 1.00 93.50 365 PHE A C 1
ATOM 2812 O O . PHE A 1 365 ? 14.046 17.432 -12.361 1.00 93.50 365 PHE A O 1
ATOM 2819 N N . ARG A 1 366 ? 14.080 17.859 -14.549 1.00 91.06 366 ARG A N 1
ATOM 2820 C CA . ARG A 1 366 ? 14.991 19.009 -14.423 1.00 91.06 366 ARG A CA 1
ATOM 2821 C C . ARG A 1 366 ? 14.320 20.282 -13.918 1.00 91.06 366 ARG A C 1
ATOM 2823 O O . ARG A 1 366 ? 15.019 21.216 -13.528 1.00 91.06 366 ARG A O 1
ATOM 2830 N N . ARG A 1 367 ? 12.990 20.361 -13.945 1.00 90.44 367 ARG A N 1
ATOM 2831 C CA . ARG A 1 367 ? 12.267 21.528 -13.437 1.00 90.44 367 ARG A CA 1
ATOM 2832 C C . ARG A 1 367 ? 12.518 21.685 -11.939 1.00 90.44 367 ARG A C 1
ATOM 2834 O O . ARG A 1 367 ? 12.347 20.741 -11.179 1.00 90.44 367 ARG A O 1
ATOM 2841 N N . ALA A 1 368 ? 12.868 22.894 -11.503 1.00 85.88 368 ALA A N 1
ATOM 2842 C CA . ALA A 1 368 ? 13.088 23.167 -10.081 1.00 85.88 368 ALA A CA 1
ATOM 2843 C C . ALA A 1 368 ? 11.825 22.929 -9.233 1.00 85.88 368 ALA A C 1
ATOM 2845 O O . ALA A 1 368 ? 11.909 22.517 -8.079 1.00 85.88 368 ALA A O 1
ATOM 2846 N N . ASP A 1 369 ? 10.661 23.154 -9.843 1.00 84.75 369 ASP A N 1
ATOM 2847 C CA . ASP A 1 369 ? 9.318 22.881 -9.333 1.00 84.75 369 ASP A CA 1
ATOM 2848 C C . ASP A 1 369 ? 8.721 21.581 -9.910 1.00 84.75 369 ASP A C 1
ATOM 2850 O O . ASP A 1 369 ? 7.504 21.389 -9.905 1.00 84.75 369 ASP A O 1
ATOM 2854 N N . GLY A 1 370 ? 9.569 20.723 -10.481 1.00 85.38 370 GLY A N 1
ATOM 2855 C CA . GLY A 1 370 ? 9.165 19.531 -11.204 1.00 85.38 370 GLY A CA 1
ATOM 2856 C C . GLY A 1 370 ? 8.466 18.508 -10.309 1.00 85.38 370 GLY A C 1
ATOM 2857 O O . GLY A 1 370 ? 8.765 18.404 -9.118 1.00 85.38 370 GLY A O 1
ATOM 2858 N N . PRO A 1 371 ? 7.548 17.706 -10.875 1.00 88.75 371 PRO A N 1
ATOM 2859 C CA . PRO A 1 371 ? 6.869 16.658 -10.123 1.00 88.75 371 PRO A CA 1
ATOM 2860 C C . PRO A 1 371 ? 7.777 15.455 -9.831 1.00 88.75 371 PRO A C 1
ATOM 2862 O O . PRO A 1 371 ? 7.363 14.558 -9.106 1.00 88.75 371 PRO A O 1
ATOM 2865 N N . LEU A 1 372 ? 8.985 15.403 -10.400 1.00 93.38 372 LEU A N 1
ATOM 2866 C CA . LEU A 1 372 ? 9.888 14.260 -10.311 1.00 93.38 372 LEU A CA 1
ATOM 2867 C C . LEU A 1 372 ? 11.170 14.651 -9.578 1.00 93.38 372 LEU A C 1
ATOM 2869 O O . LEU A 1 372 ? 11.785 15.658 -9.903 1.00 93.38 372 LEU A O 1
ATOM 2873 N N . ASN A 1 373 ? 11.601 13.814 -8.637 1.00 94.75 373 ASN A N 1
ATOM 2874 C CA . ASN A 1 373 ? 12.924 13.893 -8.014 1.00 94.75 373 ASN A CA 1
ATOM 2875 C C . ASN A 1 373 ? 13.761 12.627 -8.233 1.00 94.75 373 ASN A C 1
ATOM 2877 O O . ASN A 1 373 ? 14.912 12.569 -7.795 1.00 94.75 373 ASN A O 1
ATOM 2881 N N . TRP A 1 374 ? 13.219 11.630 -8.933 1.00 96.75 374 TRP A N 1
ATOM 2882 C CA . TRP A 1 374 ? 13.987 10.518 -9.469 1.00 96.75 374 TRP A CA 1
ATOM 2883 C C . TRP A 1 374 ? 13.393 9.997 -10.779 1.00 96.75 374 TRP A C 1
ATOM 2885 O O . TRP A 1 374 ? 12.184 10.082 -11.005 1.00 96.75 374 TRP A O 1
ATOM 2895 N N . VAL A 1 375 ? 14.255 9.445 -11.632 1.00 96.88 375 VAL A N 1
ATOM 2896 C CA . VAL A 1 375 ? 13.890 8.737 -12.870 1.00 96.88 375 VAL A CA 1
ATOM 2897 C C . VAL A 1 375 ? 14.816 7.538 -13.030 1.00 96.88 375 VAL A C 1
ATOM 2899 O O . VAL A 1 375 ? 16.009 7.665 -12.774 1.00 96.88 375 VAL A O 1
ATOM 2902 N N . LEU A 1 376 ? 14.286 6.394 -13.450 1.00 97.12 376 LEU A N 1
ATOM 2903 C CA . LEU A 1 376 ? 15.006 5.151 -13.704 1.00 97.12 376 LEU A CA 1
ATOM 2904 C C . LEU A 1 376 ? 14.848 4.752 -15.174 1.00 97.12 376 LEU A C 1
ATOM 2906 O O . LEU A 1 376 ? 13.745 4.740 -15.719 1.00 97.12 376 LEU A O 1
ATOM 2910 N N . PHE A 1 377 ? 15.960 4.379 -15.786 1.00 97.44 377 PHE A N 1
ATOM 2911 C CA . PHE A 1 377 ? 16.109 4.027 -17.188 1.00 97.44 377 PHE A CA 1
ATOM 2912 C C . PHE A 1 377 ? 16.713 2.628 -17.326 1.00 97.44 377 PHE A C 1
ATOM 2914 O O . PHE A 1 377 ? 17.529 2.213 -16.499 1.00 97.44 377 PHE A O 1
ATOM 2921 N N . ALA A 1 378 ? 16.371 1.926 -18.402 1.00 96.69 378 ALA A N 1
ATOM 2922 C CA . ALA A 1 378 ? 16.969 0.645 -18.772 1.00 96.69 378 ALA A CA 1
ATOM 2923 C C . ALA A 1 378 ? 17.197 0.566 -20.290 1.00 96.69 378 ALA A C 1
ATOM 2925 O O . ALA A 1 378 ? 16.591 1.333 -21.040 1.00 96.69 378 ALA A O 1
ATOM 2926 N N . PRO A 1 379 ? 18.070 -0.338 -20.770 1.00 96.19 379 PRO A N 1
ATOM 2927 C CA . PRO A 1 379 ? 18.194 -0.605 -22.196 1.00 96.19 379 PRO A CA 1
ATOM 2928 C C . PRO A 1 379 ? 16.863 -1.096 -22.766 1.00 96.19 379 PRO A C 1
ATOM 2930 O O . PRO A 1 379 ? 16.242 -1.977 -22.176 1.00 96.19 379 PRO A O 1
ATOM 2933 N N . GLU A 1 380 ? 16.479 -0.608 -23.945 1.00 93.69 380 GLU A N 1
ATOM 2934 C CA . GLU A 1 380 ? 15.257 -1.056 -24.612 1.00 93.69 380 GLU A CA 1
ATOM 2935 C C . GLU A 1 380 ? 15.306 -2.575 -24.853 1.00 93.69 380 GLU A C 1
ATOM 2937 O O . GLU A 1 380 ? 16.241 -3.114 -25.466 1.00 93.69 380 GLU A O 1
ATOM 2942 N N . THR A 1 381 ? 14.263 -3.282 -24.420 1.00 86.12 381 THR A N 1
ATOM 2943 C CA . THR A 1 381 ? 14.183 -4.749 -24.524 1.00 86.12 381 THR A CA 1
ATOM 2944 C C . THR A 1 381 ? 14.412 -5.258 -25.963 1.00 86.12 381 THR A C 1
ATOM 2946 O O . THR A 1 381 ? 15.097 -6.264 -26.190 1.00 86.12 381 THR A O 1
ATOM 2949 N N . ASN A 1 382 ? 13.915 -4.530 -26.970 1.00 82.56 382 ASN A N 1
ATOM 2950 C CA . ASN A 1 382 ? 14.062 -4.886 -28.387 1.00 82.56 382 ASN A CA 1
ATOM 2951 C C . ASN A 1 382 ? 15.509 -4.801 -28.889 1.00 82.56 382 ASN A C 1
ATOM 2953 O O . ASN A 1 382 ? 15.915 -5.565 -29.776 1.00 82.56 382 ASN A O 1
ATOM 2957 N N . TRP A 1 383 ? 16.306 -3.888 -28.334 1.00 84.38 383 TRP A N 1
ATOM 2958 C CA . TRP A 1 383 ? 17.690 -3.686 -28.747 1.00 84.38 383 TRP A CA 1
ATOM 2959 C C . TRP A 1 383 ? 18.570 -4.883 -28.373 1.00 84.38 383 TRP A C 1
ATOM 2961 O O . TRP A 1 383 ? 19.362 -5.367 -29.194 1.00 84.38 383 TRP A O 1
ATOM 2971 N N . LEU A 1 384 ? 18.360 -5.436 -27.174 1.00 74.31 384 LEU A N 1
ATOM 2972 C CA . LEU A 1 384 ? 19.063 -6.632 -26.699 1.00 74.31 384 LEU A CA 1
ATOM 2973 C C . LEU A 1 384 ? 18.821 -7.841 -27.619 1.00 74.31 384 LEU A C 1
ATOM 2975 O O . LEU A 1 384 ? 19.742 -8.633 -27.866 1.00 74.31 384 LEU A O 1
ATOM 2979 N N . ILE A 1 385 ? 17.610 -7.953 -28.175 1.00 78.00 385 ILE A N 1
ATOM 2980 C CA . ILE A 1 385 ? 17.217 -9.025 -29.097 1.00 78.00 385 ILE A CA 1
ATOM 2981 C C . ILE A 1 385 ? 17.849 -8.810 -30.481 1.00 78.00 385 ILE A C 1
ATOM 2983 O O . ILE A 1 385 ? 18.513 -9.713 -30.997 1.00 78.00 385 ILE A O 1
ATOM 2987 N N . ARG A 1 386 ? 17.726 -7.611 -31.070 1.00 77.00 386 ARG A N 1
ATOM 2988 C CA . ARG A 1 386 ? 18.197 -7.325 -32.444 1.00 77.00 386 ARG A CA 1
ATOM 2989 C C . ARG A 1 386 ? 19.698 -7.549 -32.630 1.00 77.00 386 ARG A C 1
ATOM 2991 O O . ARG A 1 386 ? 20.123 -8.104 -33.651 1.00 77.00 386 ARG A O 1
ATOM 2998 N N . ARG A 1 387 ? 20.516 -7.190 -31.637 1.00 66.81 387 ARG A N 1
ATOM 2999 C CA . ARG A 1 387 ? 21.980 -7.354 -31.706 1.00 66.81 387 ARG A CA 1
ATOM 3000 C C . ARG A 1 387 ? 22.414 -8.823 -31.633 1.00 66.81 387 ARG A C 1
ATOM 3002 O O . ARG A 1 387 ? 23.461 -9.181 -32.175 1.00 66.81 387 ARG A O 1
ATOM 3009 N N . ARG A 1 388 ? 21.598 -9.693 -31.018 1.00 67.38 388 ARG A N 1
ATOM 3010 C CA . ARG A 1 388 ? 21.818 -11.151 -31.015 1.00 67.38 388 ARG A CA 1
ATOM 3011 C C . ARG A 1 388 ? 21.700 -11.726 -32.428 1.00 67.38 388 ARG A C 1
ATOM 3013 O O . ARG A 1 388 ? 22.535 -12.535 -32.818 1.00 67.38 388 ARG A O 1
ATOM 3020 N N . THR A 1 389 ? 20.729 -11.252 -33.205 1.00 66.88 389 THR A N 1
ATOM 3021 C CA . THR A 1 389 ? 20.526 -11.654 -34.606 1.00 66.88 389 THR A CA 1
ATOM 3022 C C . THR A 1 389 ? 21.625 -11.151 -35.543 1.00 66.88 389 THR A C 1
ATOM 3024 O O . THR A 1 389 ? 22.105 -11.927 -36.362 1.00 66.88 389 THR A O 1
ATOM 3027 N N . MET A 1 390 ? 22.096 -9.905 -35.398 1.00 63.09 390 MET A N 1
ATOM 3028 C CA . MET A 1 390 ? 23.090 -9.338 -36.329 1.00 63.09 390 MET A CA 1
ATOM 3029 C C . MET A 1 390 ? 24.489 -9.963 -36.224 1.00 63.09 390 MET A C 1
ATOM 3031 O O . MET A 1 390 ? 25.161 -10.139 -37.239 1.00 63.09 390 MET A O 1
ATOM 3035 N N . ARG A 1 391 ? 24.944 -10.355 -35.024 1.00 57.09 391 ARG A N 1
ATOM 3036 C CA . ARG A 1 391 ? 26.233 -11.065 -34.902 1.00 57.09 391 ARG A CA 1
ATOM 3037 C C . ARG A 1 391 ? 26.163 -12.506 -35.409 1.00 57.09 391 ARG A C 1
ATOM 3039 O O . ARG A 1 391 ? 27.172 -13.015 -35.884 1.00 57.09 391 ARG A O 1
ATOM 3046 N N . SER A 1 392 ? 24.988 -13.142 -35.369 1.00 56.44 392 SER A N 1
ATOM 3047 C CA . SER A 1 392 ? 24.803 -14.478 -35.948 1.00 56.44 392 SER A CA 1
ATOM 3048 C C . SER A 1 392 ? 24.954 -14.466 -37.471 1.00 56.44 392 SER A C 1
ATOM 3050 O O . SER A 1 392 ? 25.519 -15.400 -38.030 1.00 56.44 392 SER A O 1
ATOM 3052 N N . THR A 1 393 ? 24.489 -13.414 -38.148 1.00 56.38 393 THR A N 1
ATOM 3053 C CA . THR A 1 393 ? 24.647 -13.269 -39.602 1.00 56.38 393 THR A CA 1
ATOM 3054 C C . THR A 1 393 ? 26.048 -12.810 -40.002 1.00 56.38 393 THR A C 1
ATOM 3056 O O . THR A 1 393 ? 26.557 -13.279 -41.016 1.00 56.38 393 THR A O 1
ATOM 3059 N N . GLN A 1 394 ? 26.728 -11.984 -39.197 1.00 54.44 394 GLN A N 1
ATOM 3060 C CA . GLN A 1 394 ? 28.127 -11.618 -39.470 1.00 54.44 394 GLN A CA 1
ATOM 3061 C C . GLN A 1 394 ? 29.126 -12.758 -39.217 1.00 54.44 394 GLN A C 1
ATOM 3063 O O . GLN A 1 394 ? 30.097 -12.876 -39.959 1.00 54.44 394 GLN A O 1
ATOM 3068 N N . ALA A 1 395 ? 28.881 -13.642 -38.244 1.00 55.50 395 ALA A N 1
ATOM 3069 C CA . ALA A 1 395 ? 29.723 -14.824 -38.028 1.00 55.50 395 ALA A CA 1
ATOM 3070 C C . ALA A 1 395 ? 29.625 -15.859 -39.172 1.00 55.50 395 ALA A C 1
ATOM 3072 O O . ALA A 1 395 ? 30.513 -16.692 -39.323 1.00 55.50 395 ALA A O 1
ATOM 3073 N N . SER A 1 396 ? 28.580 -15.783 -40.008 1.00 52.84 396 SER A N 1
ATOM 3074 C CA . SER A 1 396 ? 28.402 -16.625 -41.200 1.00 52.84 396 SER A CA 1
ATOM 3075 C C . SER A 1 396 ? 29.109 -16.081 -42.453 1.00 52.84 396 SER A C 1
ATOM 3077 O O . SER A 1 396 ? 29.073 -16.736 -43.494 1.00 52.84 396 SER A O 1
ATOM 3079 N N . LEU A 1 397 ? 29.745 -14.907 -42.384 1.00 48.69 397 LEU A N 1
ATOM 3080 C CA . LEU A 1 397 ? 30.466 -14.285 -43.502 1.00 48.69 397 LEU A CA 1
ATOM 3081 C C . LEU A 1 397 ? 31.989 -14.397 -43.341 1.00 48.69 397 LEU A C 1
ATOM 3083 O O . LEU A 1 397 ? 32.730 -13.491 -43.715 1.00 48.69 397 LEU A O 1
ATOM 3087 N N . VAL A 1 398 ? 32.471 -15.521 -42.804 1.00 49.44 398 VAL A N 1
ATOM 3088 C CA . VAL A 1 398 ? 33.875 -15.908 -42.988 1.00 49.44 398 VAL A CA 1
ATOM 3089 C C . VAL A 1 398 ? 34.008 -16.488 -44.403 1.00 49.44 398 VAL A C 1
ATOM 3091 O O . VAL A 1 398 ? 33.353 -17.490 -44.700 1.00 49.44 398 VAL A O 1
ATOM 3094 N N . PRO A 1 399 ? 34.828 -15.903 -45.294 1.00 46.75 399 PRO A N 1
ATOM 3095 C CA . PRO A 1 399 ? 35.062 -16.459 -46.619 1.00 46.75 399 PRO A CA 1
ATOM 3096 C C . PRO A 1 399 ? 35.674 -17.854 -46.486 1.00 46.75 399 PRO A C 1
ATOM 3098 O O . PRO A 1 399 ? 36.781 -18.019 -45.975 1.00 46.75 399 PRO A O 1
ATOM 3101 N N . SER A 1 400 ? 34.969 -18.876 -46.963 1.00 49.59 400 SER A N 1
ATOM 3102 C CA . SER A 1 400 ? 35.496 -20.235 -47.095 1.00 49.59 400 SER A CA 1
ATOM 3103 C C . SER A 1 400 ? 36.471 -20.318 -48.276 1.00 49.59 400 SER A C 1
ATOM 3105 O O . SER A 1 400 ? 36.208 -21.033 -49.233 1.00 49.59 400 SER A O 1
ATOM 3107 N N . GLN A 1 401 ? 37.572 -19.561 -48.264 1.00 51.50 401 GLN A N 1
ATOM 3108 C CA . GLN A 1 401 ? 38.656 -19.697 -49.244 1.00 51.50 401 GLN A CA 1
ATOM 3109 C C . GLN A 1 401 ? 40.013 -19.381 -48.605 1.00 51.50 401 GLN A C 1
ATOM 3111 O O . GLN A 1 401 ? 40.577 -18.308 -48.791 1.00 51.50 401 GLN A O 1
ATOM 3116 N N . ILE A 1 402 ? 40.569 -20.355 -47.884 1.00 43.91 402 ILE A N 1
ATOM 3117 C CA . ILE A 1 402 ? 42.024 -20.508 -47.800 1.00 43.91 402 ILE A CA 1
ATOM 3118 C C . ILE A 1 402 ? 42.361 -21.745 -48.630 1.00 43.91 402 ILE A C 1
ATOM 3120 O O . ILE A 1 402 ? 42.210 -22.881 -48.186 1.00 43.91 402 ILE A O 1
ATOM 3124 N N . LEU A 1 403 ? 42.762 -21.491 -49.876 1.00 43.62 403 LEU A N 1
ATOM 3125 C CA . LEU A 1 403 ? 43.502 -22.424 -50.717 1.00 43.62 403 LEU A CA 1
ATOM 3126 C C . LEU A 1 403 ? 44.809 -22.774 -49.997 1.00 43.62 403 LEU A C 1
ATOM 3128 O O . LEU A 1 403 ? 45.705 -21.939 -49.888 1.00 43.62 403 LEU A O 1
ATOM 3132 N N . THR A 1 404 ? 44.929 -24.002 -49.504 1.00 43.00 404 THR A N 1
ATOM 3133 C CA . THR A 1 404 ? 46.231 -24.574 -49.162 1.00 43.00 404 THR A CA 1
ATOM 3134 C C . THR A 1 404 ? 46.935 -24.998 -50.456 1.00 43.00 404 THR A C 1
ATOM 3136 O O . THR A 1 404 ? 46.337 -25.699 -51.276 1.00 43.00 404 THR A O 1
ATOM 3139 N N . PRO A 1 405 ? 48.195 -24.590 -50.691 1.00 44.22 405 PRO A N 1
ATOM 3140 C CA . PRO A 1 405 ? 48.953 -25.090 -51.822 1.00 44.22 405 PRO A CA 1
ATOM 3141 C C . PRO A 1 405 ? 49.412 -26.524 -51.546 1.00 44.22 405 PRO A C 1
ATOM 3143 O O . PRO A 1 405 ? 50.012 -26.835 -50.517 1.00 44.22 405 PRO A O 1
ATOM 3146 N N . SER A 1 406 ? 49.143 -27.393 -52.514 1.00 45.88 406 SER A N 1
ATOM 3147 C CA . SER A 1 406 ? 49.747 -28.711 -52.654 1.00 45.88 406 SER A CA 1
ATOM 3148 C C . SER A 1 406 ? 51.266 -28.576 -52.827 1.00 45.88 406 SER A C 1
ATOM 3150 O O . SER A 1 406 ? 51.739 -28.165 -53.885 1.00 45.88 406 SER A O 1
ATOM 3152 N N . GLY A 1 407 ? 52.038 -28.933 -51.804 1.00 36.06 407 GLY A N 1
ATOM 3153 C CA . GLY A 1 407 ? 53.500 -28.977 -51.850 1.00 36.06 407 GLY A CA 1
ATOM 3154 C C . GLY A 1 407 ? 53.998 -29.982 -50.823 1.00 36.06 407 GLY A C 1
ATOM 3155 O O . GLY A 1 407 ? 53.711 -29.847 -49.640 1.00 36.06 407 GLY A O 1
ATOM 3156 N N . GLY A 1 408 ? 54.623 -31.055 -51.300 1.00 42.50 408 GLY A N 1
ATOM 3157 C CA . GLY A 1 408 ? 54.694 -32.331 -50.602 1.00 42.50 408 GLY A CA 1
ATOM 3158 C C . GLY A 1 408 ? 55.720 -32.443 -49.481 1.00 42.50 408 GLY A C 1
ATOM 3159 O O . GLY A 1 408 ? 56.682 -31.693 -49.418 1.00 42.50 408 GLY A O 1
ATOM 3160 N N . TYR A 1 409 ? 55.542 -33.483 -48.669 1.00 35.91 409 TYR A N 1
ATOM 3161 C CA . TYR A 1 409 ? 56.637 -34.186 -48.006 1.00 35.91 409 TYR A CA 1
ATOM 3162 C C . TYR A 1 409 ? 56.207 -35.634 -47.745 1.00 35.91 409 TYR A C 1
ATOM 3164 O O . TYR A 1 409 ? 55.393 -35.926 -46.873 1.00 35.91 409 TYR A O 1
ATOM 3172 N N . LEU A 1 410 ? 56.755 -36.548 -48.544 1.00 40.00 410 LEU A N 1
ATOM 3173 C CA . LEU A 1 410 ? 56.787 -37.980 -48.271 1.00 40.00 410 LEU A CA 1
ATOM 3174 C C . LEU A 1 410 ? 58.240 -38.367 -47.961 1.00 40.00 410 LEU A C 1
ATOM 3176 O O . LEU A 1 410 ? 59.141 -37.985 -48.701 1.00 40.00 410 LEU A O 1
ATOM 3180 N N . LYS A 1 411 ? 58.385 -39.229 -46.944 1.00 37.72 411 LYS A N 1
ATOM 3181 C CA . LYS A 1 411 ? 59.528 -40.095 -46.576 1.00 37.72 411 LYS A CA 1
ATOM 3182 C C . LYS A 1 411 ? 60.660 -39.530 -45.699 1.00 37.72 411 LYS A C 1
ATOM 3184 O O . LYS A 1 411 ? 61.607 -38.936 -46.191 1.00 37.72 411 LYS A O 1
ATOM 3189 N N . ALA A 1 412 ? 60.648 -39.975 -44.439 1.00 36.44 412 ALA A N 1
ATOM 3190 C CA . ALA A 1 412 ? 61.715 -40.767 -43.796 1.00 36.44 412 ALA A CA 1
ATOM 3191 C C . ALA A 1 412 ? 61.093 -41.460 -42.555 1.00 36.44 412 ALA A C 1
ATOM 3193 O O . ALA A 1 412 ? 60.623 -40.791 -41.648 1.00 36.44 412 ALA A O 1
ATOM 3194 N N . ALA A 1 413 ? 60.724 -42.743 -42.610 1.00 35.97 413 ALA A N 1
ATOM 3195 C CA . ALA A 1 413 ? 61.555 -43.928 -42.354 1.00 35.97 413 ALA A CA 1
ATOM 3196 C C . ALA A 1 413 ? 62.010 -44.108 -40.883 1.00 35.97 413 ALA A C 1
ATOM 3198 O O . ALA A 1 413 ? 63.058 -43.624 -40.484 1.00 35.97 413 ALA A O 1
ATOM 3199 N N . SER A 1 414 ? 61.220 -44.907 -40.149 1.00 37.31 414 SER A N 1
ATOM 3200 C CA . SER A 1 414 ? 61.600 -46.085 -39.334 1.00 37.31 414 SER A CA 1
ATOM 3201 C C . SER A 1 414 ? 62.718 -46.033 -38.272 1.00 37.31 414 SER A C 1
ATOM 3203 O O . SER A 1 414 ? 63.852 -45.679 -38.576 1.00 37.31 414 SER A O 1
ATOM 3205 N N . ARG A 1 415 ? 62.401 -46.701 -37.138 1.00 34.78 415 ARG A N 1
ATOM 3206 C CA . ARG A 1 415 ? 63.203 -47.180 -35.975 1.00 34.78 415 ARG A CA 1
ATOM 3207 C C . ARG A 1 415 ? 62.909 -46.344 -34.717 1.00 34.78 415 ARG A C 1
ATOM 3209 O O . ARG A 1 415 ? 62.929 -45.132 -34.792 1.00 34.78 415 ARG A O 1
ATOM 3216 N N . SER A 1 416 ? 62.591 -46.887 -33.543 1.00 34.78 416 SER A N 1
ATOM 3217 C CA . SER A 1 416 ? 62.734 -48.240 -32.994 1.00 34.78 416 SER A CA 1
ATOM 3218 C C . SER A 1 416 ? 61.858 -48.412 -31.743 1.00 34.78 416 SER A C 1
ATOM 3220 O O . SER A 1 416 ? 61.600 -47.461 -31.014 1.00 34.78 416 SER A O 1
ATOM 3222 N N . SER A 1 417 ? 61.460 -49.658 -31.500 1.00 36.53 417 SER A N 1
ATOM 3223 C CA . SER A 1 417 ? 60.772 -50.201 -30.328 1.00 36.53 417 SER A CA 1
ATOM 3224 C C . SER A 1 417 ? 61.431 -49.903 -28.970 1.00 36.53 417 SER A C 1
ATOM 3226 O O . SER A 1 417 ? 62.653 -49.936 -28.859 1.00 36.53 417 SER A O 1
ATOM 3228 N N . SER A 1 418 ? 60.623 -49.823 -27.904 1.00 33.53 418 SER A N 1
ATOM 3229 C CA . SER A 1 418 ? 60.528 -50.841 -26.828 1.00 33.53 418 SER A CA 1
ATOM 3230 C C . SER A 1 418 ? 60.303 -50.269 -25.414 1.00 33.53 418 SER A C 1
ATOM 3232 O O . SER A 1 418 ? 60.958 -49.313 -25.021 1.00 33.53 418 SER A O 1
ATOM 3234 N N . ARG A 1 419 ? 59.462 -50.998 -24.650 1.00 32.22 419 ARG A N 1
ATOM 3235 C CA . ARG A 1 419 ? 59.383 -51.108 -23.169 1.00 32.22 419 ARG A CA 1
ATOM 3236 C C . ARG A 1 419 ? 58.862 -49.887 -22.385 1.00 32.22 419 ARG A C 1
ATOM 3238 O O . ARG A 1 419 ? 59.205 -48.764 -22.684 1.00 32.22 419 ARG A O 1
ATOM 3245 N N . ALA A 1 420 ? 58.084 -50.024 -21.311 1.00 32.34 420 ALA A N 1
ATOM 3246 C CA . ALA A 1 420 ? 57.506 -51.175 -20.619 1.00 32.34 420 ALA A CA 1
ATOM 3247 C C . ALA A 1 420 ? 56.362 -50.692 -19.706 1.00 32.34 420 ALA A C 1
ATOM 3249 O O . ALA A 1 420 ? 56.273 -49.523 -19.341 1.00 32.34 420 ALA A O 1
ATOM 3250 N N . SER A 1 421 ? 55.508 -51.639 -19.349 1.00 34.91 421 SER A N 1
ATOM 3251 C CA . SER A 1 421 ? 54.281 -51.530 -18.573 1.00 34.91 421 SER A CA 1
ATOM 3252 C C . SER A 1 421 ? 54.509 -51.480 -17.049 1.00 34.91 421 SER A C 1
ATOM 3254 O O . SER A 1 421 ? 55.313 -52.259 -16.542 1.00 34.91 421 SER A O 1
ATOM 3256 N N . THR A 1 422 ? 53.634 -50.730 -16.348 1.00 35.12 422 THR A N 1
ATOM 3257 C CA . THR A 1 422 ? 53.045 -50.980 -14.991 1.00 35.12 422 THR A CA 1
ATOM 3258 C C . THR A 1 422 ? 53.956 -50.969 -13.735 1.00 35.12 422 THR A C 1
ATOM 3260 O O . THR A 1 422 ? 55.161 -51.116 -13.895 1.00 35.12 422 THR A O 1
ATOM 3263 N N . PRO A 1 423 ? 53.436 -50.878 -12.473 1.00 52.06 423 PRO A N 1
ATOM 3264 C CA . PRO A 1 423 ? 52.031 -50.817 -12.012 1.00 52.06 423 PRO A CA 1
ATOM 3265 C C . PRO A 1 423 ? 51.680 -49.786 -10.898 1.00 52.06 423 PRO A C 1
ATOM 3267 O O . PRO A 1 423 ? 52.516 -49.239 -10.188 1.00 52.06 423 PRO A O 1
ATOM 3270 N N . VAL A 1 424 ? 50.362 -49.639 -10.732 1.00 43.25 424 VAL A N 1
ATOM 3271 C CA . VAL A 1 424 ? 49.550 -49.399 -9.517 1.00 43.25 424 VAL A CA 1
ATOM 3272 C C . VAL A 1 424 ? 50.236 -49.634 -8.157 1.00 43.25 424 VAL A C 1
ATOM 3274 O O . VAL A 1 424 ? 50.793 -50.705 -7.918 1.00 43.25 424 VAL A O 1
ATOM 3277 N N . LYS A 1 425 ? 50.011 -48.719 -7.198 1.00 37.62 425 LYS A N 1
ATOM 3278 C CA . LYS A 1 425 ? 49.998 -49.040 -5.758 1.00 37.62 425 LYS A CA 1
ATOM 3279 C C . LYS A 1 425 ? 49.036 -48.127 -4.977 1.00 37.62 425 LYS A C 1
ATOM 3281 O O . LYS A 1 425 ? 49.307 -46.952 -4.768 1.00 37.62 425 LYS A O 1
ATOM 3286 N N . GLN A 1 426 ? 47.905 -48.693 -4.554 1.00 39.88 426 GLN A N 1
ATOM 3287 C CA . GLN A 1 426 ? 47.115 -48.238 -3.402 1.00 39.88 426 GLN A CA 1
ATOM 3288 C C . GLN A 1 426 ? 47.764 -48.770 -2.114 1.00 39.88 426 GLN A C 1
ATOM 3290 O O . GLN A 1 426 ? 48.247 -49.904 -2.159 1.00 39.88 426 GLN A O 1
ATOM 3295 N N . ARG A 1 427 ? 47.693 -48.029 -0.988 1.00 36.25 427 ARG A N 1
ATOM 3296 C CA . ARG A 1 427 ? 47.227 -48.477 0.359 1.00 36.25 427 ARG A CA 1
ATOM 3297 C C . ARG A 1 427 ? 47.525 -47.459 1.504 1.00 36.25 427 ARG A C 1
ATOM 3299 O O . ARG A 1 427 ? 48.213 -46.487 1.221 1.00 36.25 427 ARG A O 1
ATOM 3306 N N . PRO A 1 428 ? 46.937 -47.631 2.720 1.00 48.12 428 PRO A N 1
ATOM 3307 C CA . PRO A 1 428 ? 46.293 -46.581 3.536 1.00 48.12 428 PRO A CA 1
ATOM 3308 C C . PRO A 1 428 ? 46.911 -46.353 4.942 1.00 48.12 428 PRO A C 1
ATOM 3310 O O . PRO A 1 428 ? 47.843 -47.068 5.300 1.00 48.12 428 PRO A O 1
ATOM 3313 N N . GLY A 1 429 ? 46.262 -45.474 5.737 1.00 35.31 429 GLY A N 1
ATOM 3314 C CA . GLY A 1 429 ? 46.311 -45.360 7.220 1.00 35.31 429 GLY A CA 1
ATOM 3315 C C . GLY A 1 429 ? 47.576 -44.680 7.760 1.00 35.31 429 GLY A C 1
ATOM 3316 O O . GLY A 1 429 ? 48.624 -44.811 7.145 1.00 35.31 429 GLY A O 1
ATOM 3317 N N . ASP A 1 430 ? 47.620 -43.935 8.863 1.00 34.09 430 ASP A N 1
ATOM 3318 C CA . ASP A 1 430 ? 46.702 -43.567 9.951 1.00 34.09 430 ASP A CA 1
ATOM 3319 C C . ASP A 1 430 ? 47.335 -42.346 10.682 1.00 34.09 430 ASP A C 1
ATOM 3321 O O . ASP A 1 430 ? 48.538 -42.130 10.555 1.00 34.09 430 ASP A O 1
ATOM 3325 N N . GLN A 1 431 ? 46.497 -41.576 11.391 1.00 34.62 431 GLN A N 1
ATOM 3326 C CA . GLN A 1 431 ? 46.689 -40.850 12.675 1.00 34.62 431 GLN A CA 1
ATOM 3327 C C . GLN A 1 431 ? 48.068 -40.248 13.060 1.00 34.62 431 GLN A C 1
ATOM 3329 O O . GLN A 1 431 ? 49.047 -40.970 13.195 1.00 34.62 431 GLN A O 1
ATOM 3334 N N . ASP A 1 432 ? 48.133 -38.931 13.326 1.00 33.94 432 ASP A N 1
ATOM 3335 C CA . ASP A 1 432 ? 48.147 -38.346 14.691 1.00 33.94 432 ASP A CA 1
ATOM 3336 C C . ASP A 1 432 ? 48.559 -36.851 14.737 1.00 33.94 432 ASP A C 1
ATOM 3338 O O . ASP A 1 432 ? 49.376 -36.374 13.957 1.00 33.94 432 ASP A O 1
ATOM 3342 N N . GLU A 1 433 ? 47.943 -36.162 15.705 1.00 35.03 433 GLU A N 1
ATOM 3343 C CA . GLU A 1 433 ? 48.402 -35.026 16.529 1.00 35.03 433 GLU A CA 1
ATOM 3344 C C . GLU A 1 433 ? 48.899 -33.661 15.971 1.00 35.03 433 GLU A C 1
ATOM 3346 O O . GLU A 1 433 ? 49.956 -33.522 15.369 1.00 35.03 433 GLU A O 1
ATOM 3351 N N . VAL A 1 434 ? 48.151 -32.626 16.404 1.00 38.97 434 VAL A N 1
ATOM 3352 C CA . VAL A 1 434 ? 48.565 -31.373 17.093 1.00 38.97 434 VAL A CA 1
ATOM 3353 C C . VAL A 1 434 ? 49.560 -30.422 16.401 1.00 38.97 434 VAL A C 1
ATOM 3355 O O . VAL A 1 434 ? 50.754 -30.684 16.354 1.00 38.97 434 VAL A O 1
ATOM 3358 N N . THR A 1 435 ? 49.099 -29.215 16.031 1.00 34.12 435 THR A N 1
ATOM 3359 C CA . THR A 1 435 ? 49.516 -27.893 16.590 1.00 34.12 435 THR A CA 1
ATOM 3360 C C . THR A 1 435 ? 48.999 -26.721 15.733 1.00 34.12 435 THR A C 1
ATOM 3362 O O . THR A 1 435 ? 49.147 -26.722 14.514 1.00 34.12 435 THR A O 1
ATOM 3365 N N . ASP A 1 436 ? 48.425 -25.702 16.389 1.00 42.31 436 ASP A N 1
ATOM 3366 C CA . ASP A 1 436 ? 48.278 -24.326 15.870 1.00 42.31 436 ASP A CA 1
ATOM 3367 C C . ASP A 1 436 ? 49.648 -23.737 15.476 1.00 42.31 436 ASP A C 1
ATOM 3369 O O . ASP A 1 436 ? 50.661 -24.086 16.093 1.00 42.31 436 ASP A O 1
ATOM 3373 N N . PRO A 1 437 ? 49.703 -22.776 14.529 1.00 50.91 437 PRO A N 1
ATOM 3374 C CA . PRO A 1 437 ? 49.985 -21.415 14.998 1.00 50.91 437 PRO A CA 1
ATOM 3375 C C . PRO A 1 437 ? 49.358 -20.262 14.184 1.00 50.91 437 PRO A C 1
ATOM 3377 O O . PRO A 1 437 ? 49.394 -20.222 12.959 1.00 50.91 437 PRO A O 1
ATOM 3380 N N . ALA A 1 438 ? 48.867 -19.289 14.955 1.00 33.41 438 ALA A N 1
ATOM 3381 C CA . ALA A 1 438 ? 49.080 -17.840 14.880 1.00 33.41 438 ALA A CA 1
ATOM 3382 C C . ALA A 1 438 ? 49.381 -17.157 13.526 1.00 33.41 438 ALA A C 1
ATOM 3384 O O . ALA A 1 438 ? 50.426 -17.350 12.904 1.00 33.41 438 ALA A O 1
ATOM 3385 N N . ASP A 1 439 ? 48.511 -16.191 13.218 1.00 35.62 439 ASP A N 1
ATOM 3386 C CA . ASP A 1 439 ? 48.702 -15.101 12.266 1.00 35.62 439 ASP A CA 1
ATOM 3387 C C . ASP A 1 439 ? 49.972 -14.280 12.555 1.00 35.62 439 ASP A C 1
ATOM 3389 O O . ASP A 1 439 ? 50.133 -13.694 13.629 1.00 35.62 439 ASP A O 1
ATOM 3393 N N . ALA A 1 440 ? 50.844 -14.177 11.550 1.00 36.19 440 ALA A N 1
ATOM 3394 C CA . ALA A 1 440 ? 51.964 -13.245 11.518 1.00 36.19 440 ALA A CA 1
ATOM 3395 C C . ALA A 1 440 ? 51.790 -12.258 10.354 1.00 36.19 440 ALA A C 1
ATOM 3397 O O . ALA A 1 440 ? 51.924 -12.592 9.176 1.00 36.19 440 ALA A O 1
ATOM 3398 N N . VAL A 1 441 ? 51.507 -11.012 10.729 1.00 44.75 441 VAL A N 1
ATOM 3399 C CA . VAL A 1 441 ? 51.573 -9.808 9.896 1.00 44.75 441 VAL A CA 1
ATOM 3400 C C . VAL A 1 441 ? 52.994 -9.653 9.349 1.00 44.75 441 VAL A C 1
ATOM 3402 O O . VAL A 1 441 ? 53.951 -9.638 10.120 1.00 44.75 441 VAL A O 1
ATOM 3405 N N . THR A 1 442 ? 53.140 -9.507 8.029 1.00 37.50 442 THR A N 1
ATOM 3406 C CA . THR A 1 442 ? 54.416 -9.138 7.395 1.00 37.50 442 THR A CA 1
ATOM 3407 C C . THR A 1 442 ? 54.242 -7.837 6.616 1.00 37.50 442 THR A C 1
ATOM 3409 O O . THR A 1 442 ? 53.638 -7.815 5.544 1.00 37.50 442 THR A O 1
ATOM 3412 N N . GLU A 1 443 ? 54.783 -6.751 7.169 1.00 43.62 443 GLU A N 1
ATOM 3413 C CA . GLU A 1 443 ? 55.211 -5.577 6.411 1.00 43.62 443 GLU A CA 1
ATOM 3414 C C . GLU A 1 443 ? 56.606 -5.814 5.807 1.00 43.62 443 GLU A C 1
ATOM 3416 O O . GLU A 1 443 ? 57.455 -6.443 6.437 1.00 43.62 443 GLU A O 1
ATOM 3421 N N . LEU A 1 444 ? 56.832 -5.213 4.631 1.00 34.50 444 LEU A N 1
ATOM 3422 C CA . LEU A 1 444 ? 58.005 -4.421 4.210 1.00 34.50 444 LEU A CA 1
ATOM 3423 C C . LEU A 1 444 ? 58.472 -4.743 2.781 1.00 34.50 444 LEU A C 1
ATOM 3425 O O . LEU A 1 444 ? 58.973 -5.825 2.492 1.00 34.50 444 LEU A O 1
ATOM 3429 N N . GLY A 1 445 ? 58.497 -3.696 1.950 1.00 32.41 445 GLY A N 1
ATOM 3430 C CA . GLY A 1 445 ? 59.712 -3.374 1.194 1.00 32.41 445 GLY A CA 1
ATOM 3431 C C . GLY A 1 445 ? 59.653 -3.402 -0.342 1.00 32.41 445 GLY A C 1
ATOM 3432 O O . GLY A 1 445 ? 58.776 -4.031 -0.913 1.00 32.41 445 GLY A O 1
ATOM 3433 N N . PRO A 1 446 ? 60.573 -2.680 -1.019 1.00 57.78 446 PRO A N 1
ATOM 3434 C CA . PRO A 1 446 ? 60.211 -1.662 -2.017 1.00 57.78 446 PRO A CA 1
ATOM 3435 C C . PRO A 1 446 ? 60.960 -1.785 -3.372 1.00 57.78 446 PRO A C 1
ATOM 3437 O O . PRO A 1 446 ? 61.664 -2.761 -3.610 1.00 57.78 446 PRO A O 1
ATOM 3440 N N . VAL A 1 447 ? 60.875 -0.708 -4.183 1.00 33.50 447 VAL A N 1
ATOM 3441 C CA . VAL A 1 447 ? 61.816 -0.213 -5.232 1.00 33.50 447 VAL A CA 1
ATOM 3442 C C . VAL A 1 447 ? 61.304 -0.254 -6.697 1.00 33.50 447 VAL A C 1
ATOM 3444 O O . VAL A 1 447 ? 61.250 -1.311 -7.307 1.00 33.50 447 VAL A O 1
ATOM 3447 N N . LEU A 1 448 ? 60.931 0.944 -7.207 1.00 39.16 448 LEU A N 1
ATOM 3448 C CA . LEU A 1 448 ? 61.340 1.707 -8.434 1.00 39.16 448 LEU A CA 1
ATOM 3449 C C . LEU A 1 448 ? 61.815 0.963 -9.725 1.00 39.16 448 LEU A C 1
ATOM 3451 O O . LEU A 1 448 ? 62.308 -0.150 -9.601 1.00 39.16 448 LEU A O 1
ATOM 3455 N N . PRO A 1 449 ? 61.820 1.573 -10.953 1.00 53.53 449 PRO A N 1
ATOM 3456 C CA . PRO A 1 449 ? 61.971 3.014 -11.238 1.00 53.53 449 PRO A CA 1
ATOM 3457 C C . PRO A 1 449 ? 61.191 3.628 -12.432 1.00 53.53 449 PRO A C 1
ATOM 3459 O O . PRO A 1 449 ? 60.405 2.997 -13.131 1.00 53.53 449 PRO A O 1
ATOM 3462 N N . ALA A 1 450 ? 61.464 4.926 -12.596 1.00 37.84 450 ALA A N 1
ATOM 3463 C CA . ALA A 1 450 ? 60.920 5.931 -13.500 1.00 37.84 450 ALA A CA 1
ATOM 3464 C C . ALA A 1 450 ? 61.432 5.900 -14.956 1.00 37.84 450 ALA A C 1
ATOM 3466 O O . ALA A 1 450 ? 62.579 5.547 -15.208 1.00 37.84 450 ALA A O 1
ATOM 3467 N N . VAL A 1 451 ? 60.600 6.431 -15.863 1.00 36.44 451 VAL A N 1
ATOM 3468 C CA . VAL A 1 451 ? 60.888 7.077 -17.168 1.00 36.44 451 VAL A CA 1
ATOM 3469 C C . VAL A 1 451 ? 59.665 7.989 -17.410 1.00 36.44 451 VAL A C 1
ATOM 3471 O O . VAL A 1 451 ? 58.561 7.561 -17.102 1.00 36.44 451 VAL A O 1
ATOM 3474 N N . GLY A 1 452 ? 59.660 9.228 -17.894 1.00 32.25 452 GLY A N 1
ATOM 3475 C CA . GLY A 1 452 ? 60.586 10.135 -18.566 1.00 32.25 452 GLY A CA 1
ATOM 3476 C C . GLY A 1 452 ? 59.682 11.178 -19.264 1.00 32.25 452 GLY A C 1
ATOM 3477 O O . GLY A 1 452 ? 58.617 10.824 -19.762 1.00 32.25 452 GLY A O 1
ATOM 3478 N N . ALA A 1 453 ? 60.053 12.455 -19.201 1.00 36.47 453 ALA A N 1
ATOM 3479 C CA . ALA A 1 453 ? 59.242 13.631 -19.542 1.00 36.47 453 ALA A CA 1
ATOM 3480 C C . ALA A 1 453 ? 59.032 13.897 -21.051 1.00 36.47 453 ALA A C 1
ATOM 3482 O O . ALA A 1 453 ? 59.852 13.463 -21.856 1.00 36.47 453 ALA A O 1
ATOM 3483 N N . ALA A 1 454 ? 58.021 14.718 -21.393 1.00 33.53 454 ALA A N 1
ATOM 3484 C CA . ALA A 1 454 ? 58.118 15.795 -22.399 1.00 33.53 454 ALA A CA 1
ATOM 3485 C C . ALA A 1 454 ? 56.915 16.780 -22.354 1.00 33.53 454 ALA A C 1
ATOM 3487 O O . ALA A 1 454 ? 55.778 16.326 -22.270 1.00 33.53 454 ALA A O 1
ATOM 3488 N N . ASP A 1 455 ? 57.243 18.087 -22.394 1.00 35.97 455 ASP A N 1
ATOM 3489 C CA . ASP A 1 455 ? 56.565 19.323 -22.876 1.00 35.97 455 ASP A CA 1
ATOM 3490 C C . ASP A 1 455 ? 55.031 19.381 -23.048 1.00 35.97 455 ASP A C 1
ATOM 3492 O O . ASP A 1 455 ? 54.410 18.458 -23.547 1.00 35.97 455 ASP A O 1
ATOM 3496 N N . GLY A 1 456 ? 54.309 20.478 -22.795 1.00 33.91 456 GLY A N 1
ATOM 3497 C CA . GLY A 1 456 ? 54.648 21.875 -22.511 1.00 33.91 456 GLY A CA 1
ATOM 3498 C C . GLY A 1 456 ? 53.500 22.770 -23.024 1.00 33.91 456 GLY A C 1
ATOM 3499 O O . GLY A 1 456 ? 53.046 22.572 -24.145 1.00 33.91 456 GLY A O 1
ATOM 3500 N N . SER A 1 457 ? 53.007 23.734 -22.235 1.00 35.03 457 SER A N 1
ATOM 3501 C CA . SER A 1 457 ? 52.300 24.926 -22.753 1.00 35.03 457 SER A CA 1
ATOM 3502 C C . SER A 1 457 ? 52.093 25.986 -21.667 1.00 35.03 457 SER A C 1
ATOM 3504 O O . SER A 1 457 ? 51.609 25.696 -20.574 1.00 35.03 457 SER A O 1
ATOM 3506 N N . GLU A 1 458 ? 52.465 27.211 -22.019 1.00 34.41 458 GLU A N 1
ATOM 3507 C CA . GLU A 1 458 ? 52.537 28.435 -21.225 1.00 34.41 458 GLU A CA 1
ATOM 3508 C C . GLU A 1 458 ? 51.179 28.988 -20.751 1.00 34.41 458 GLU A C 1
ATOM 3510 O O . GLU A 1 458 ? 50.133 28.789 -21.368 1.00 34.41 458 GLU A O 1
ATOM 3515 N N . SER A 1 459 ? 51.206 29.785 -19.679 1.00 32.88 459 SER A N 1
ATOM 3516 C CA . SER A 1 459 ? 50.159 30.759 -19.335 1.00 32.88 459 SER A CA 1
ATOM 3517 C C . SER A 1 459 ? 50.794 32.006 -18.691 1.00 32.88 459 SER A C 1
ATOM 3519 O O . SER A 1 459 ? 51.762 31.860 -17.942 1.00 32.88 459 SER A O 1
ATOM 3521 N N . PRO A 1 460 ? 50.299 33.231 -18.974 1.00 52.62 460 PRO A N 1
ATOM 3522 C CA . PRO A 1 460 ? 50.965 34.480 -18.594 1.00 52.62 460 PRO A CA 1
ATOM 3523 C C . PRO A 1 460 ? 50.529 35.012 -17.210 1.00 52.62 460 PRO A C 1
ATOM 3525 O O . PRO A 1 460 ? 49.484 34.609 -16.691 1.00 52.62 460 PRO A O 1
ATOM 3528 N N . PRO A 1 461 ? 51.283 35.960 -16.609 1.00 52.22 461 PRO A N 1
ATOM 3529 C CA . PRO A 1 461 ? 51.027 36.441 -15.255 1.00 52.22 461 PRO A CA 1
ATOM 3530 C C . PRO A 1 461 ? 50.021 37.603 -15.230 1.00 52.22 461 PRO A C 1
ATOM 3532 O O . PRO A 1 461 ? 50.071 38.510 -16.063 1.00 52.22 461 PRO A O 1
ATOM 3535 N N . ARG A 1 462 ? 49.141 37.623 -14.220 1.00 39.94 462 ARG A N 1
ATOM 3536 C CA . ARG A 1 462 ? 48.335 38.800 -13.857 1.00 39.94 462 ARG A CA 1
ATOM 3537 C C . ARG A 1 462 ? 48.853 39.436 -12.567 1.00 39.94 462 ARG A C 1
ATOM 3539 O O . ARG A 1 462 ? 49.141 38.764 -11.584 1.00 39.94 462 ARG A O 1
ATOM 3546 N N . THR A 1 463 ? 48.975 40.754 -12.635 1.00 40.44 463 THR A N 1
ATOM 3547 C CA . THR A 1 463 ? 49.415 41.713 -11.619 1.00 40.44 463 THR A CA 1
ATOM 3548 C C . THR A 1 463 ? 48.401 41.896 -10.477 1.00 40.44 463 THR A C 1
ATOM 3550 O O . THR A 1 463 ? 47.204 41.697 -10.689 1.00 40.44 463 THR A O 1
ATOM 3553 N N . PRO A 1 464 ? 48.833 42.339 -9.276 1.00 41.47 464 PRO A N 1
ATOM 3554 C CA . PRO A 1 464 ? 47.927 42.657 -8.177 1.00 41.47 464 PRO A CA 1
ATOM 3555 C C . PRO A 1 464 ? 47.481 44.128 -8.226 1.00 41.47 464 PRO A C 1
ATOM 3557 O O . PRO A 1 464 ? 48.304 45.046 -8.226 1.00 41.47 464 PRO A O 1
ATOM 3560 N N . VAL A 1 465 ? 46.166 44.359 -8.224 1.00 40.31 465 VAL A N 1
ATOM 3561 C CA . VAL A 1 465 ? 45.557 45.691 -8.083 1.00 40.31 465 VAL A CA 1
ATOM 3562 C C . VAL A 1 465 ? 45.188 45.926 -6.616 1.00 40.31 465 VAL A C 1
ATOM 3564 O O . VAL A 1 465 ? 44.428 45.168 -6.022 1.00 40.31 465 VAL A O 1
ATOM 3567 N N . LYS A 1 466 ? 45.745 47.001 -6.046 1.00 45.81 466 LYS A N 1
ATOM 3568 C CA . LYS A 1 466 ? 45.347 47.616 -4.772 1.00 45.81 466 LYS A CA 1
ATOM 3569 C C . LYS A 1 466 ? 44.099 48.482 -4.976 1.00 45.81 466 LYS A C 1
ATOM 3571 O O . LYS A 1 466 ? 44.136 49.406 -5.785 1.00 45.81 466 LYS A O 1
ATOM 3576 N N . THR A 1 467 ? 43.086 48.297 -4.137 1.00 36.41 467 THR A N 1
ATOM 3577 C CA . THR A 1 467 ? 41.981 49.252 -3.908 1.00 36.41 467 THR A CA 1
ATOM 3578 C C . THR A 1 467 ? 41.570 49.109 -2.442 1.00 36.41 467 THR A C 1
ATOM 3580 O O . THR A 1 467 ? 41.164 48.030 -2.036 1.00 36.41 467 THR A O 1
ATOM 3583 N N . LYS A 1 468 ? 42.023 50.007 -1.558 1.00 34.69 468 LYS A N 1
ATOM 3584 C CA . LYS A 1 468 ? 41.344 51.230 -1.073 1.00 34.69 468 LYS A CA 1
ATOM 3585 C C . LYS A 1 468 ? 40.001 50.953 -0.382 1.00 34.69 468 LYS A C 1
ATOM 3587 O O . LYS A 1 468 ? 38.974 50.824 -1.036 1.00 34.69 468 LYS A O 1
ATOM 3592 N N . GLU A 1 469 ? 40.071 50.930 0.948 1.00 38.44 469 GLU A N 1
ATOM 3593 C CA . GLU A 1 469 ? 38.964 51.087 1.897 1.00 38.44 469 GLU A CA 1
ATOM 3594 C C . GLU A 1 469 ? 38.222 52.419 1.705 1.00 38.44 469 GLU A C 1
ATOM 3596 O O . GLU A 1 469 ? 38.843 53.431 1.353 1.00 38.44 469 GLU A O 1
ATOM 3601 N N . PRO A 1 470 ? 36.941 52.455 2.102 1.00 45.16 470 PRO A N 1
ATOM 3602 C CA . PRO A 1 470 ? 36.383 53.618 2.766 1.00 45.16 470 PRO A CA 1
ATOM 3603 C C . PRO A 1 470 ? 35.922 53.300 4.199 1.00 45.16 470 PRO A C 1
ATOM 3605 O O . PRO A 1 470 ? 35.269 52.295 4.474 1.00 45.16 470 PRO A O 1
ATOM 3608 N N . LYS A 1 471 ? 36.281 54.226 5.090 1.00 40.56 471 LYS A N 1
ATOM 3609 C CA . LYS A 1 471 ? 35.733 54.450 6.432 1.00 40.56 471 LYS A CA 1
ATOM 3610 C C . LYS A 1 471 ? 34.330 55.051 6.349 1.00 40.56 471 LYS A C 1
ATOM 3612 O O . LYS A 1 471 ? 34.146 55.969 5.561 1.00 40.56 471 LYS A O 1
ATOM 3617 N N . GLU A 1 472 ? 33.463 54.613 7.259 1.00 35.66 472 GLU A N 1
ATOM 3618 C CA . GLU A 1 472 ? 32.398 55.328 8.005 1.00 35.66 472 GLU A CA 1
ATOM 3619 C C . GLU A 1 472 ? 31.459 54.243 8.577 1.00 35.66 472 GLU A C 1
ATOM 3621 O O . GLU A 1 472 ? 31.328 53.183 7.980 1.00 35.66 472 GLU A O 1
ATOM 3626 N N . GLU A 1 473 ? 30.712 54.365 9.669 1.00 36.81 473 GLU A N 1
ATOM 3627 C CA . GLU A 1 473 ? 30.779 55.058 10.958 1.00 36.81 473 GLU A CA 1
ATOM 3628 C C . GLU A 1 473 ? 29.556 54.506 11.751 1.00 36.81 473 GLU A C 1
ATOM 3630 O O . GLU A 1 473 ? 28.514 54.259 11.150 1.00 36.81 473 GLU A O 1
ATOM 3635 N N . ARG A 1 474 ? 29.664 54.388 13.087 1.00 33.03 474 ARG A N 1
ATOM 3636 C CA . ARG A 1 474 ? 28.575 54.387 14.109 1.00 33.03 474 ARG A CA 1
ATOM 3637 C C . ARG A 1 474 ? 27.785 53.109 14.467 1.00 33.03 474 ARG A C 1
ATOM 3639 O O . ARG A 1 474 ? 26.843 52.707 13.801 1.00 33.03 474 ARG A O 1
ATOM 3646 N N . HIS A 1 475 ? 28.123 52.632 15.674 1.00 39.41 475 HIS A N 1
ATOM 3647 C CA . HIS A 1 475 ? 27.288 52.475 16.884 1.00 39.41 475 HIS A CA 1
ATOM 3648 C C . HIS A 1 475 ? 25.890 51.836 16.791 1.00 39.41 475 HIS A C 1
ATOM 3650 O O . HIS A 1 475 ? 24.944 52.443 16.301 1.00 39.41 475 HIS A O 1
ATOM 3656 N N . THR A 1 476 ? 25.706 50.728 17.517 1.00 34.47 476 THR A N 1
ATOM 3657 C CA . THR A 1 476 ? 24.963 50.726 18.799 1.00 34.47 476 THR A CA 1
ATOM 3658 C C . THR A 1 476 ? 25.234 49.441 19.587 1.00 34.47 476 THR A C 1
ATOM 3660 O O . THR A 1 476 ? 25.379 48.361 19.021 1.00 34.47 476 THR A O 1
ATOM 3663 N N . ASP A 1 477 ? 25.369 49.618 20.898 1.00 32.19 477 ASP A N 1
ATOM 3664 C CA . ASP A 1 477 ? 25.778 48.641 21.901 1.00 32.19 477 ASP A CA 1
ATOM 3665 C C . ASP A 1 477 ? 24.693 47.595 22.216 1.00 32.19 477 ASP A C 1
ATOM 3667 O O . ASP A 1 477 ? 23.510 47.918 22.321 1.00 32.19 477 ASP A O 1
ATOM 3671 N N . VAL A 1 478 ? 25.121 46.350 22.447 1.00 37.22 478 VAL A N 1
ATOM 3672 C CA . VAL A 1 478 ? 24.333 45.276 23.076 1.00 37.22 478 VAL A CA 1
ATOM 3673 C C . VAL A 1 478 ? 24.986 44.964 24.426 1.00 37.22 478 VAL A C 1
ATOM 3675 O O . VAL A 1 478 ? 26.172 44.628 24.432 1.00 37.22 478 VAL A O 1
ATOM 3678 N N . PRO A 1 479 ? 24.274 45.050 25.565 1.00 42.97 479 PRO A N 1
ATOM 3679 C CA . PRO A 1 479 ? 24.792 44.556 26.829 1.00 42.97 479 PRO A CA 1
ATOM 3680 C C . PRO A 1 479 ? 24.489 43.064 27.009 1.00 42.97 479 PRO A C 1
ATOM 3682 O O . PRO A 1 479 ? 23.391 42.577 26.742 1.00 42.97 479 PRO A O 1
ATOM 3685 N N . THR A 1 480 ? 25.523 42.371 27.467 1.00 39.47 480 THR A N 1
ATOM 3686 C CA . THR A 1 480 ? 25.614 40.957 27.823 1.00 39.47 480 THR A CA 1
ATOM 3687 C C . THR A 1 480 ? 24.806 40.599 29.073 1.00 39.47 480 THR A C 1
ATOM 3689 O O . THR A 1 480 ? 24.658 41.406 29.990 1.00 39.47 480 THR A O 1
ATOM 3692 N N . GLU A 1 481 ? 24.346 39.346 29.102 1.00 37.69 481 GLU A N 1
ATOM 3693 C CA . GLU A 1 481 ? 23.787 38.628 30.252 1.00 37.69 481 GLU A CA 1
ATOM 3694 C C . GLU A 1 481 ? 24.732 38.629 31.461 1.00 37.69 481 GLU A C 1
ATOM 3696 O O . GLU A 1 481 ? 25.913 38.311 31.322 1.00 37.69 481 GLU A O 1
ATOM 3701 N N . ASN A 1 482 ? 24.184 38.917 32.645 1.00 38.97 482 ASN A N 1
ATOM 3702 C CA . ASN A 1 482 ? 24.497 38.228 33.898 1.00 38.97 482 ASN A CA 1
ATOM 3703 C C . ASN A 1 482 ? 23.465 38.581 34.986 1.00 38.97 482 ASN A C 1
ATOM 3705 O O . ASN A 1 482 ? 22.930 39.687 35.015 1.00 38.97 482 ASN A O 1
ATOM 3709 N N . ASP A 1 483 ? 23.264 37.612 35.882 1.00 31.45 483 ASP A N 1
ATOM 3710 C CA . ASP A 1 483 ? 22.605 37.666 37.195 1.00 31.45 483 ASP A CA 1
ATOM 3711 C C . ASP A 1 483 ? 21.073 37.497 37.261 1.00 31.45 483 ASP A C 1
ATOM 3713 O O . ASP A 1 483 ? 20.291 38.444 37.208 1.00 31.45 483 ASP A O 1
ATOM 3717 N N . ILE A 1 484 ? 20.646 36.255 37.533 1.00 34.22 484 ILE A N 1
ATOM 3718 C CA . ILE A 1 484 ? 19.388 35.962 38.238 1.00 34.22 484 ILE A CA 1
ATOM 3719 C C . ILE A 1 484 ? 19.742 35.287 39.568 1.00 34.22 484 ILE A C 1
ATOM 3721 O O . ILE A 1 484 ? 20.071 34.101 39.615 1.00 34.22 484 ILE A O 1
ATOM 3725 N N . GLN A 1 485 ? 19.650 36.062 40.650 1.00 34.09 485 GLN A N 1
ATOM 3726 C CA . GLN A 1 485 ? 19.487 35.574 42.017 1.00 34.09 485 GLN A CA 1
ATOM 3727 C C . GLN A 1 485 ? 18.033 35.763 42.473 1.00 34.09 485 GLN A C 1
ATOM 3729 O O . GLN A 1 485 ? 17.384 36.750 42.139 1.00 34.09 485 GLN A O 1
ATOM 3734 N N . GLU A 1 486 ? 17.583 34.755 43.222 1.00 35.66 486 GLU A N 1
ATOM 3735 C CA . GLU A 1 486 ? 16.569 34.703 44.285 1.00 35.66 486 GLU A CA 1
ATOM 3736 C C . GLU A 1 486 ? 15.661 35.919 44.539 1.00 35.66 486 GLU A C 1
ATOM 3738 O O . GLU A 1 486 ? 16.139 37.024 44.746 1.00 35.66 486 GLU A O 1
ATOM 3743 N N . LEU A 1 487 ? 14.354 35.648 44.688 1.00 32.38 487 LEU A N 1
ATOM 3744 C CA . LEU A 1 487 ? 13.451 36.117 45.764 1.00 32.38 487 LEU A CA 1
ATOM 3745 C C . LEU A 1 487 ? 12.068 35.463 45.520 1.00 32.38 487 LEU A C 1
ATOM 3747 O O . LEU A 1 487 ? 11.440 35.662 44.489 1.00 32.38 487 LEU A O 1
ATOM 3751 N N . SER A 1 488 ? 11.646 34.486 46.329 1.00 31.97 488 SER A N 1
ATOM 3752 C CA . SER A 1 488 ? 10.820 34.664 47.537 1.00 31.97 488 SER A CA 1
ATOM 3753 C C . SER A 1 488 ? 9.519 35.448 47.309 1.00 31.97 488 SER A C 1
ATOM 3755 O O . SER A 1 488 ? 9.528 36.676 47.318 1.00 31.97 488 SER A O 1
ATOM 3757 N N . CYS A 1 489 ? 8.381 34.745 47.272 1.00 31.81 489 CYS A N 1
ATOM 3758 C CA . CYS A 1 489 ? 7.073 35.303 47.629 1.00 31.81 489 CYS A CA 1
ATOM 3759 C C . CYS A 1 489 ? 6.257 34.288 48.445 1.00 31.81 489 CYS A C 1
ATOM 3761 O O . CYS A 1 489 ? 5.858 33.232 47.961 1.00 31.81 489 CYS A O 1
ATOM 3763 N N . LYS A 1 490 ? 6.037 34.652 49.713 1.00 36.06 490 LYS A N 1
ATOM 3764 C CA . LYS A 1 490 ? 5.021 34.129 50.633 1.00 36.06 490 LYS A CA 1
ATOM 3765 C C . LYS A 1 490 ? 3.704 34.864 50.377 1.00 36.06 490 LYS A C 1
ATOM 3767 O O . LYS A 1 490 ? 3.756 36.082 50.268 1.00 36.06 490 LYS A O 1
ATOM 3772 N N . SER A 1 491 ? 2.573 34.163 50.441 1.00 32.38 491 SER A N 1
ATOM 3773 C CA . SER A 1 491 ? 1.313 34.503 51.150 1.00 32.38 491 SER A CA 1
ATOM 3774 C C . SER A 1 491 ? 0.242 33.496 50.676 1.00 32.38 491 SER A C 1
ATOM 3776 O O . SER A 1 491 ? 0.349 32.993 49.567 1.00 32.38 491 SER A O 1
ATOM 3778 N N . THR A 1 492 ? -0.816 33.092 51.372 1.00 32.78 492 THR A N 1
ATOM 3779 C CA . THR A 1 492 ? -1.324 33.207 52.748 1.00 32.78 492 THR A CA 1
ATOM 3780 C C . THR A 1 492 ? -2.520 32.249 52.800 1.00 32.78 492 THR A C 1
ATOM 3782 O O . THR A 1 492 ? -3.268 32.147 51.830 1.00 32.78 492 THR A O 1
ATOM 3785 N N . ALA A 1 493 ? -2.684 31.555 53.922 1.00 36.31 493 ALA A N 1
ATOM 3786 C CA . ALA A 1 493 ? -3.815 30.689 54.235 1.00 36.31 493 ALA A CA 1
ATOM 3787 C C . ALA A 1 493 ? -5.139 31.462 54.389 1.00 36.31 493 ALA A C 1
ATOM 3789 O O . ALA A 1 493 ? -5.129 32.609 54.839 1.00 36.31 493 ALA A O 1
ATOM 3790 N N . ALA A 1 494 ? -6.261 30.793 54.108 1.00 37.09 494 ALA A N 1
ATOM 3791 C CA . ALA A 1 494 ? -7.557 31.067 54.729 1.00 37.09 494 ALA A CA 1
ATOM 3792 C C . ALA A 1 494 ? -8.439 29.806 54.682 1.00 37.09 494 ALA A C 1
ATOM 3794 O O . ALA A 1 494 ? -8.898 29.389 53.619 1.00 37.09 494 ALA A O 1
ATOM 3795 N N . ASP A 1 495 ? -8.633 29.220 55.862 1.00 37.81 495 ASP A N 1
ATOM 3796 C CA . ASP A 1 495 ? -9.611 28.185 56.190 1.00 37.81 495 ASP A CA 1
ATOM 3797 C C . ASP A 1 495 ? -11.046 28.738 56.192 1.00 37.81 495 ASP A C 1
ATOM 3799 O O . ASP A 1 495 ? -11.286 29.889 56.563 1.00 37.81 495 ASP A O 1
ATOM 3803 N N . GLY A 1 496 ? -12.017 27.882 55.865 1.00 32.75 496 GLY A N 1
ATOM 3804 C CA . GLY A 1 496 ? -13.446 28.126 56.064 1.00 32.75 496 GLY A CA 1
ATOM 3805 C C . GLY A 1 496 ? -14.238 26.807 56.029 1.00 32.75 496 GLY A C 1
ATOM 3806 O O . GLY A 1 496 ? -14.123 26.085 55.040 1.00 32.75 496 GLY A O 1
ATOM 3807 N N . PRO A 1 497 ? -15.005 26.452 57.082 1.00 49.75 497 PRO A N 1
ATOM 3808 C CA . PRO A 1 497 ? -15.550 25.108 57.280 1.00 49.75 497 PRO A CA 1
ATOM 3809 C C . PRO A 1 497 ? -16.929 24.915 56.630 1.00 49.75 497 PRO A C 1
ATOM 3811 O O . PRO A 1 497 ? -17.760 25.821 56.625 1.00 49.75 497 PRO A O 1
ATOM 3814 N N . TRP A 1 498 ? -17.191 23.701 56.140 1.00 41.41 498 TRP A N 1
ATOM 3815 C CA . TRP A 1 498 ? -18.502 23.245 55.669 1.00 41.41 498 TRP A CA 1
ATOM 3816 C C . TRP A 1 498 ? -19.129 22.300 56.704 1.00 41.41 498 TRP A C 1
ATOM 3818 O O . TRP A 1 498 ? -18.512 21.311 57.100 1.00 41.41 498 TRP A O 1
ATOM 3828 N N . THR A 1 499 ? -20.349 22.610 57.139 1.00 40.41 499 THR A N 1
ATOM 3829 C CA . THR A 1 499 ? -21.213 21.770 57.988 1.00 40.41 499 THR A CA 1
ATOM 3830 C C . THR A 1 499 ? -22.262 21.031 57.139 1.00 40.41 499 THR A C 1
ATOM 3832 O O . THR A 1 499 ? -22.711 21.602 56.145 1.00 40.41 499 THR A O 1
ATOM 3835 N N . PRO A 1 500 ? -22.691 19.808 57.518 1.00 53.72 500 PRO A N 1
ATOM 3836 C CA . PRO A 1 500 ? -23.696 19.026 56.792 1.00 53.72 500 PRO A CA 1
ATOM 3837 C C . PRO A 1 500 ? -25.053 18.970 57.522 1.00 53.72 500 PRO A C 1
ATOM 3839 O O . PRO A 1 500 ? -25.076 18.772 58.729 1.00 53.72 500 PRO A O 1
ATOM 3842 N N . GLU A 1 501 ? -26.161 19.079 56.787 1.00 36.66 501 GLU A N 1
ATOM 3843 C CA . GLU A 1 501 ? -27.562 18.787 57.175 1.00 36.66 501 GLU A CA 1
ATOM 3844 C C . GLU A 1 501 ? -28.420 19.029 55.909 1.00 36.66 501 GLU A C 1
ATOM 3846 O O . GLU A 1 501 ? -28.077 19.907 55.122 1.00 36.66 501 GLU A O 1
ATOM 3851 N N . GLN A 1 502 ? -29.537 18.381 55.584 1.00 35.19 502 GLN A N 1
ATOM 3852 C CA . GLN A 1 502 ? -30.226 17.149 55.973 1.00 35.19 502 GLN A CA 1
ATOM 3853 C C . GLN A 1 502 ? -31.394 16.991 54.961 1.00 35.19 502 GLN A C 1
ATOM 3855 O O . GLN A 1 502 ? -31.656 17.891 54.163 1.00 35.19 502 GLN A O 1
ATOM 3860 N N . ASP A 1 503 ? -32.046 15.834 54.987 1.00 38.81 503 ASP A N 1
ATOM 3861 C CA . ASP A 1 503 ? -33.118 15.332 54.114 1.00 38.81 503 ASP A CA 1
ATOM 3862 C C . ASP A 1 503 ? -34.296 16.277 53.789 1.00 38.81 503 ASP A C 1
ATOM 3864 O O . ASP A 1 503 ? -34.726 17.047 54.641 1.00 38.81 503 ASP A O 1
ATOM 3868 N N . ASP A 1 504 ? -34.920 16.094 52.609 1.00 37.69 504 ASP A N 1
ATOM 3869 C CA . ASP A 1 504 ? -36.389 15.995 52.532 1.00 37.69 504 ASP A CA 1
ATOM 3870 C C . ASP A 1 504 ? -36.932 15.360 51.227 1.00 37.69 504 ASP A C 1
ATOM 3872 O O . ASP A 1 504 ? -36.419 15.537 50.121 1.00 37.69 504 ASP A O 1
ATOM 3876 N N . LEU A 1 505 ? -37.999 14.580 51.417 1.00 39.84 505 LEU A N 1
ATOM 3877 C CA . LEU A 1 505 ? -38.695 13.645 50.517 1.00 39.84 505 LEU A CA 1
ATOM 3878 C C . LEU A 1 505 ? -39.655 14.310 49.485 1.00 39.84 505 LEU A C 1
ATOM 3880 O O . LEU A 1 505 ? -39.908 15.513 49.544 1.00 39.84 505 LEU A O 1
ATOM 3884 N N . PRO A 1 506 ? -40.232 13.547 48.519 1.00 48.00 506 PRO A N 1
ATOM 3885 C CA . PRO A 1 506 ? -40.790 14.103 47.284 1.00 48.00 506 PRO A CA 1
ATOM 3886 C C . PRO A 1 506 ? -42.285 14.464 47.350 1.00 48.00 506 PRO A C 1
ATOM 3888 O O . PRO A 1 506 ? -43.108 13.779 47.963 1.00 48.00 506 PRO A O 1
ATOM 3891 N N . ARG A 1 507 ? -42.657 15.513 46.602 1.00 35.97 507 ARG A N 1
ATOM 3892 C CA . ARG A 1 507 ? -44.048 15.912 46.336 1.00 35.97 507 ARG A CA 1
ATOM 3893 C C . ARG A 1 507 ? -44.677 15.054 45.236 1.00 35.97 507 ARG A C 1
ATOM 3895 O O . ARG A 1 507 ? -44.198 15.016 44.108 1.00 35.97 507 ARG A O 1
ATOM 3902 N N . ARG A 1 508 ? -45.820 14.447 45.567 1.00 40.81 508 ARG A N 1
ATOM 3903 C CA . ARG A 1 508 ? -46.821 13.934 44.622 1.00 40.81 508 ARG A CA 1
ATOM 3904 C C . ARG A 1 508 ? -47.426 15.087 43.814 1.00 40.81 508 ARG A C 1
ATOM 3906 O O . ARG A 1 508 ? -47.906 16.043 44.415 1.00 40.81 508 ARG A O 1
ATOM 3913 N N . PHE A 1 509 ? -47.528 14.922 42.499 1.00 35.84 509 PHE A N 1
ATOM 3914 C CA . PHE A 1 509 ? -48.587 15.534 41.699 1.00 35.84 509 PHE A CA 1
ATOM 3915 C C . PHE A 1 509 ? -49.189 14.482 40.769 1.00 35.84 509 PHE A C 1
ATOM 3917 O O . PHE A 1 509 ? -48.485 13.741 40.092 1.00 35.84 509 PHE A O 1
ATOM 3924 N N . SER A 1 510 ? -50.513 14.414 40.817 1.00 39.19 510 SER A N 1
ATOM 3925 C CA . SER A 1 510 ? -51.402 13.699 39.913 1.00 39.19 510 SER A CA 1
ATOM 3926 C C . SER A 1 510 ? -52.121 14.763 39.097 1.00 39.19 510 SER A C 1
ATOM 3928 O O . SER A 1 510 ? -52.609 15.702 39.721 1.00 39.19 510 SER A O 1
ATOM 3930 N N . THR A 1 511 ? -52.212 14.607 37.774 1.00 35.84 511 THR A N 1
ATOM 3931 C CA . THR A 1 511 ? -53.416 14.936 36.990 1.00 35.84 511 THR A CA 1
ATOM 3932 C C . THR A 1 511 ? -53.342 14.363 35.571 1.00 35.84 511 THR A C 1
ATOM 3934 O O . THR A 1 511 ? -52.309 14.419 34.915 1.00 35.84 511 THR A O 1
ATOM 3937 N N . ASN A 1 512 ? -54.498 13.840 35.169 1.00 35.28 512 ASN A N 1
ATOM 3938 C CA . ASN A 1 512 ? -54.953 13.267 33.900 1.00 35.28 512 ASN A CA 1
ATOM 3939 C C . ASN A 1 512 ? -54.780 14.128 32.630 1.00 35.28 512 ASN A C 1
ATOM 3941 O O . ASN A 1 512 ? -54.758 15.353 32.715 1.00 35.28 512 ASN A O 1
ATOM 3945 N N . GLY A 1 513 ? -54.904 13.454 31.475 1.00 32.75 513 GLY A N 1
ATOM 3946 C CA . GLY A 1 513 ? -55.417 13.983 30.195 1.00 32.75 513 GLY A CA 1
ATOM 3947 C C . GLY A 1 513 ? -54.644 13.393 29.008 1.00 32.75 513 GLY A C 1
ATOM 3948 O O . GLY A 1 513 ? -53.508 13.784 28.810 1.00 32.75 513 GLY A O 1
ATOM 3949 N N . SER A 1 514 ? -55.054 12.276 28.395 1.00 49.97 514 SER A N 1
ATOM 3950 C CA . SER A 1 514 ? -56.082 12.126 27.342 1.00 49.97 514 SER A CA 1
ATOM 3951 C C . SER A 1 514 ? -55.724 12.807 26.016 1.00 49.97 514 SER A C 1
ATOM 3953 O O . SER A 1 514 ? -56.247 13.879 25.746 1.00 49.97 514 SER A O 1
ATOM 3955 N N . GLU A 1 515 ? -54.889 12.152 25.207 1.00 45.53 515 GLU A N 1
ATOM 3956 C CA . GLU A 1 515 ? -54.717 12.345 23.756 1.00 45.53 515 GLU A CA 1
ATOM 3957 C C . GLU A 1 515 ? -53.823 11.187 23.268 1.00 45.53 515 GLU A C 1
ATOM 3959 O O . GLU A 1 515 ? -52.623 11.239 23.461 1.00 45.53 515 GLU A O 1
ATOM 3964 N N . ASP A 1 516 ? -54.407 10.090 22.765 1.00 50.19 516 ASP A N 1
ATOM 3965 C CA . ASP A 1 516 ? -53.665 8.919 22.248 1.00 50.19 516 ASP A CA 1
ATOM 3966 C C . ASP A 1 516 ? -54.546 8.147 21.249 1.00 50.19 516 ASP A C 1
ATOM 3968 O O . ASP A 1 516 ? -55.117 7.097 21.571 1.00 50.19 516 ASP A O 1
ATOM 3972 N N . GLU A 1 517 ? -54.687 8.664 20.028 1.00 49.16 517 GLU A N 1
ATOM 3973 C CA . GLU A 1 517 ? -55.217 7.860 18.913 1.00 49.16 517 GLU A CA 1
ATOM 3974 C C . GLU A 1 517 ? -54.526 8.108 17.559 1.00 49.16 517 GLU A C 1
ATOM 3976 O O . GLU A 1 517 ? -54.580 7.214 16.720 1.00 49.16 517 GLU A O 1
ATOM 3981 N N . GLU A 1 518 ? -53.780 9.207 17.364 1.00 47.59 518 GLU A N 1
ATOM 3982 C CA . GLU A 1 518 ? -52.940 9.402 16.160 1.00 47.59 518 GLU A CA 1
ATOM 3983 C C . GLU A 1 518 ? -51.546 8.746 16.269 1.00 47.59 518 GLU A C 1
ATOM 3985 O O . GLU A 1 518 ? -51.033 8.242 15.271 1.00 47.59 518 GLU A O 1
ATOM 3990 N N . ASP A 1 519 ? -50.990 8.589 17.476 1.00 47.28 519 ASP A N 1
ATOM 3991 C CA . ASP A 1 519 ? -49.646 8.005 17.666 1.00 47.28 519 ASP A CA 1
ATOM 3992 C C . ASP A 1 519 ? -49.599 6.473 17.467 1.00 47.28 519 ASP A C 1
ATOM 3994 O O . ASP A 1 519 ? -48.540 5.883 17.258 1.00 47.28 519 ASP A O 1
ATOM 3998 N N . ARG A 1 520 ? -50.754 5.791 17.444 1.00 47.62 520 ARG A N 1
ATOM 3999 C CA . ARG A 1 520 ? -50.812 4.331 17.217 1.00 47.62 520 ARG A CA 1
ATOM 4000 C C . ARG A 1 520 ? -50.652 3.913 15.755 1.00 47.62 520 ARG A C 1
ATOM 4002 O O . ARG A 1 520 ? -50.461 2.719 15.497 1.00 47.62 520 ARG A O 1
ATOM 4009 N N . GLU A 1 521 ? -50.770 4.839 14.806 1.00 50.94 521 GLU A N 1
ATOM 4010 C CA . GLU A 1 521 ? -50.648 4.526 13.377 1.00 50.94 521 GLU A CA 1
ATOM 4011 C C . GLU A 1 521 ? -49.210 4.737 12.863 1.00 50.94 521 GLU A C 1
ATOM 4013 O O . GLU A 1 521 ? -48.742 3.932 12.054 1.00 50.94 521 GLU A O 1
ATOM 4018 N N . GLU A 1 522 ? -48.452 5.687 13.433 1.00 52.59 522 GLU A N 1
ATOM 4019 C CA . GLU A 1 522 ? -47.006 5.837 13.174 1.00 52.59 522 GLU A CA 1
ATOM 4020 C C . GLU A 1 522 ? -46.178 4.691 13.783 1.00 52.59 522 GLU A C 1
ATOM 4022 O O . GLU A 1 522 ? -45.323 4.124 13.094 1.00 52.59 522 GLU A O 1
ATOM 4027 N N . ASP A 1 523 ? -46.513 4.233 14.995 1.00 49.28 523 ASP A N 1
ATOM 4028 C CA . ASP A 1 523 ? -45.831 3.097 15.635 1.00 49.28 523 ASP A CA 1
ATOM 4029 C C . ASP A 1 523 ? -45.973 1.789 14.829 1.00 49.28 523 ASP A C 1
ATOM 4031 O O . ASP A 1 523 ? -45.068 0.950 14.800 1.00 49.28 523 ASP A O 1
ATOM 4035 N N . ARG A 1 524 ? -47.083 1.613 14.097 1.00 51.19 524 ARG A N 1
ATOM 4036 C CA . ARG A 1 524 ? -47.318 0.428 13.249 1.00 51.19 524 ARG A CA 1
ATOM 4037 C C . ARG A 1 524 ? -46.547 0.461 11.930 1.00 51.19 524 ARG A C 1
ATOM 4039 O O . ARG A 1 524 ? -46.172 -0.601 11.419 1.00 51.19 524 ARG A O 1
ATOM 4046 N N . GLU A 1 525 ? -46.299 1.642 11.365 1.00 52.75 525 GLU A N 1
ATOM 4047 C CA . GLU A 1 525 ? -45.419 1.788 10.200 1.00 52.75 525 GLU A CA 1
ATOM 4048 C C . GLU A 1 525 ? -43.936 1.661 10.582 1.00 52.75 525 GLU A C 1
ATOM 4050 O O . GLU A 1 525 ? -43.138 1.136 9.793 1.00 52.75 525 GLU A O 1
ATOM 4055 N N . GLU A 1 526 ? -43.562 2.062 11.799 1.00 50.28 526 GLU A N 1
ATOM 4056 C CA . GLU A 1 526 ? -42.203 1.911 12.320 1.00 50.28 526 GLU A CA 1
ATOM 4057 C C . GLU A 1 526 ? -41.893 0.456 12.731 1.00 50.28 526 GLU A C 1
ATOM 4059 O O . GLU A 1 526 ? -40.826 -0.072 12.397 1.00 50.28 526 GLU A O 1
ATOM 4064 N N . GLU A 1 527 ? -42.865 -0.270 13.293 1.00 43.06 527 GLU A N 1
ATOM 4065 C CA . GLU A 1 527 ? -42.740 -1.701 13.612 1.00 43.06 527 GLU A CA 1
ATOM 4066 C C . GLU A 1 527 ? -42.611 -2.580 12.345 1.00 43.06 527 GLU A C 1
ATOM 4068 O O . GLU A 1 527 ? -41.836 -3.542 12.317 1.00 43.06 527 GLU A O 1
ATOM 4073 N N . MET A 1 528 ? -43.256 -2.207 11.228 1.00 46.84 528 MET A N 1
ATOM 4074 C CA . MET A 1 528 ? -43.055 -2.871 9.926 1.00 46.84 528 MET A CA 1
ATOM 4075 C C . MET A 1 528 ? -41.687 -2.581 9.287 1.00 46.84 528 MET A C 1
ATOM 4077 O O . MET A 1 528 ? -41.200 -3.391 8.491 1.00 46.84 528 MET A O 1
ATOM 4081 N N . ARG A 1 529 ? -41.037 -1.458 9.626 1.00 47.94 529 ARG A N 1
ATOM 4082 C CA . ARG A 1 529 ? -39.662 -1.146 9.185 1.00 47.94 529 ARG A CA 1
ATOM 4083 C C . ARG A 1 529 ? -38.597 -1.880 10.000 1.00 47.94 529 ARG A C 1
ATOM 4085 O O . ARG A 1 529 ? -37.496 -2.090 9.487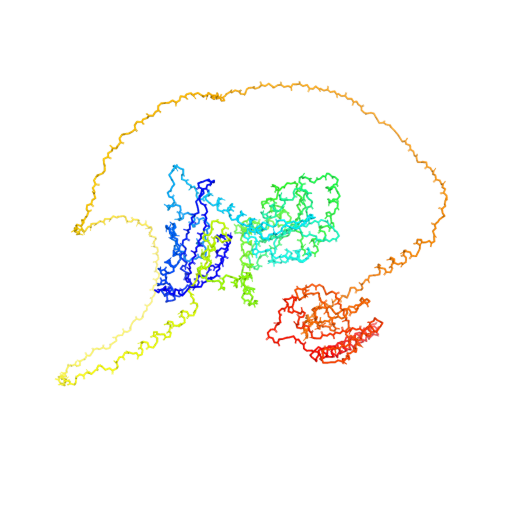 1.00 47.94 529 ARG A O 1
ATOM 4092 N N . LEU A 1 530 ? -38.933 -2.303 11.218 1.00 38.56 530 LEU A N 1
ATOM 4093 C CA . LEU A 1 530 ? -38.054 -3.034 12.136 1.00 38.56 530 LEU A CA 1
ATOM 4094 C C . LEU A 1 530 ? -38.153 -4.563 12.016 1.00 38.56 530 LEU A C 1
ATOM 4096 O O . LEU A 1 530 ? -37.387 -5.276 12.668 1.00 38.56 530 LEU A O 1
ATOM 4100 N N . ALA A 1 531 ? -39.012 -5.088 11.135 1.00 35.62 531 ALA A N 1
ATOM 4101 C CA . ALA A 1 531 ? -38.991 -6.507 10.799 1.00 35.62 531 ALA A CA 1
ATOM 4102 C C . ALA A 1 531 ? -37.598 -6.887 10.244 1.00 35.62 531 ALA A C 1
ATOM 4104 O O . ALA A 1 531 ? -37.146 -6.305 9.248 1.00 35.62 531 ALA A O 1
ATOM 4105 N N . PRO A 1 532 ? -36.885 -7.850 10.857 1.00 32.59 532 PRO A N 1
ATOM 4106 C CA . PRO A 1 532 ? -35.530 -8.183 10.456 1.00 32.59 532 PRO A CA 1
ATOM 4107 C C . PRO A 1 532 ? -35.547 -8.687 9.016 1.00 32.59 532 PRO A C 1
ATOM 4109 O O . PRO A 1 532 ? -36.107 -9.744 8.715 1.00 32.59 532 PRO A O 1
ATOM 4112 N N . LYS A 1 533 ? -34.904 -7.934 8.114 1.00 35.97 533 LYS A N 1
ATOM 4113 C CA . LYS A 1 533 ? -34.533 -8.431 6.786 1.00 35.97 533 LYS A CA 1
ATOM 4114 C C . LYS A 1 533 ? -33.802 -9.744 7.020 1.00 35.97 533 LYS A C 1
ATOM 4116 O O . LYS A 1 533 ? -32.739 -9.750 7.635 1.00 35.97 533 LYS A O 1
ATOM 4121 N N . SER A 1 534 ? -34.410 -10.848 6.595 1.00 32.56 534 SER A N 1
ATOM 4122 C CA . SER A 1 534 ? -33.880 -12.191 6.776 1.00 32.56 534 SER A CA 1
ATOM 4123 C C . SER A 1 534 ? -32.505 -12.274 6.117 1.00 32.56 534 SER A C 1
ATOM 4125 O O . SER A 1 534 ? -32.390 -12.476 4.907 1.00 32.56 534 SER A O 1
ATOM 4127 N N . SER A 1 535 ? -31.458 -12.068 6.910 1.00 36.09 535 SER A N 1
ATOM 4128 C CA . SER A 1 535 ? -30.080 -12.299 6.514 1.00 36.09 535 SER A CA 1
ATOM 4129 C C . SER A 1 535 ? -29.956 -13.779 6.188 1.00 36.09 535 SER A C 1
ATOM 4131 O O . SER A 1 535 ? -29.955 -14.626 7.082 1.00 36.09 535 SER A O 1
ATOM 4133 N N . LEU A 1 536 ? -29.924 -14.081 4.889 1.00 38.06 536 LEU A N 1
ATOM 4134 C CA . LEU A 1 536 ? -29.598 -15.391 4.341 1.00 38.06 536 LEU A CA 1
ATOM 4135 C C . LEU A 1 536 ? -28.316 -15.884 5.020 1.00 38.06 536 LEU A C 1
ATOM 4137 O O . LEU A 1 536 ? -27.222 -15.402 4.730 1.00 38.06 536 LEU A O 1
ATOM 4141 N N . LYS A 1 537 ? -28.459 -16.832 5.952 1.00 34.66 537 LYS A N 1
ATOM 4142 C CA . LYS A 1 537 ? -27.337 -17.604 6.483 1.00 34.66 537 LYS A CA 1
ATOM 4143 C C . LYS A 1 537 ? -26.796 -18.436 5.325 1.00 34.66 537 LYS A C 1
ATOM 4145 O O . LYS A 1 537 ? -27.356 -19.477 4.992 1.00 34.66 537 LYS A O 1
ATOM 4150 N N . LEU A 1 538 ? -25.752 -17.932 4.673 1.00 36.53 538 LEU A N 1
ATOM 4151 C CA . LEU A 1 538 ? -24.962 -18.700 3.719 1.00 36.53 538 LEU A CA 1
ATOM 4152 C C . LEU A 1 538 ? -24.413 -19.923 4.462 1.00 36.53 538 LEU A C 1
ATOM 4154 O O . LEU A 1 538 ? -23.741 -19.782 5.485 1.00 36.53 538 LEU A O 1
ATOM 4158 N N . LEU A 1 539 ? -24.767 -21.116 3.983 1.00 36.09 539 LEU A N 1
ATOM 4159 C CA . LEU A 1 539 ? -24.206 -22.371 4.475 1.00 36.09 539 LEU A CA 1
ATOM 4160 C C . LEU A 1 539 ? -22.676 -22.336 4.307 1.00 36.09 539 LEU A C 1
ATOM 4162 O O . LEU A 1 539 ? -22.195 -21.815 3.296 1.00 36.09 539 LEU A O 1
ATOM 4166 N N . PRO A 1 540 ? -21.910 -22.858 5.277 1.00 36.84 540 PRO A N 1
ATOM 4167 C CA . PRO A 1 540 ? -20.462 -22.826 5.205 1.00 36.84 540 PRO A CA 1
ATOM 4168 C C . PRO A 1 540 ? -19.976 -23.800 4.123 1.00 36.84 540 PRO A C 1
ATOM 4170 O O . PRO A 1 540 ? -20.444 -24.934 4.046 1.00 36.84 540 PRO A O 1
ATOM 4173 N N . ASP A 1 541 ? -19.015 -23.335 3.326 1.00 39.34 541 ASP A N 1
ATOM 4174 C CA . ASP A 1 541 ? -18.140 -24.138 2.456 1.00 39.34 541 ASP A CA 1
ATOM 4175 C C . ASP A 1 541 ? -18.653 -24.555 1.061 1.00 39.34 541 ASP A C 1
ATOM 4177 O O . ASP A 1 541 ? -18.276 -25.591 0.518 1.00 39.34 541 ASP A O 1
ATOM 4181 N N . VAL A 1 542 ? -19.474 -23.718 0.417 1.00 48.00 542 VAL A N 1
ATOM 4182 C CA . VAL A 1 542 ? -19.723 -23.839 -1.031 1.00 48.00 542 VAL A CA 1
ATOM 4183 C C . VAL A 1 542 ? -18.868 -22.809 -1.760 1.00 48.00 542 VAL A C 1
ATOM 4185 O O . VAL A 1 542 ? -18.998 -21.608 -1.514 1.00 48.00 542 VAL A O 1
ATOM 4188 N N . SER A 1 543 ? -17.994 -23.274 -2.660 1.00 53.56 543 SER A N 1
ATOM 4189 C CA . SER A 1 543 ? -17.196 -22.413 -3.538 1.00 53.56 543 SER A CA 1
ATOM 4190 C C . SER A 1 543 ? -18.081 -21.326 -4.161 1.00 53.56 543 SER A C 1
ATOM 4192 O O . SER A 1 543 ? -19.196 -21.646 -4.590 1.00 53.56 543 SER A O 1
ATOM 4194 N N . PRO A 1 544 ? -17.616 -20.067 -4.240 1.00 62.22 544 PRO A N 1
ATOM 4195 C CA . PRO A 1 544 ? -18.425 -18.966 -4.740 1.00 62.22 544 PRO A CA 1
ATOM 4196 C C . PRO A 1 544 ? -19.046 -19.338 -6.097 1.00 62.22 544 PRO A C 1
ATOM 4198 O O . PRO A 1 544 ? -18.301 -19.780 -6.972 1.00 62.22 544 PRO A O 1
ATOM 4201 N N . PRO A 1 545 ? -20.367 -19.175 -6.307 1.00 75.12 545 PRO A N 1
ATOM 4202 C CA . PRO A 1 545 ? -21.021 -19.622 -7.537 1.00 75.12 545 PRO A CA 1
ATOM 4203 C C . PRO A 1 545 ? -20.314 -19.042 -8.765 1.00 75.12 545 PRO A C 1
ATOM 4205 O O . PRO A 1 545 ? -19.877 -17.892 -8.735 1.00 75.12 545 PRO A O 1
ATOM 4208 N N . GLU A 1 546 ? -20.146 -19.828 -9.822 1.00 87.31 546 GLU A N 1
ATOM 4209 C CA . GLU A 1 546 ? -19.410 -19.401 -11.015 1.00 87.31 546 GLU A CA 1
ATOM 4210 C C . GLU A 1 546 ? -20.110 -18.204 -11.688 1.00 87.31 546 GLU A C 1
ATOM 4212 O O . GLU A 1 546 ? -21.340 -18.155 -11.779 1.00 87.31 546 GLU A O 1
ATOM 4217 N N . LEU A 1 547 ? -19.337 -17.198 -12.111 1.00 88.50 547 LEU A N 1
ATOM 4218 C CA . LEU A 1 547 ? -19.868 -16.021 -12.801 1.00 88.50 547 LEU A CA 1
ATOM 4219 C C . LEU A 1 547 ? -20.273 -16.416 -14.224 1.00 88.50 547 LEU A C 1
ATOM 4221 O O . LEU A 1 547 ? -19.420 -16.798 -15.019 1.00 88.50 547 LEU A O 1
ATOM 4225 N N . ARG A 1 548 ? -21.559 -16.286 -14.562 1.00 92.44 548 ARG A N 1
ATOM 4226 C CA . ARG A 1 548 ? -22.062 -16.706 -15.876 1.00 92.44 548 ARG A CA 1
ATOM 4227 C C . ARG A 1 548 ? -21.866 -15.656 -16.956 1.00 92.44 548 ARG A C 1
ATOM 4229 O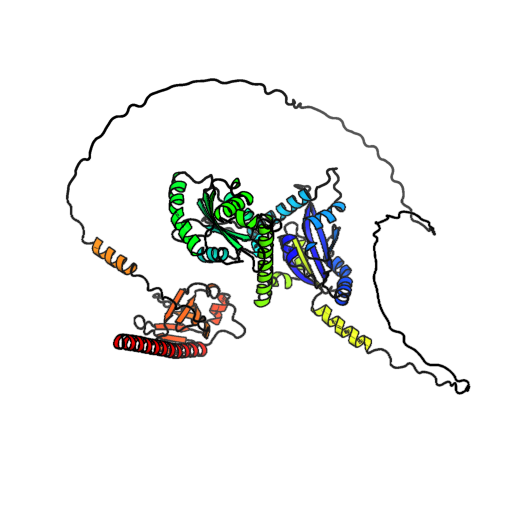 O . ARG A 1 548 ? -21.397 -15.954 -18.047 1.00 92.44 548 ARG A O 1
ATOM 4236 N N . LEU A 1 549 ? -22.288 -14.434 -16.662 1.00 96.06 549 LEU A N 1
ATOM 4237 C CA . LEU A 1 549 ? -22.191 -13.315 -17.585 1.00 96.06 549 LEU A CA 1
ATOM 4238 C C . LEU A 1 549 ? -22.111 -12.025 -16.782 1.00 96.06 549 LEU A C 1
ATOM 4240 O O . LEU A 1 549 ? -22.797 -11.871 -15.767 1.00 96.06 549 LEU A O 1
ATOM 4244 N N . SER A 1 550 ? -21.278 -11.101 -17.241 1.00 95.88 550 SER A N 1
ATOM 4245 C CA . SER A 1 550 ? -21.213 -9.752 -16.697 1.00 95.88 550 SER A CA 1
ATOM 4246 C C . SER A 1 550 ? -21.042 -8.735 -17.809 1.00 95.88 550 SER A C 1
ATOM 4248 O O . SER A 1 550 ? -20.471 -9.040 -18.856 1.00 95.88 550 SER A O 1
ATOM 4250 N N . GLY A 1 551 ? -21.557 -7.534 -17.586 1.00 96.38 551 GLY A N 1
ATOM 4251 C CA . GLY A 1 551 ? -21.436 -6.454 -18.549 1.00 96.38 551 GLY A CA 1
ATOM 4252 C C . GLY A 1 551 ? -22.414 -5.313 -18.292 1.00 96.38 551 GLY A C 1
ATOM 4253 O O . GLY A 1 551 ? -23.270 -5.403 -17.407 1.00 96.38 551 GLY A O 1
ATOM 4254 N N . PRO A 1 552 ? -22.294 -4.225 -19.059 1.00 97.25 552 PRO A N 1
ATOM 4255 C CA . PRO A 1 552 ? -23.219 -3.112 -19.004 1.00 97.25 552 PRO A CA 1
ATOM 4256 C C . PRO A 1 552 ? -24.565 -3.477 -19.632 1.00 97.25 552 PRO A C 1
ATOM 4258 O O . PRO A 1 552 ? -24.627 -4.199 -20.624 1.00 97.25 552 PRO A O 1
ATOM 4261 N N . LEU A 1 553 ? -25.635 -2.925 -19.065 1.00 97.94 553 LEU A N 1
ATOM 4262 C CA . LEU A 1 553 ? -26.962 -2.857 -19.673 1.00 97.94 553 LEU A CA 1
ATOM 4263 C C . LEU A 1 553 ? -27.608 -1.522 -19.304 1.00 97.94 553 LEU A C 1
ATOM 4265 O O . LEU A 1 553 ? -27.350 -0.947 -18.240 1.00 97.94 553 LEU A O 1
ATOM 4269 N N . LEU A 1 554 ? -28.501 -1.050 -20.161 1.00 98.06 554 LEU A N 1
ATOM 4270 C CA . LEU A 1 554 ? -29.412 0.038 -19.843 1.00 98.06 554 LEU A CA 1
ATOM 4271 C C . LEU A 1 554 ? -30.656 -0.537 -19.160 1.00 98.06 554 LEU A C 1
ATOM 4273 O O . LEU A 1 554 ? -31.339 -1.399 -19.704 1.00 98.06 554 LEU A O 1
ATOM 4277 N N . LYS A 1 555 ? -30.958 -0.053 -17.956 1.00 97.75 555 LYS A N 1
ATOM 4278 C CA . LYS A 1 555 ? -32.107 -0.470 -17.146 1.00 97.75 555 LYS A CA 1
ATOM 4279 C C . LYS A 1 555 ? -33.134 0.641 -17.069 1.00 97.75 555 LYS A C 1
ATOM 4281 O O . LYS A 1 555 ? -32.806 1.739 -16.623 1.00 97.75 555 LYS A O 1
ATOM 4286 N N . GLN A 1 556 ? -34.388 0.348 -17.394 1.00 97.31 556 GLN A N 1
ATOM 4287 C CA . GLN A 1 556 ? -35.463 1.313 -17.187 1.00 97.31 556 GLN A CA 1
ATOM 4288 C C . GLN A 1 556 ? -35.644 1.609 -15.690 1.00 97.31 556 GLN A C 1
ATOM 4290 O O . GLN A 1 556 ? -35.769 0.705 -14.852 1.00 97.31 556 GLN A O 1
ATOM 4295 N N . SER A 1 557 ? -35.593 2.891 -15.333 1.00 91.12 557 SER A N 1
ATOM 4296 C CA . SER A 1 557 ? -35.863 3.350 -13.974 1.00 91.12 557 SER A CA 1
ATOM 4297 C C . SER A 1 557 ? -37.342 3.163 -13.635 1.00 91.12 557 SER A C 1
ATOM 4299 O O . SER A 1 557 ? -38.211 3.270 -14.495 1.00 91.12 557 SER A O 1
ATOM 4301 N N . SER A 1 558 ? -37.632 2.888 -12.364 1.00 83.56 558 SER A N 1
ATOM 4302 C CA . SER A 1 558 ? -39.007 2.808 -11.854 1.00 83.56 558 SER A CA 1
ATOM 4303 C C . SER A 1 558 ? -39.628 4.181 -11.580 1.00 83.56 558 SER A C 1
ATOM 4305 O O . SER A 1 558 ? -40.740 4.248 -11.071 1.00 83.56 558 SER A O 1
ATOM 4307 N N . ALA A 1 559 ? -38.903 5.269 -11.855 1.00 84.19 559 ALA A N 1
ATOM 4308 C CA . ALA A 1 559 ? -39.435 6.619 -11.742 1.00 84.19 559 ALA A CA 1
ATOM 4309 C C . ALA A 1 559 ? -40.448 6.877 -12.867 1.00 84.19 559 ALA A C 1
ATOM 4311 O O . ALA A 1 559 ? -40.318 6.319 -13.956 1.00 84.19 559 ALA A O 1
ATOM 4312 N N . TRP A 1 560 ? -41.413 7.767 -12.617 1.00 73.38 560 TRP A N 1
ATOM 4313 C CA . TRP A 1 560 ? -42.507 8.122 -13.536 1.00 73.38 560 TRP A CA 1
ATOM 4314 C C . TRP A 1 560 ? -42.052 8.396 -14.984 1.00 73.38 560 TRP A C 1
ATOM 4316 O O . TRP A 1 560 ? -42.777 8.107 -15.930 1.00 73.38 560 TRP A O 1
ATOM 4326 N N . HIS A 1 561 ? -40.834 8.908 -15.180 1.00 77.44 561 HIS A N 1
ATOM 4327 C CA . HIS A 1 561 ? -40.306 9.260 -16.501 1.00 77.44 561 HIS A CA 1
ATOM 4328 C C . HIS A 1 561 ? -39.682 8.095 -17.288 1.00 77.44 561 HIS A C 1
ATOM 4330 O O . HIS A 1 561 ? -39.297 8.293 -18.437 1.00 77.44 561 HIS A O 1
ATOM 4336 N N . GLY A 1 562 ? -39.551 6.894 -16.706 1.00 86.75 562 GLY A N 1
ATOM 4337 C CA . GLY A 1 562 ? -39.132 5.688 -17.431 1.00 86.75 562 GLY A CA 1
ATOM 4338 C C . GLY A 1 562 ? -37.771 5.788 -18.130 1.00 86.75 562 GLY A C 1
ATOM 4339 O O . GLY A 1 562 ? -37.557 5.110 -19.133 1.00 86.75 562 GLY A O 1
ATOM 4340 N N . LEU A 1 563 ? -36.857 6.628 -17.630 1.00 94.38 563 LEU A N 1
ATOM 4341 C CA . LEU A 1 563 ? -35.537 6.832 -18.232 1.00 94.38 563 LEU A CA 1
ATOM 4342 C C . LEU A 1 563 ? -34.678 5.568 -18.121 1.00 94.38 563 LEU A C 1
ATOM 4344 O O . LEU A 1 563 ? -34.681 4.905 -17.078 1.00 94.38 563 LEU A O 1
ATOM 4348 N N . LEU A 1 564 ? -33.926 5.263 -19.179 1.00 96.38 564 LEU A N 1
ATOM 4349 C CA . LEU A 1 564 ? -32.925 4.199 -19.196 1.00 96.38 564 LEU A CA 1
ATOM 4350 C C . LEU A 1 564 ? -31.659 4.663 -18.464 1.00 96.38 564 LEU A C 1
ATOM 4352 O O . LEU A 1 564 ? -31.114 5.722 -18.754 1.00 96.38 564 LEU A O 1
ATOM 4356 N N . GLN A 1 565 ? -31.191 3.861 -17.512 1.00 96.94 565 GLN A N 1
ATOM 4357 C CA . GLN A 1 565 ? -29.988 4.122 -16.728 1.00 96.94 565 GLN A CA 1
ATOM 4358 C C . GLN A 1 565 ? -28.938 3.059 -17.013 1.00 96.94 565 GLN A C 1
ATOM 4360 O O . GLN A 1 565 ? -29.219 1.866 -16.889 1.00 96.94 565 GLN A O 1
ATOM 4365 N N . LEU A 1 566 ? -27.718 3.485 -17.328 1.00 97.62 566 LEU A N 1
ATOM 4366 C CA . LEU A 1 566 ? -26.586 2.578 -17.468 1.00 97.62 566 LEU A CA 1
ATOM 4367 C C . LEU A 1 566 ? -26.234 1.964 -16.108 1.00 97.62 566 LEU A C 1
ATOM 4369 O O . LEU A 1 566 ? -26.055 2.675 -15.117 1.00 97.62 566 LEU A O 1
ATOM 4373 N N . ARG A 1 567 ? -26.162 0.634 -16.059 1.00 97.69 567 ARG A N 1
ATOM 4374 C CA . ARG A 1 567 ? -25.775 -0.140 -14.876 1.00 97.69 567 ARG A CA 1
ATOM 4375 C C . ARG A 1 567 ? -24.849 -1.274 -15.288 1.00 97.69 567 ARG A C 1
ATOM 4377 O O . ARG A 1 567 ? -24.933 -1.779 -16.406 1.00 97.69 567 ARG A O 1
ATOM 4384 N N . TRP A 1 568 ? -23.985 -1.685 -14.370 1.00 97.12 568 TRP A N 1
ATOM 4385 C CA . TRP A 1 568 ? -23.202 -2.905 -14.532 1.00 97.12 568 TRP A CA 1
ATOM 4386 C C . TRP A 1 568 ? -23.986 -4.079 -13.961 1.00 97.12 568 TRP A C 1
ATOM 4388 O O . TRP A 1 568 ? -24.449 -3.981 -12.829 1.00 97.12 568 TRP A O 1
ATOM 4398 N N . PHE A 1 569 ? -24.141 -5.163 -14.714 1.00 97.56 5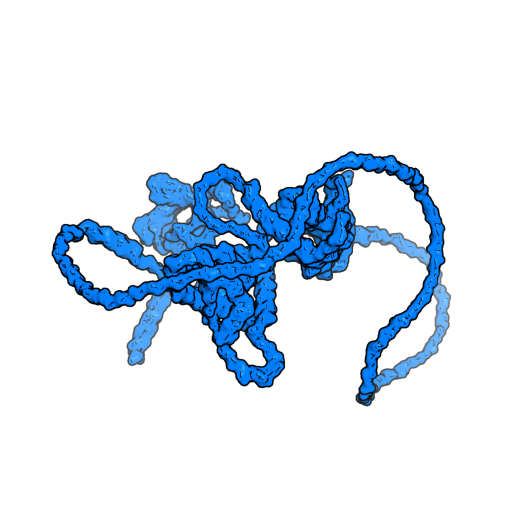69 PHE A N 1
ATOM 4399 C CA . PHE A 1 569 ? -24.901 -6.342 -14.308 1.00 97.56 569 PHE A CA 1
ATOM 4400 C C . PHE A 1 569 ? -24.021 -7.584 -14.202 1.00 97.56 569 PHE A C 1
ATOM 4402 O O . PHE A 1 569 ? -23.043 -7.735 -14.935 1.00 97.56 569 PHE A O 1
ATOM 4409 N N . GLN A 1 570 ? -24.412 -8.500 -13.315 1.00 97.25 570 GLN A N 1
ATOM 4410 C CA . GLN A 1 570 ? -23.853 -9.847 -13.212 1.00 97.25 570 GLN A CA 1
ATOM 4411 C C . GLN A 1 570 ? -24.953 -10.888 -13.003 1.00 97.25 570 GLN A C 1
ATOM 4413 O O . GLN A 1 570 ? -25.868 -10.678 -12.205 1.00 97.25 570 GLN A O 1
ATOM 4418 N N . ILE A 1 571 ? -24.828 -12.024 -13.689 1.00 97.19 571 ILE A N 1
ATOM 4419 C CA . ILE A 1 571 ? -25.641 -13.225 -13.464 1.00 97.19 571 ILE A CA 1
ATOM 4420 C C . ILE A 1 571 ? -24.797 -14.219 -12.679 1.00 97.19 571 ILE A C 1
ATOM 4422 O O . ILE A 1 571 ? -23.759 -14.679 -13.167 1.00 97.19 571 ILE A O 1
ATOM 4426 N N . ARG A 1 572 ? -25.232 -14.525 -11.454 1.00 94.88 572 ARG A N 1
ATOM 4427 C CA . ARG A 1 572 ? -24.496 -15.407 -10.550 1.00 94.88 572 ARG A CA 1
ATOM 4428 C C . ARG A 1 572 ? -25.409 -16.003 -9.481 1.00 94.88 572 ARG A C 1
ATOM 4430 O O . ARG A 1 572 ? -26.142 -15.275 -8.816 1.00 94.88 572 ARG A O 1
ATOM 4437 N N . GLY A 1 573 ? -25.307 -17.314 -9.266 1.00 92.06 573 GLY A N 1
ATOM 4438 C CA . GLY A 1 573 ? -25.909 -17.996 -8.117 1.00 92.06 573 GLY A CA 1
ATOM 4439 C C . GLY A 1 573 ? -27.437 -17.930 -8.075 1.00 92.06 573 GLY A C 1
ATOM 4440 O O . GLY A 1 573 ? -28.007 -17.872 -6.993 1.00 92.06 573 GLY A O 1
ATOM 4441 N N . GLY A 1 574 ? -28.106 -17.900 -9.229 1.00 94.69 574 GLY A N 1
ATOM 4442 C CA . GLY A 1 574 ? -29.562 -17.741 -9.308 1.00 94.69 574 GLY A CA 1
ATOM 4443 C C . GLY A 1 574 ? -30.066 -16.305 -9.156 1.00 94.69 574 GLY A C 1
ATOM 4444 O O . GLY A 1 574 ? -31.276 -16.101 -9.058 1.00 94.69 574 GLY A O 1
ATOM 4445 N N . HIS A 1 575 ? -29.178 -15.308 -9.164 1.00 95.88 575 HIS A N 1
ATOM 4446 C CA . HIS A 1 575 ? -29.539 -13.896 -9.064 1.00 95.88 575 HIS A CA 1
ATOM 4447 C C . HIS A 1 575 ? -29.022 -13.075 -10.251 1.00 95.88 575 HIS A C 1
ATOM 4449 O O . HIS A 1 575 ? -27.953 -13.344 -10.804 1.00 95.88 575 HIS A O 1
ATOM 4455 N N . LEU A 1 576 ? -29.777 -12.029 -10.598 1.00 97.06 576 LEU A N 1
ATOM 4456 C CA . LEU A 1 576 ? -29.313 -10.906 -11.410 1.00 97.06 576 LEU A CA 1
ATOM 4457 C C . LEU A 1 576 ? -28.998 -9.735 -10.480 1.00 97.06 576 LEU A C 1
ATOM 4459 O O . LEU A 1 576 ? -29.893 -9.180 -9.841 1.00 97.06 576 LEU A O 1
ATOM 4463 N N . LEU A 1 577 ? -27.720 -9.384 -10.400 1.00 97.06 577 LEU A N 1
ATOM 4464 C CA . LEU A 1 577 ? -27.181 -8.328 -9.547 1.00 97.06 577 LEU A CA 1
ATOM 4465 C C . LEU A 1 577 ? -26.813 -7.120 -10.405 1.00 97.06 577 LEU A C 1
ATOM 4467 O O . LEU A 1 577 ? -26.365 -7.301 -11.539 1.00 97.06 577 LEU A O 1
ATOM 4471 N N . TRP A 1 578 ? -26.968 -5.901 -9.882 1.00 97.81 578 TRP A N 1
ATOM 4472 C CA . TRP A 1 578 ? -26.501 -4.706 -10.585 1.00 97.81 578 TRP A CA 1
ATOM 4473 C C . TRP A 1 578 ? -25.899 -3.629 -9.686 1.00 97.81 578 TRP A C 1
ATOM 4475 O O . TRP A 1 578 ? -26.301 -3.448 -8.537 1.00 97.81 578 TRP A O 1
ATOM 4485 N N . TRP A 1 579 ? -24.980 -2.856 -10.264 1.00 97.25 579 TRP A N 1
ATOM 4486 C CA . TRP A 1 579 ? -24.254 -1.750 -9.640 1.00 97.25 579 TRP A CA 1
ATOM 4487 C C . TRP A 1 579 ? -24.338 -0.486 -10.488 1.00 97.25 579 TRP A C 1
ATOM 4489 O O . TRP A 1 579 ? -24.676 -0.522 -11.676 1.00 97.25 579 TRP A O 1
ATOM 4499 N N . GLN A 1 580 ? -24.009 0.651 -9.876 1.00 95.69 580 GLN A N 1
ATOM 4500 C CA . GLN A 1 580 ? -23.938 1.917 -10.599 1.00 95.69 580 GLN A CA 1
ATOM 4501 C C . GLN A 1 580 ? -22.777 1.954 -11.595 1.00 95.69 580 GLN A C 1
ATOM 4503 O O . GLN A 1 580 ? -22.951 2.493 -12.681 1.00 95.69 580 GLN A O 1
ATOM 4508 N N . THR A 1 581 ? -21.634 1.358 -11.245 1.00 93.38 581 THR A N 1
ATOM 4509 C CA . THR A 1 581 ? -20.410 1.329 -12.057 1.00 93.38 581 THR A CA 1
ATOM 4510 C C . THR A 1 581 ? -19.713 -0.035 -11.939 1.00 93.38 581 THR A C 1
ATOM 4512 O O . THR A 1 581 ? -19.899 -0.727 -10.933 1.00 93.38 581 THR A O 1
ATOM 4515 N N . PRO A 1 582 ? -18.889 -0.439 -12.926 1.00 93.56 582 PRO A N 1
ATOM 4516 C CA . PRO A 1 582 ? -18.124 -1.692 -12.878 1.00 93.56 582 PRO A CA 1
ATOM 4517 C C . PRO A 1 582 ? -17.106 -1.748 -11.731 1.00 93.56 582 PRO A C 1
ATOM 4519 O O . PRO A 1 582 ? -16.818 -2.821 -11.215 1.00 93.56 582 PRO A O 1
ATOM 4522 N N . THR A 1 583 ? -16.590 -0.602 -11.283 1.00 87.69 583 THR A N 1
ATOM 4523 C CA . THR A 1 583 ? -15.628 -0.511 -10.170 1.00 87.69 583 THR A CA 1
ATOM 4524 C C . THR A 1 583 ? -16.216 -0.911 -8.814 1.00 87.69 583 THR A C 1
ATOM 4526 O O . THR A 1 583 ? -15.478 -1.097 -7.852 1.00 87.69 583 THR A O 1
ATOM 4529 N N . LEU A 1 584 ? -17.543 -1.044 -8.727 1.00 87.94 584 LEU A N 1
ATOM 4530 C CA . LEU A 1 584 ? -18.259 -1.389 -7.503 1.00 87.94 584 LEU A CA 1
ATOM 4531 C C . LEU A 1 584 ? -18.665 -2.863 -7.431 1.00 87.94 584 LEU A C 1
ATOM 4533 O O . LEU A 1 584 ? -19.355 -3.224 -6.486 1.00 87.94 584 LEU A O 1
ATOM 4537 N N . VAL A 1 585 ? -18.251 -3.715 -8.375 1.00 88.31 585 VAL A N 1
ATOM 4538 C CA . VAL A 1 585 ? -18.591 -5.155 -8.384 1.00 88.31 585 VAL A CA 1
ATOM 4539 C C . VAL A 1 585 ? -18.227 -5.858 -7.071 1.00 88.31 585 VAL A C 1
ATOM 4541 O O . VAL A 1 585 ? -18.957 -6.734 -6.617 1.00 88.31 585 VAL A O 1
ATOM 4544 N N . ASP A 1 586 ? -17.149 -5.422 -6.421 1.00 85.31 586 ASP A N 1
ATOM 4545 C CA . ASP A 1 586 ? -16.697 -5.959 -5.134 1.00 85.31 586 ASP A CA 1
ATOM 4546 C C . ASP A 1 586 ? -17.426 -5.338 -3.921 1.00 85.31 586 ASP A C 1
ATOM 4548 O O . ASP A 1 586 ? -17.023 -5.537 -2.774 1.00 85.31 586 ASP A O 1
ATOM 4552 N N . CYS A 1 587 ? -18.425 -4.484 -4.147 1.00 86.81 587 CYS A N 1
ATOM 4553 C CA . CYS A 1 587 ? -19.290 -3.885 -3.128 1.00 86.81 587 CYS A CA 1
ATOM 4554 C C . CYS A 1 587 ? -20.681 -4.547 -3.162 1.00 86.81 587 CYS A C 1
ATOM 4556 O O . CYS A 1 587 ? -21.033 -5.187 -4.157 1.00 86.81 587 CYS A O 1
ATOM 4558 N N . PRO A 1 588 ? -21.523 -4.373 -2.124 1.00 94.12 588 PRO A N 1
ATOM 4559 C CA . PRO A 1 588 ? -22.911 -4.819 -2.182 1.00 94.12 588 PRO A CA 1
ATOM 4560 C C . PRO A 1 588 ? -23.639 -4.247 -3.414 1.00 94.12 588 PRO A C 1
ATOM 4562 O O . PRO A 1 588 ? -23.460 -3.066 -3.737 1.00 94.12 588 PRO A O 1
ATOM 4565 N N . PRO A 1 589 ? -24.451 -5.053 -4.123 1.00 96.12 589 PRO A N 1
ATOM 4566 C CA . PRO A 1 589 ? -25.136 -4.605 -5.327 1.00 96.12 589 PRO A CA 1
ATOM 4567 C C . PRO A 1 589 ? -26.157 -3.512 -5.008 1.00 96.12 589 PRO A C 1
ATOM 4569 O O . PRO A 1 589 ? -26.859 -3.563 -4.000 1.00 96.12 589 PRO A O 1
ATOM 4572 N N . SER A 1 590 ? -26.288 -2.539 -5.914 1.00 95.38 590 SER A N 1
ATOM 4573 C CA . SER A 1 590 ? -27.324 -1.498 -5.840 1.00 95.38 590 SER A CA 1
ATOM 4574 C C . SER A 1 590 ? -28.736 -2.082 -5.921 1.00 95.38 590 SER A C 1
ATOM 4576 O O . SER A 1 590 ? -29.702 -1.450 -5.500 1.00 95.38 590 SER A O 1
ATOM 4578 N N . GLY A 1 591 ? -28.868 -3.279 -6.484 1.00 95.62 591 GLY A N 1
ATOM 4579 C CA . GLY A 1 591 ? -30.038 -4.114 -6.301 1.00 95.62 591 GLY A CA 1
ATOM 4580 C C . GLY A 1 591 ? -29.825 -5.515 -6.853 1.00 95.62 591 GLY A C 1
ATOM 4581 O O . GLY A 1 591 ? -28.872 -5.785 -7.587 1.00 95.62 591 GLY A O 1
ATOM 4582 N N . SER A 1 592 ? -30.723 -6.410 -6.468 1.00 95.81 592 SER A N 1
ATOM 4583 C CA . SER A 1 592 ? -30.721 -7.801 -6.894 1.00 95.81 592 SER A CA 1
ATOM 4584 C C . SER A 1 592 ? -32.135 -8.261 -7.223 1.00 95.81 592 SER A C 1
ATOM 4586 O O . SER A 1 592 ? -33.123 -7.742 -6.698 1.00 95.81 592 SER A O 1
ATOM 4588 N N . VAL A 1 593 ? -32.227 -9.230 -8.127 1.00 95.31 593 VAL A N 1
ATOM 4589 C CA . VAL A 1 593 ? -33.459 -9.940 -8.474 1.00 95.31 593 VAL A CA 1
ATOM 4590 C C . VAL A 1 593 ? -33.175 -11.433 -8.432 1.00 95.31 593 VAL A C 1
ATOM 4592 O O . VAL A 1 593 ? -32.196 -11.898 -9.014 1.00 95.31 593 VAL A O 1
ATOM 4595 N N . GLU A 1 594 ? -34.023 -12.183 -7.732 1.00 95.12 594 GLU A N 1
ATOM 4596 C CA . GLU A 1 594 ? -34.007 -13.644 -7.765 1.00 95.12 594 GLU A CA 1
ATOM 4597 C C . GLU A 1 594 ? -34.569 -14.132 -9.107 1.00 95.12 594 GLU A C 1
ATOM 4599 O O . GLU A 1 594 ? -35.640 -13.707 -9.542 1.00 95.12 594 GLU A O 1
ATOM 4604 N N . LEU A 1 595 ? -33.841 -15.027 -9.775 1.00 94.62 595 LEU A N 1
ATOM 4605 C CA . LEU A 1 595 ? -34.201 -15.550 -11.098 1.00 94.62 595 LEU A CA 1
ATOM 4606 C C . LEU A 1 595 ? -35.177 -16.733 -11.021 1.00 94.62 595 LEU A C 1
ATOM 4608 O O . LEU A 1 595 ? -35.575 -17.301 -12.044 1.00 94.62 595 LEU A O 1
ATOM 4612 N N . ARG A 1 596 ? -35.583 -17.135 -9.813 1.00 90.94 596 ARG A N 1
ATOM 4613 C CA . ARG A 1 596 ? -36.568 -18.195 -9.602 1.00 90.94 596 ARG A CA 1
ATOM 4614 C C . ARG A 1 596 ? -37.894 -17.804 -10.251 1.00 90.94 596 ARG A C 1
ATOM 4616 O O . ARG A 1 596 ? -38.382 -16.704 -10.045 1.00 90.94 596 ARG A O 1
ATOM 4623 N N . GLY A 1 597 ? -38.452 -18.714 -11.057 1.00 91.81 597 GLY A N 1
ATOM 4624 C CA . GLY A 1 597 ? -39.758 -18.542 -11.718 1.00 91.81 597 GLY A CA 1
ATOM 4625 C C . GLY A 1 597 ? -39.842 -17.396 -12.736 1.00 91.81 597 GLY A C 1
ATOM 4626 O O . GLY A 1 597 ? -40.917 -17.137 -13.273 1.00 91.81 597 GLY A O 1
ATOM 4627 N N . MET A 1 598 ? -38.718 -16.748 -13.036 1.00 95.25 598 MET A N 1
ATOM 4628 C CA . MET A 1 598 ? -38.648 -15.610 -13.937 1.00 95.25 598 MET A CA 1
ATOM 4629 C C . MET A 1 598 ? -39.012 -15.978 -15.381 1.00 95.25 598 MET A C 1
ATOM 4631 O O . MET A 1 598 ? -38.728 -17.086 -15.848 1.00 95.25 598 MET A O 1
ATOM 4635 N N . LYS A 1 599 ? -39.606 -15.020 -16.100 1.00 96.25 599 LYS A N 1
ATOM 4636 C CA . LYS A 1 599 ? -39.839 -15.086 -17.549 1.00 96.25 599 LYS A CA 1
ATOM 4637 C C . LYS A 1 599 ? -39.033 -14.000 -18.254 1.00 96.25 599 LYS A C 1
ATOM 4639 O O . LYS A 1 599 ? -39.114 -12.833 -17.872 1.00 96.25 599 LYS A O 1
ATOM 4644 N N . VAL A 1 600 ? -38.289 -14.379 -19.289 1.00 97.19 600 VAL A N 1
ATOM 4645 C CA . VAL A 1 600 ? -37.601 -13.442 -20.186 1.00 97.19 600 VAL A CA 1
ATOM 4646 C C . VAL A 1 600 ? -38.369 -13.391 -21.497 1.00 97.19 600 VAL A C 1
ATOM 4648 O O . VAL A 1 600 ? -38.730 -14.428 -22.045 1.00 97.19 600 VAL A O 1
ATOM 4651 N N . GLN A 1 601 ? -38.650 -12.191 -21.995 1.00 97.25 601 GLN A N 1
ATOM 4652 C CA . GLN A 1 601 ? -39.297 -11.999 -23.288 1.00 97.25 601 GLN A CA 1
ATOM 4653 C C . GLN A 1 601 ? -38.497 -10.991 -24.105 1.00 97.25 601 GLN A C 1
ATOM 4655 O O . GLN A 1 601 ? -38.381 -9.825 -23.726 1.00 97.25 601 GLN A O 1
ATOM 4660 N N . ARG A 1 602 ? -37.967 -11.430 -25.247 1.00 97.19 602 ARG A N 1
ATOM 4661 C CA . ARG A 1 602 ? -37.325 -10.535 -26.212 1.00 97.19 602 ARG A CA 1
ATOM 4662 C C . ARG A 1 602 ? -38.363 -9.561 -26.777 1.00 97.19 602 ARG A C 1
ATOM 4664 O O . ARG A 1 602 ? -39.465 -9.979 -27.132 1.00 97.19 602 ARG A O 1
ATOM 4671 N N . LYS A 1 603 ? -38.026 -8.270 -26.823 1.00 97.50 603 LYS A N 1
ATOM 4672 C CA . LYS A 1 603 ? -38.878 -7.229 -27.420 1.00 97.50 603 LYS A CA 1
ATOM 4673 C C . LYS A 1 603 ? -38.392 -6.851 -28.813 1.00 97.50 603 LYS A C 1
ATOM 4675 O O . LYS A 1 603 ? -39.214 -6.744 -29.715 1.00 97.50 603 LYS A O 1
ATOM 4680 N N . ASP A 1 604 ? -37.082 -6.709 -28.988 1.00 96.75 604 ASP A N 1
ATOM 4681 C CA . ASP A 1 604 ? -36.448 -6.435 -30.279 1.00 96.75 604 ASP A CA 1
ATOM 4682 C C . ASP A 1 604 ? -35.010 -7.001 -30.319 1.00 96.75 604 ASP A C 1
ATOM 4684 O O . ASP A 1 604 ? -34.674 -7.938 -29.588 1.00 96.75 604 ASP A O 1
ATOM 4688 N N . THR A 1 605 ? -34.158 -6.494 -31.212 1.00 96.88 605 THR A N 1
ATOM 4689 C CA . THR A 1 605 ? -32.772 -6.952 -31.365 1.00 96.88 605 THR A CA 1
ATOM 4690 C C . THR A 1 605 ? -31.885 -6.656 -30.157 1.00 96.88 605 THR A C 1
ATOM 4692 O O . THR A 1 605 ? -30.965 -7.435 -29.919 1.00 96.88 605 THR A O 1
ATOM 4695 N N . THR A 1 606 ? -32.152 -5.588 -29.399 1.00 97.12 606 THR A N 1
ATOM 4696 C CA . THR A 1 606 ? -31.307 -5.120 -28.283 1.00 97.12 606 THR A CA 1
ATOM 4697 C C . THR A 1 606 ? -32.045 -5.107 -26.940 1.00 97.12 606 THR A C 1
ATOM 4699 O O . THR A 1 606 ? -31.416 -5.183 -25.887 1.00 97.12 606 THR A O 1
ATOM 4702 N N . LYS A 1 607 ? -33.380 -5.096 -26.949 1.00 97.94 607 LYS A N 1
ATOM 4703 C CA . LYS A 1 607 ? -34.244 -4.999 -25.773 1.00 97.94 607 LYS A CA 1
ATOM 4704 C C . LYS A 1 607 ? -34.918 -6.311 -25.428 1.00 97.94 607 LYS A C 1
ATOM 4706 O O . LYS A 1 607 ? -35.453 -7.036 -26.274 1.00 97.94 607 LYS A O 1
ATOM 4711 N N . PHE A 1 608 ? -35.010 -6.553 -24.131 1.00 98.19 608 PHE A N 1
ATOM 4712 C CA . PHE A 1 608 ? -35.762 -7.657 -23.560 1.00 98.19 608 PHE A CA 1
ATOM 4713 C C . PHE A 1 608 ? -36.386 -7.241 -22.228 1.00 98.19 608 PHE A C 1
ATOM 4715 O O . PHE A 1 608 ? -35.914 -6.337 -21.537 1.00 98.19 608 PHE A O 1
ATOM 4722 N N . THR A 1 609 ? -37.492 -7.888 -21.879 1.00 97.81 609 THR A N 1
ATOM 4723 C CA . THR A 1 609 ? -38.158 -7.705 -20.591 1.00 97.81 609 THR A CA 1
ATOM 4724 C C . THR A 1 609 ? -37.968 -8.919 -19.709 1.00 97.81 609 THR A C 1
ATOM 4726 O O . THR A 1 609 ? -38.021 -10.054 -20.182 1.00 97.81 609 THR A O 1
ATOM 4729 N N . LEU A 1 610 ? -37.808 -8.661 -18.420 1.00 97.00 610 LEU A N 1
ATOM 4730 C CA . LEU A 1 610 ? -37.646 -9.655 -17.377 1.00 97.00 610 LEU A CA 1
ATOM 4731 C C . LEU A 1 610 ? -38.785 -9.495 -16.370 1.00 97.00 610 LEU A C 1
ATOM 4733 O O . LEU A 1 610 ? -38.909 -8.444 -15.745 1.00 97.00 610 LEU A O 1
ATOM 4737 N N . THR A 1 611 ? -39.628 -10.516 -16.238 1.00 96.88 611 THR A N 1
ATOM 4738 C CA . THR A 1 611 ? -40.755 -10.535 -15.295 1.00 96.88 611 THR A CA 1
ATOM 4739 C C . THR A 1 611 ? -40.424 -11.467 -14.139 1.00 96.88 611 THR A C 1
ATOM 4741 O O . THR A 1 611 ? -40.192 -12.660 -14.355 1.00 96.88 611 THR A O 1
ATOM 4744 N N . THR A 1 612 ? -40.380 -10.928 -12.920 1.00 94.19 612 THR A N 1
ATOM 4745 C CA . THR A 1 612 ? -40.048 -11.691 -11.708 1.00 94.19 612 THR A CA 1
ATOM 4746 C C . THR A 1 612 ? -41.292 -12.360 -11.143 1.00 94.19 612 THR A C 1
ATOM 4748 O O . THR A 1 612 ? -42.327 -11.717 -11.037 1.00 94.19 612 THR A O 1
ATOM 4751 N N . SER A 1 613 ? -41.214 -13.629 -10.734 1.00 88.94 613 SER A N 1
ATOM 4752 C CA . SER A 1 613 ? -42.337 -14.259 -10.016 1.00 88.94 613 SER A CA 1
ATOM 4753 C C . SER A 1 613 ? -42.370 -13.876 -8.535 1.00 88.94 613 SER A C 1
ATOM 4755 O O . SER A 1 613 ? -43.396 -13.993 -7.875 1.00 88.94 613 SER A O 1
ATOM 4757 N N . THR A 1 614 ? -41.237 -13.427 -7.992 1.00 77.75 614 THR A N 1
ATOM 4758 C CA . THR A 1 614 ? -41.126 -12.895 -6.636 1.00 77.75 614 THR A CA 1
ATOM 4759 C C . THR A 1 614 ? -41.319 -11.373 -6.684 1.00 77.75 614 THR A C 1
ATOM 4761 O O . THR A 1 614 ? -40.588 -10.656 -7.368 1.00 77.75 614 THR A O 1
ATOM 4764 N N . GLY A 1 615 ? -42.351 -10.866 -5.998 1.00 66.75 615 GLY A N 1
ATOM 4765 C CA . GLY A 1 615 ? -42.589 -9.422 -5.838 1.00 66.75 615 GLY A CA 1
ATOM 4766 C C . GLY A 1 615 ? -43.503 -8.748 -6.874 1.00 66.75 615 GLY A C 1
ATOM 4767 O O . GLY A 1 615 ? -43.083 -7.791 -7.521 1.00 66.75 615 GLY A O 1
ATOM 4768 N N . LYS A 1 616 ? -44.776 -9.171 -6.950 1.00 86.38 616 LYS A N 1
ATOM 4769 C CA . LYS A 1 616 ? -45.865 -8.524 -7.724 1.00 86.38 616 LYS A CA 1
ATOM 4770 C C . LYS A 1 616 ? -45.663 -8.489 -9.251 1.00 86.38 616 LYS A C 1
ATOM 4772 O O . LYS A 1 616 ? -46.000 -7.489 -9.877 1.00 86.38 616 LYS A O 1
ATOM 4777 N N . ASP A 1 617 ? -45.100 -9.545 -9.842 1.00 91.56 617 ASP A N 1
ATOM 4778 C CA . ASP A 1 617 ? -44.894 -9.647 -11.299 1.00 91.56 617 ASP A CA 1
ATOM 4779 C C . ASP A 1 617 ? -44.165 -8.435 -11.900 1.00 91.56 617 ASP A C 1
ATOM 4781 O O . ASP A 1 617 ? -44.492 -7.933 -12.980 1.00 91.56 617 ASP A O 1
ATOM 4785 N N . LYS A 1 618 ? -43.164 -7.928 -11.172 1.00 94.00 618 LYS A N 1
ATOM 4786 C CA . LYS A 1 618 ? -42.441 -6.726 -11.570 1.00 94.00 618 LYS A CA 1
ATOM 4787 C C . LYS A 1 618 ? -41.723 -6.958 -12.897 1.00 94.00 618 LYS A C 1
ATOM 4789 O O . LYS A 1 618 ? -40.974 -7.923 -13.059 1.00 94.00 618 LYS A O 1
ATOM 4794 N N . VAL A 1 619 ? -41.936 -6.036 -13.834 1.00 95.94 619 VAL A N 1
ATOM 4795 C CA . VAL A 1 619 ? -41.338 -6.072 -15.171 1.00 95.94 619 VAL A CA 1
ATOM 4796 C C . VAL A 1 619 ? -40.150 -5.119 -15.229 1.00 95.94 619 VAL A C 1
ATOM 4798 O O . VAL A 1 619 ? -40.271 -3.929 -14.943 1.00 95.94 619 VAL A O 1
ATOM 4801 N N . TYR A 1 620 ? -38.996 -5.645 -15.623 1.00 96.25 620 TYR A N 1
ATOM 4802 C CA . TYR A 1 620 ? -37.774 -4.895 -15.873 1.00 96.25 620 TYR A CA 1
ATOM 4803 C C . TYR A 1 620 ? -37.533 -4.837 -17.379 1.00 96.25 620 TYR A C 1
ATOM 4805 O O . TYR A 1 620 ? -37.389 -5.880 -18.010 1.00 96.25 620 TYR A O 1
ATOM 4813 N N . LEU A 1 621 ? -37.477 -3.636 -17.954 1.00 97.50 621 LEU A N 1
ATOM 4814 C CA . LEU A 1 621 ? -37.038 -3.431 -19.334 1.00 97.50 621 LEU A CA 1
ATOM 4815 C C . LEU A 1 621 ? -35.526 -3.183 -19.350 1.00 97.50 621 LEU A C 1
ATOM 4817 O O . LEU A 1 621 ? -35.039 -2.266 -18.676 1.00 97.50 621 LEU A O 1
ATOM 4821 N N . LEU A 1 622 ? -34.807 -4.012 -20.104 1.00 98.00 622 LEU A N 1
ATOM 4822 C CA . LEU A 1 622 ? -33.355 -3.981 -20.247 1.00 98.00 622 LEU A CA 1
ATOM 4823 C C . LEU A 1 622 ? -32.985 -3.831 -21.727 1.00 98.00 622 LEU A C 1
ATOM 4825 O O . LEU A 1 622 ? -33.650 -4.407 -22.588 1.00 98.00 622 LEU A O 1
ATOM 4829 N N . ASP A 1 623 ? -31.935 -3.064 -22.009 1.00 98.12 623 ASP A N 1
ATOM 4830 C CA . ASP A 1 623 ? -31.427 -2.811 -23.360 1.00 98.12 623 ASP A CA 1
ATOM 4831 C C . ASP A 1 623 ? -29.905 -3.020 -23.410 1.00 98.12 623 ASP A C 1
ATOM 4833 O O . ASP A 1 623 ? -29.161 -2.469 -22.590 1.00 98.12 623 ASP A O 1
ATOM 4837 N N . SER A 1 624 ? -29.452 -3.857 -24.345 1.00 97.12 624 SER A N 1
ATOM 4838 C CA . SER A 1 624 ? -28.042 -4.177 -24.568 1.00 97.12 624 SER A CA 1
ATOM 4839 C C . SER A 1 624 ? -27.328 -3.182 -25.480 1.00 97.12 624 SER A C 1
ATOM 4841 O O . SER A 1 624 ? -26.110 -3.275 -25.616 1.00 97.12 624 SER A O 1
ATOM 4843 N N . ASP A 1 625 ? -28.037 -2.240 -26.114 1.00 96.62 625 ASP A N 1
ATOM 4844 C CA . ASP A 1 625 ? -27.407 -1.159 -26.882 1.00 96.62 625 ASP A CA 1
ATOM 4845 C C . ASP A 1 625 ? -26.862 -0.062 -25.958 1.00 96.62 625 ASP A C 1
ATOM 4847 O O . ASP A 1 625 ? -27.326 1.075 -25.893 1.00 96.62 625 ASP A O 1
ATOM 4851 N N . CYS A 1 626 ? -25.870 -0.440 -25.159 1.00 95.56 626 CYS A N 1
ATOM 4852 C CA . CYS A 1 626 ? -25.266 0.417 -24.152 1.00 95.56 626 CYS A CA 1
ATOM 4853 C C . CYS A 1 626 ? -23.872 0.906 -24.555 1.00 95.56 626 CYS A C 1
ATOM 4855 O O . CYS A 1 626 ? -23.197 1.526 -23.739 1.00 95.56 626 CYS A O 1
ATOM 4857 N N . ALA A 1 627 ? -23.406 0.629 -25.779 1.00 93.88 627 ALA A N 1
ATOM 4858 C CA . ALA A 1 627 ? -22.032 0.918 -26.193 1.00 93.88 627 ALA A CA 1
ATOM 4859 C C . ALA A 1 627 ? -21.707 2.419 -26.137 1.00 93.88 627 ALA A C 1
ATOM 4861 O O . ALA A 1 627 ? -20.654 2.800 -25.624 1.00 93.88 627 ALA A O 1
ATOM 4862 N N . SER A 1 628 ? -22.623 3.267 -26.613 1.00 91.62 628 SER A N 1
ATOM 4863 C CA . SER A 1 628 ? -22.467 4.727 -26.578 1.00 91.62 628 SER A CA 1
ATOM 4864 C C . SER A 1 628 ? -22.467 5.262 -25.144 1.00 91.62 628 SER A C 1
ATOM 4866 O O . SER A 1 628 ? -21.538 5.971 -24.765 1.00 91.62 628 SER A O 1
ATOM 4868 N N . ALA A 1 629 ? -23.437 4.846 -24.319 1.00 94.19 629 ALA A N 1
ATOM 4869 C CA . ALA A 1 629 ? -23.525 5.250 -22.913 1.00 94.19 629 ALA A CA 1
ATOM 4870 C C . ALA A 1 629 ? -22.319 4.762 -22.089 1.00 94.19 629 ALA A C 1
ATOM 4872 O O . ALA A 1 629 ? -21.781 5.498 -21.266 1.00 94.19 629 ALA A O 1
ATOM 4873 N N . ALA A 1 630 ? -21.852 3.535 -22.332 1.00 94.75 630 ALA A N 1
ATOM 4874 C CA . ALA A 1 630 ? -20.662 2.983 -21.693 1.00 94.75 630 ALA A CA 1
ATOM 4875 C C . ALA A 1 630 ? -19.398 3.755 -22.090 1.00 94.75 630 ALA A C 1
ATOM 4877 O O . ALA A 1 630 ? -18.566 4.036 -21.231 1.00 94.75 630 ALA A O 1
ATOM 4878 N N . ARG A 1 631 ? -19.264 4.151 -23.365 1.00 91.50 631 ARG A N 1
ATOM 4879 C CA . ARG A 1 631 ? -18.139 4.972 -23.837 1.00 91.50 631 ARG A CA 1
ATOM 4880 C C . ARG A 1 631 ? -18.141 6.356 -23.193 1.00 91.50 631 ARG A C 1
ATOM 4882 O O . ARG A 1 631 ? -17.092 6.810 -22.748 1.00 91.50 631 ARG A O 1
ATOM 4889 N N . GLU A 1 632 ? -19.303 6.998 -23.109 1.00 91.69 632 GLU A N 1
ATOM 4890 C CA . GLU A 1 632 ? -19.470 8.292 -22.436 1.00 91.69 632 GLU A CA 1
ATOM 4891 C C . GLU A 1 632 ? -19.110 8.201 -20.945 1.00 91.69 632 GLU A C 1
ATOM 4893 O O . GLU A 1 632 ? -18.371 9.037 -20.428 1.00 91.69 632 GLU A O 1
ATOM 4898 N N . ALA A 1 633 ? -19.516 7.115 -20.280 1.00 91.88 633 ALA A N 1
ATOM 4899 C CA . ALA A 1 633 ? -19.154 6.816 -18.896 1.00 91.88 633 ALA A CA 1
ATOM 4900 C C . ALA A 1 633 ? -17.707 6.310 -18.713 1.00 91.88 633 ALA A C 1
ATOM 4902 O O . ALA A 1 633 ? -17.310 5.992 -17.590 1.00 91.88 633 ALA A O 1
ATOM 4903 N N . ARG A 1 634 ? -16.913 6.226 -19.793 1.00 93.12 634 ARG A N 1
ATOM 4904 C CA . ARG A 1 634 ? -15.532 5.707 -19.819 1.00 93.12 634 ARG A CA 1
ATOM 4905 C C . ARG A 1 634 ? -15.395 4.272 -19.295 1.00 93.12 634 ARG A C 1
ATOM 4907 O O . ARG A 1 634 ? -14.392 3.918 -18.679 1.00 93.12 634 ARG A O 1
ATOM 4914 N N . TRP A 1 635 ? -16.397 3.428 -19.525 1.00 93.06 635 TRP A N 1
ATOM 4915 C CA . TRP A 1 635 ? -16.316 2.004 -19.204 1.00 93.06 635 TRP A CA 1
ATOM 4916 C C . TRP A 1 635 ? -15.588 1.276 -20.332 1.00 93.06 635 TRP A C 1
ATOM 4918 O O . TRP A 1 635 ? -15.967 1.374 -21.500 1.00 93.06 635 TRP A O 1
ATOM 4928 N N . VAL A 1 636 ? -14.528 0.548 -19.983 1.00 82.19 636 VAL A N 1
ATOM 4929 C CA . VAL A 1 636 ? -13.687 -0.169 -20.947 1.00 82.19 636 VAL A CA 1
ATOM 4930 C C . VAL A 1 636 ? -14.259 -1.564 -21.180 1.00 82.19 636 VAL A C 1
ATOM 4932 O O . VAL A 1 636 ? -14.466 -2.319 -20.229 1.00 82.19 636 VAL A O 1
ATOM 4935 N N . ALA A 1 637 ? -14.522 -1.906 -22.442 1.00 74.06 637 ALA A N 1
ATOM 4936 C CA . ALA A 1 637 ? -14.981 -3.241 -22.808 1.00 74.06 637 ALA A CA 1
ATOM 4937 C C . ALA A 1 637 ? -13.846 -4.262 -22.639 1.00 74.06 637 ALA A C 1
ATOM 4939 O O . ALA A 1 637 ? -12.749 -4.029 -23.151 1.00 74.06 637 ALA A O 1
ATOM 4940 N N . PRO A 1 638 ? -14.083 -5.408 -21.980 1.00 66.94 638 PRO A N 1
ATOM 4941 C CA . PRO A 1 638 ? -13.093 -6.472 -21.930 1.00 66.94 638 PRO A CA 1
ATOM 4942 C C . PRO A 1 638 ? -12.976 -7.116 -23.318 1.00 66.94 638 PRO A C 1
ATOM 4944 O O . PRO A 1 638 ? -13.910 -7.782 -23.741 1.00 66.94 638 PRO A O 1
ATOM 4947 N N . TYR A 1 639 ? -11.854 -6.871 -24.012 1.00 41.53 639 TYR A N 1
ATOM 4948 C CA . TYR A 1 639 ? -11.239 -7.506 -25.206 1.00 41.53 639 TYR A CA 1
ATOM 4949 C C . TYR A 1 639 ? -12.090 -8.048 -26.388 1.00 41.53 639 TYR A C 1
ATOM 4951 O O . TYR A 1 639 ? -11.528 -8.342 -27.437 1.00 41.53 639 TYR A O 1
ATOM 4959 N N . THR A 1 640 ? -13.414 -8.165 -26.293 1.00 67.12 640 THR A N 1
ATOM 4960 C CA . THR A 1 640 ? -14.295 -8.874 -27.243 1.00 67.12 640 THR A CA 1
ATOM 4961 C C . THR A 1 640 ? -15.635 -8.166 -27.488 1.00 67.12 640 THR A C 1
ATOM 4963 O O . THR A 1 640 ? -16.456 -8.651 -28.261 1.00 67.12 640 THR A O 1
ATOM 4966 N N . GLY A 1 641 ? -15.840 -6.986 -26.892 1.00 87.38 641 GLY A N 1
ATOM 4967 C CA . GLY A 1 641 ? -17.085 -6.220 -26.993 1.00 87.38 641 GLY A CA 1
ATOM 4968 C C . GLY A 1 641 ? -18.065 -6.505 -25.852 1.00 87.38 641 GLY A C 1
ATOM 4969 O O . GLY A 1 641 ? -17.793 -7.294 -24.950 1.00 87.38 641 GLY A O 1
ATOM 4970 N N . TRP A 1 642 ? -19.197 -5.801 -25.858 1.00 93.56 642 TRP A N 1
ATOM 4971 C CA . TRP A 1 642 ? -20.235 -5.962 -24.837 1.00 93.56 642 TRP A CA 1
ATOM 4972 C C . TRP A 1 642 ? -21.186 -7.117 -25.184 1.00 93.56 642 TRP A C 1
ATOM 4974 O O . TRP A 1 642 ? -21.452 -7.334 -26.369 1.00 93.56 642 TRP A O 1
ATOM 4984 N N . PRO A 1 643 ? -21.726 -7.851 -24.190 1.00 95.75 643 PRO A N 1
ATOM 4985 C CA . PRO A 1 643 ? -22.641 -8.951 -24.471 1.00 95.75 643 PRO A CA 1
ATOM 4986 C C . PRO A 1 643 ? -23.916 -8.475 -25.178 1.00 95.75 643 PRO A C 1
ATOM 4988 O O . PRO A 1 643 ? -24.519 -7.470 -24.797 1.00 95.75 643 PRO A O 1
ATOM 4991 N N . THR A 1 644 ? -24.344 -9.226 -26.191 1.00 96.44 644 THR A N 1
ATOM 4992 C CA . THR A 1 644 ? -25.570 -8.939 -26.954 1.00 96.44 644 THR A CA 1
ATOM 4993 C C . THR A 1 644 ? -26.828 -9.305 -26.160 1.00 96.44 644 THR A C 1
ATOM 4995 O O . THR A 1 644 ? -26.758 -10.086 -25.208 1.00 96.44 644 THR A O 1
ATOM 4998 N N . ALA A 1 645 ? -27.999 -8.802 -26.568 1.00 97.31 645 ALA A N 1
ATOM 4999 C CA . ALA A 1 645 ? -29.277 -9.216 -25.984 1.00 97.31 645 ALA A CA 1
ATOM 5000 C C . ALA A 1 645 ? -29.470 -10.741 -26.026 1.00 97.31 645 ALA A C 1
ATOM 5002 O O . ALA A 1 645 ? -29.940 -11.315 -25.050 1.00 97.31 645 ALA A O 1
ATOM 5003 N N . ASP A 1 646 ? -29.045 -11.407 -27.105 1.00 96.94 646 ASP A N 1
ATOM 5004 C CA . ASP A 1 646 ? -29.110 -12.868 -27.223 1.00 96.94 646 ASP A CA 1
ATOM 5005 C C . ASP A 1 646 ? -28.238 -13.566 -26.173 1.00 96.94 646 ASP A C 1
ATOM 5007 O O . ASP A 1 646 ? -28.693 -14.494 -25.503 1.00 96.94 646 ASP A O 1
ATOM 5011 N N . SER A 1 647 ? -27.020 -13.062 -25.952 1.00 96.31 647 SER A N 1
ATOM 5012 C CA . SER A 1 647 ? -26.126 -13.559 -24.901 1.00 96.31 647 SER A CA 1
ATOM 5013 C C . SER A 1 647 ? -26.741 -13.392 -23.506 1.00 96.31 647 SER A C 1
ATOM 5015 O O . SER A 1 647 ? -26.681 -14.312 -22.692 1.00 96.31 647 SER A O 1
ATOM 5017 N N . TRP A 1 648 ? -27.368 -12.242 -23.235 1.00 97.75 648 TRP A N 1
ATOM 5018 C CA . TRP A 1 648 ? -28.044 -11.978 -21.962 1.00 97.75 648 TRP A CA 1
ATOM 5019 C C . TRP A 1 648 ? -29.259 -12.877 -21.740 1.00 97.75 648 TRP A C 1
ATOM 5021 O O . TRP A 1 648 ? -29.384 -13.469 -20.668 1.00 97.75 648 TRP A O 1
ATOM 5031 N N . VAL A 1 649 ? -30.138 -13.008 -22.737 1.00 97.62 649 VAL A N 1
ATOM 5032 C CA . VAL A 1 649 ? -31.332 -13.863 -22.659 1.00 97.62 649 VAL A CA 1
ATOM 5033 C C . VAL A 1 649 ? -30.925 -15.318 -22.425 1.00 97.62 649 VAL A C 1
ATOM 5035 O O . VAL A 1 649 ? -31.416 -15.939 -21.484 1.00 97.62 649 VAL A O 1
ATOM 5038 N N . GLN A 1 650 ? -29.964 -15.831 -23.200 1.00 96.94 650 GLN A N 1
ATOM 5039 C CA . GLN A 1 650 ? -29.461 -17.196 -23.050 1.00 96.94 650 GLN A CA 1
ATOM 5040 C C . GLN A 1 650 ? -28.867 -17.435 -21.654 1.00 96.94 650 GLN A C 1
ATOM 5042 O O . GLN A 1 650 ? -29.183 -18.437 -21.010 1.00 96.94 650 GLN A O 1
ATOM 5047 N N . ALA A 1 651 ? -28.037 -16.512 -21.158 1.00 96.56 651 ALA A N 1
ATOM 5048 C CA . ALA A 1 651 ? -27.432 -16.618 -19.833 1.00 96.56 651 ALA A CA 1
ATOM 5049 C C . ALA A 1 651 ? -28.482 -16.619 -18.708 1.00 96.56 651 ALA A C 1
ATOM 5051 O O . ALA A 1 651 ? -28.379 -17.416 -17.773 1.00 96.56 651 ALA A O 1
ATOM 5052 N N . LEU A 1 652 ? -29.505 -15.764 -18.811 1.00 97.06 652 LEU A N 1
ATOM 5053 C CA . LEU A 1 652 ? -30.611 -15.691 -17.853 1.00 97.06 652 LEU A CA 1
ATOM 5054 C C . LEU A 1 652 ? -31.435 -16.983 -17.836 1.00 97.06 652 LEU A C 1
ATOM 5056 O O . LEU A 1 652 ? -31.701 -17.525 -16.764 1.00 97.06 652 LEU A O 1
ATOM 5060 N N . GLU A 1 653 ? -31.807 -17.507 -19.004 1.00 95.69 653 GLU A N 1
ATOM 5061 C CA . GLU A 1 653 ? -32.564 -18.759 -19.116 1.00 95.69 653 GLU A CA 1
ATOM 5062 C C . GLU A 1 653 ? -31.783 -19.950 -18.554 1.00 95.69 653 GLU A C 1
ATOM 5064 O O . GLU A 1 653 ? -32.324 -20.754 -17.787 1.00 95.69 653 GLU A O 1
ATOM 5069 N N . GLN A 1 654 ? -30.492 -20.047 -18.881 1.00 94.69 654 GLN A N 1
ATOM 5070 C CA . GLN A 1 654 ? -29.621 -21.090 -18.348 1.00 94.69 654 GLN A CA 1
ATOM 5071 C C . GLN A 1 654 ? -29.508 -21.007 -16.823 1.00 94.69 654 GLN A C 1
ATOM 5073 O O . GLN A 1 654 ? -29.536 -22.039 -16.148 1.00 94.69 654 GLN A O 1
ATOM 5078 N N . GLU A 1 655 ? -29.386 -19.802 -16.262 1.00 94.69 655 GLU A N 1
ATOM 5079 C CA . GLU A 1 655 ? -29.324 -19.612 -14.811 1.00 94.69 655 GLU A CA 1
ATOM 5080 C C . GLU A 1 655 ? -30.647 -19.988 -14.132 1.00 94.69 655 GLU A C 1
ATOM 5082 O O . GLU A 1 655 ? -30.636 -20.691 -13.122 1.00 94.69 655 GLU A O 1
ATOM 5087 N N . CYS A 1 656 ? -31.795 -19.638 -14.725 1.00 92.31 656 CYS A N 1
ATOM 5088 C CA . CYS A 1 656 ? -33.106 -20.088 -14.250 1.00 92.31 656 CYS A CA 1
ATOM 5089 C C . CYS A 1 656 ? -33.211 -21.621 -14.211 1.00 92.31 656 CYS A C 1
ATOM 5091 O O . CYS A 1 656 ? -33.739 -22.182 -13.247 1.00 92.31 656 CYS A O 1
ATOM 5093 N N . ILE A 1 657 ? -32.723 -22.311 -15.249 1.00 92.38 657 ILE A N 1
ATOM 5094 C CA . ILE A 1 657 ? -32.745 -23.779 -15.320 1.00 92.38 657 ILE A CA 1
ATOM 5095 C C . ILE A 1 657 ? -31.857 -24.385 -14.232 1.00 92.38 657 ILE A C 1
ATOM 5097 O O . ILE A 1 657 ? -32.287 -25.310 -13.539 1.00 92.38 657 ILE A O 1
ATOM 5101 N N . LEU A 1 658 ? -30.634 -23.878 -14.065 1.00 89.62 658 LEU A N 1
ATOM 5102 C CA . LEU A 1 658 ? -29.724 -24.389 -13.042 1.00 89.62 658 LEU A CA 1
ATOM 5103 C C . LEU A 1 658 ? -30.253 -24.145 -11.640 1.00 89.62 658 LEU A C 1
ATOM 5105 O O . LEU A 1 658 ? -30.258 -25.068 -10.835 1.00 89.62 658 LEU A O 1
ATOM 5109 N N . HIS A 1 659 ? -30.775 -22.954 -11.367 1.00 86.44 659 HIS A N 1
ATOM 5110 C CA . HIS A 1 659 ? -31.312 -22.637 -10.055 1.00 86.44 659 HIS A CA 1
ATOM 5111 C C . HIS A 1 659 ? -32.498 -23.544 -9.685 1.00 86.44 659 HIS A C 1
ATOM 5113 O O . HIS A 1 659 ? -32.576 -24.020 -8.554 1.00 86.44 659 HIS A O 1
ATOM 5119 N N . ARG A 1 660 ? -33.366 -23.896 -10.650 1.00 88.12 660 ARG A N 1
ATOM 5120 C CA . ARG A 1 660 ? -34.425 -24.906 -10.443 1.00 88.12 660 ARG A CA 1
ATOM 5121 C C . ARG A 1 660 ? -33.859 -26.279 -10.085 1.00 88.12 660 ARG A C 1
ATOM 5123 O O . ARG A 1 660 ? -34.401 -26.933 -9.200 1.00 88.12 660 ARG A O 1
ATOM 5130 N N . LYS A 1 661 ? -32.782 -26.712 -10.749 1.00 89.31 661 LYS A N 1
ATOM 5131 C CA . LYS A 1 661 ? -32.113 -27.986 -10.438 1.00 89.31 661 LYS A CA 1
ATOM 5132 C C . LYS A 1 661 ? -31.478 -27.961 -9.049 1.00 89.31 661 LYS A C 1
ATOM 5134 O O . LYS A 1 661 ? -31.629 -28.927 -8.311 1.00 89.31 661 LYS A O 1
ATOM 5139 N N . THR A 1 662 ? -30.818 -26.863 -8.686 1.00 88.69 662 THR A N 1
ATOM 5140 C CA . THR A 1 662 ? -30.194 -26.696 -7.369 1.00 88.69 662 THR A CA 1
ATOM 5141 C C . THR A 1 662 ? -31.237 -26.722 -6.258 1.00 88.69 662 THR A C 1
ATOM 5143 O O . THR A 1 662 ? -31.066 -27.470 -5.303 1.00 88.69 662 THR A O 1
ATOM 5146 N N . ILE A 1 663 ? -32.347 -25.988 -6.400 1.00 85.19 663 ILE A N 1
ATOM 5147 C CA . ILE A 1 663 ? -33.445 -26.017 -5.420 1.00 85.19 663 ILE A CA 1
ATOM 5148 C C . ILE A 1 663 ? -34.042 -27.421 -5.322 1.00 85.19 663 ILE A C 1
ATOM 5150 O O . ILE A 1 663 ? -34.161 -27.942 -4.223 1.00 85.19 663 ILE A O 1
ATOM 5154 N N . ALA A 1 664 ? -34.341 -28.073 -6.450 1.00 87.75 664 ALA A N 1
ATOM 5155 C CA . ALA A 1 664 ? -34.885 -29.430 -6.431 1.00 87.75 664 ALA A CA 1
ATOM 5156 C C . ALA A 1 664 ? -33.939 -30.433 -5.742 1.00 87.75 664 ALA A C 1
ATOM 5158 O O . ALA A 1 664 ? -34.400 -31.321 -5.031 1.00 87.75 664 ALA A O 1
ATOM 5159 N N . ALA A 1 665 ? -32.622 -30.282 -5.916 1.00 87.94 665 ALA A N 1
ATOM 5160 C CA . ALA A 1 665 ? -31.627 -31.104 -5.233 1.00 87.94 665 ALA A CA 1
ATOM 5161 C C . ALA A 1 665 ? -31.560 -30.813 -3.723 1.00 87.94 665 ALA A C 1
ATOM 5163 O O . ALA A 1 665 ? -31.447 -31.744 -2.927 1.00 87.94 665 ALA A O 1
ATOM 5164 N N . VAL A 1 666 ? -31.655 -29.541 -3.321 1.00 87.50 666 VAL A N 1
ATOM 5165 C CA . VAL A 1 666 ? -31.705 -29.138 -1.906 1.00 87.50 666 VAL A CA 1
ATOM 5166 C C . VAL A 1 666 ? -32.984 -29.649 -1.243 1.00 87.50 666 VAL A C 1
ATOM 5168 O O . VAL A 1 666 ? -32.901 -30.240 -0.170 1.00 87.50 666 VAL A O 1
ATOM 5171 N N . ASP A 1 667 ? -34.137 -29.508 -1.896 1.00 88.50 667 ASP A N 1
ATOM 5172 C CA . ASP A 1 667 ? -35.425 -30.001 -1.403 1.00 88.50 667 ASP A CA 1
ATOM 5173 C C . ASP A 1 667 ? -35.418 -31.533 -1.289 1.00 88.50 667 ASP A C 1
ATOM 5175 O O . ASP A 1 667 ? -35.827 -32.076 -0.264 1.00 88.50 667 ASP A O 1
ATOM 5179 N N . ALA A 1 668 ? -34.874 -32.246 -2.283 1.00 89.69 668 ALA A N 1
ATOM 5180 C CA . ALA A 1 668 ? -34.723 -33.700 -2.229 1.00 89.69 668 ALA A CA 1
ATOM 5181 C C . ALA A 1 668 ? -33.791 -34.146 -1.089 1.00 89.69 668 ALA A C 1
ATOM 5183 O O . ALA A 1 668 ? -34.112 -35.088 -0.363 1.00 89.69 668 ALA A O 1
ATOM 5184 N N . ASN A 1 669 ? -32.666 -33.452 -0.882 1.00 88.19 669 ASN A N 1
ATOM 5185 C CA . ASN A 1 669 ? -31.753 -33.727 0.229 1.00 88.19 669 ASN A CA 1
ATOM 5186 C C . ASN A 1 669 ? -32.380 -33.399 1.590 1.00 88.19 669 ASN A C 1
ATOM 5188 O O . ASN A 1 669 ? -32.164 -34.138 2.551 1.00 88.19 669 ASN A O 1
ATOM 5192 N N . SER A 1 670 ? -33.170 -32.327 1.675 1.00 89.88 670 SER A N 1
ATOM 5193 C CA . SER A 1 670 ? -33.910 -31.948 2.879 1.00 89.88 670 SER A CA 1
ATOM 5194 C C . SER A 1 670 ? -34.967 -32.999 3.222 1.00 89.88 670 SER A C 1
ATOM 5196 O O . SER A 1 670 ? -34.980 -33.500 4.346 1.00 89.88 670 SER A O 1
ATOM 5198 N N . MET A 1 671 ? -35.763 -33.440 2.241 1.00 89.31 671 MET A N 1
ATOM 5199 C CA . MET A 1 671 ? -36.723 -34.535 2.416 1.00 89.31 671 MET A CA 1
ATOM 5200 C C . MET A 1 671 ? -36.033 -35.850 2.799 1.00 89.31 671 MET A C 1
ATOM 5202 O O . MET A 1 671 ? -36.509 -36.558 3.684 1.00 89.31 671 MET A O 1
ATOM 5206 N N . ALA A 1 672 ? -34.883 -36.168 2.196 1.00 89.69 672 ALA A N 1
ATOM 5207 C CA . ALA A 1 672 ? -34.104 -37.352 2.554 1.00 89.69 672 ALA A CA 1
ATOM 5208 C C . ALA A 1 672 ? -33.492 -37.256 3.964 1.00 89.69 672 ALA A C 1
ATOM 5210 O O . ALA A 1 672 ? -33.370 -38.269 4.653 1.00 89.69 672 ALA A O 1
ATOM 5211 N N . SER A 1 673 ? -33.095 -36.063 4.419 1.00 90.31 673 SER A N 1
ATOM 5212 C CA . SER A 1 673 ? -32.642 -35.844 5.799 1.00 90.31 673 SER A CA 1
ATOM 5213 C C . SER A 1 673 ? -33.790 -36.011 6.785 1.00 90.31 673 SER A C 1
ATOM 5215 O O . SER A 1 673 ? -33.675 -36.818 7.700 1.00 90.31 673 SER A O 1
ATOM 5217 N N . ALA A 1 674 ? -34.922 -35.348 6.541 1.00 89.56 674 ALA A N 1
ATOM 5218 C CA . ALA A 1 674 ? -36.112 -35.463 7.376 1.00 89.56 674 ALA A CA 1
ATOM 5219 C C . ALA A 1 674 ? -36.615 -36.914 7.457 1.00 89.56 674 ALA A C 1
ATOM 5221 O O . ALA A 1 674 ? -36.966 -37.390 8.532 1.00 89.56 674 ALA A O 1
ATOM 5222 N N . GLY A 1 675 ? -36.577 -37.653 6.342 1.00 90.44 675 GLY A N 1
ATOM 5223 C CA . GLY A 1 675 ? -36.891 -39.081 6.321 1.00 90.44 675 GLY A CA 1
ATOM 5224 C C . GLY A 1 675 ? -35.918 -39.923 7.152 1.00 90.44 675 GLY A C 1
ATOM 5225 O O . GLY A 1 675 ? -36.350 -40.816 7.877 1.00 90.44 675 GLY A O 1
ATOM 5226 N N . ARG A 1 676 ? -34.611 -39.630 7.104 1.00 92.06 676 ARG A N 1
ATOM 5227 C CA . ARG A 1 676 ? -33.605 -40.307 7.945 1.00 92.06 676 ARG A CA 1
ATOM 5228 C C . ARG A 1 676 ? -33.791 -40.002 9.429 1.00 92.06 676 ARG A C 1
ATOM 5230 O O . ARG A 1 676 ? -33.640 -40.911 10.242 1.00 92.06 676 ARG A O 1
ATOM 5237 N N . ASP A 1 677 ? -34.131 -38.768 9.775 1.00 89.38 677 ASP A N 1
ATOM 5238 C CA . ASP A 1 677 ? -34.370 -38.364 11.161 1.00 89.38 677 ASP A CA 1
ATOM 5239 C C . ASP A 1 677 ? -35.664 -38.981 11.707 1.00 89.38 677 ASP A C 1
ATOM 5241 O O . ASP A 1 677 ? -35.674 -39.490 12.828 1.00 89.38 677 ASP A O 1
ATOM 5245 N N . LEU A 1 678 ? -36.719 -39.059 10.887 1.00 90.50 678 LEU A N 1
ATOM 5246 C CA . LEU A 1 678 ? -37.950 -39.772 11.230 1.00 90.50 678 LEU A CA 1
ATOM 5247 C C . LEU A 1 678 ? -37.691 -41.270 11.447 1.00 90.50 678 LEU A C 1
ATOM 5249 O O . LEU A 1 678 ? -38.146 -41.833 12.437 1.00 90.50 678 LEU A O 1
ATOM 5253 N N . LEU A 1 679 ? -36.921 -41.914 10.563 1.00 89.94 679 LEU A N 1
ATOM 5254 C CA . LEU A 1 679 ? -36.539 -43.319 10.733 1.00 89.94 679 LEU A CA 1
ATOM 5255 C C . LEU A 1 679 ? -35.702 -43.529 12.000 1.00 89.94 679 LEU A C 1
ATOM 5257 O O . LEU A 1 679 ? -35.978 -44.457 12.752 1.00 89.94 679 LEU A O 1
ATOM 5261 N N . ARG A 1 680 ? -34.731 -42.654 12.295 1.00 90.19 680 ARG A N 1
ATOM 5262 C CA . ARG A 1 680 ? -33.973 -42.706 13.560 1.00 90.19 680 ARG A CA 1
ATOM 5263 C C . ARG A 1 680 ? -34.877 -42.567 14.783 1.00 90.19 680 ARG A C 1
ATOM 5265 O O . ARG A 1 680 ? -34.657 -43.268 15.761 1.00 90.19 680 ARG A O 1
ATOM 5272 N N . SER A 1 681 ? -35.888 -41.704 14.719 1.00 87.69 681 SER A N 1
ATOM 5273 C CA . SER A 1 681 ? -36.864 -41.536 15.799 1.00 87.69 681 SER A CA 1
ATOM 5274 C C . SER A 1 681 ? -37.804 -42.731 15.974 1.00 87.69 681 SER A C 1
ATOM 5276 O O . SER A 1 681 ? -38.398 -42.845 17.036 1.00 87.69 681 SER A O 1
ATOM 5278 N N . LEU A 1 682 ? -37.995 -43.571 14.953 1.00 88.75 682 LEU A N 1
ATOM 5279 C CA . LEU A 1 682 ? -38.825 -44.780 15.046 1.00 88.75 682 LEU A CA 1
ATOM 5280 C C . LEU A 1 682 ? -38.045 -46.003 15.555 1.00 88.75 682 LEU A C 1
ATOM 5282 O O . LEU A 1 682 ? -38.663 -46.962 16.009 1.00 88.75 682 LEU A O 1
ATOM 5286 N N . PHE A 1 683 ? -36.713 -45.998 15.434 1.00 88.06 683 PHE A N 1
ATOM 5287 C CA . PHE A 1 683 ? -35.840 -47.091 15.884 1.00 88.06 683 PHE A CA 1
ATOM 5288 C C . PHE A 1 683 ? -35.266 -46.899 17.296 1.00 88.06 683 PHE A C 1
ATOM 5290 O O . PHE A 1 683 ? -34.798 -47.878 17.879 1.00 88.06 683 PHE A O 1
ATOM 5297 N N . ASN A 1 684 ? -35.291 -45.674 17.820 1.00 80.19 684 ASN A N 1
ATOM 5298 C CA . ASN A 1 684 ? -35.036 -45.366 19.230 1.00 80.19 684 ASN A CA 1
ATOM 5299 C C . ASN A 1 684 ? -36.352 -45.375 20.004 1.00 80.19 684 ASN A C 1
ATOM 5301 O O . ASN A 1 684 ? -36.322 -45.794 21.181 1.00 80.19 684 ASN A O 1
#

Sequence (684 aa):
MAVNVPVEVVGAGSGGIPELQPWIDEASVQWALLQFSVGQGTWARQRTLFLHINGEKCPAVARGRANELTAEVQQLLREGFEGEAFHASLEVKTSEEVTTENLLKRVLPFFTVDGSEAYSVQWLQSQYEQQISAAKTGTRKSTAAPASEAPISATKRGTMYELCHTSFKSGRDALKAVAEPMGAWNWAFFTAGTELTVVDGGIGSVDEMRKCYEDHPGEVLFGLLRLGFGEGRLRRTKYVFIHATGEKVGAVARGRLAAERPKMEEVLGSCASISATMELMRSSDLTLQEVMDRVRRAAVVDDDVLDRDRGTPSVFSVEAFQRALQEEKKARMDEIRAQRRSSGSAALPMAEWSERSVEEVVSLFRRADGPLNWVLFAPETNWLIRRRTMRSTQASLVPSQILTPSGGYLKAASRSSSRASTPVKQRPGDQDEVTDPADAVTELGPVLPAVGAADGSESPPRTPVKTKEPKEERHTDVPTENDIQELSCKSTAADGPWTPEQDDLPRRFSTNGSEDEEDREEDREEEMRLAPKSSLKLLPDVSPPELRLSGPLLKQSSAWHGLLQLRWFQIRGGHLLWWQTPTLVDCPPSGSVELRGMKVQRKDTTKFTLTTSTGKDKVYLLDSDCASAAREARWVAPYTGWPTADSWVQALEQECILHRKTIAAVDANSMASAGRDLLRSLFN

pLDDT: mean 76.84, std 23.87, range [30.12, 98.62]

InterPro domains:
  IPR002108 Actin-depolymerising factor homology domain [PF00241] (185-296)
  IPR002108 Actin-depolymerising factor homology domain [PS51263] (1-108)
  IPR002108 Actin-depolymerising factor homology domain [PS51263] (163-296)
  IPR011993 PH-like domain superfamily [G3DSA:2.30.29.30] (545-657)
  IPR029006 ADF-H/Gelsolin-like domain superfamily [G3DSA:3.40.20.10] (3-110)
  IPR029006 ADF-H/Gelsolin-like domain superfamily [G3DSA:3.40.20.10] (166-303)

Foldseek 3Di:
DQDPQQKFFQDFFLQFLLVCLLSDDLQAWKKKKFWDWDDDDPNTDIAIEIETEQRPNHDPVRSVVQVVSPVVVVVVLQPPDDDDSHLYYYYDHHSVCSDLLNVLVVSQVSDDDPDPDRDDSVNRSVRRNVSSQVLQLVVVPPPDDDDDDDDDDDDDGDHSFPLLPPPDPFLVRVLLQCLDDLRSWQKWKFADDPGTHTQDTGLPFLVVVLVSLVVCLQGWIWMKGWFWFADDPPIDIAIEIETEHRLNHDPVNCVVRVVCVVVSCVVSCVRHPHQFYYYYDHSVCSDPVNVLVRNVVSVPDCVVVVVVPPPDPDRSDPVRRVVRSVVSVVVSSVVSVVCCVPVVDHPDPSVVRRVDDPVVVSVQCPDPSHRTRMIMMGRNPVVSVVVVVVVVVVVVPDPPDDDDDDDDDDDDDDDDDDDDDDDDDDDDDDDDDDDDDDDDDDDDDDDDDDDDDDDDDDDDDDDDDDDDDDDDDDDDDDDDDDDDDDDDDDDDDDDDDDDDDDDDDDDDDDDDDDDDDPVVVVVVVVVVVPPDPPDPPDDPDDDFFDWQDKFWKFKQDPDPVRDTAIWIWTDTDQKIFIDNDPVCPVPHGPDMAGLAPKDWAAPDFFWIWIFHPPDPRDIMIIGQPCPVVCVVVVNDDPPPDGDGPVSVVVSSVVSNVVNVVVVVVVVVVVVVVVVVVVVVVVVD